Protein AF-0000000080408733 (afdb_homodimer)

Nearest PDB structures (foldseek):
  5k1v-assembly2_B  TM=2.513E-01  e=4.905E+00  Homo sapiens
  1f5q-assembly1_B  TM=2.430E-01  e=5.634E+00  Murid gammaherpesvirus 4
  5k1v-assembly2_B  TM=2.537E-01  e=6.085E+00  Homo sapiens
  1f5q-assembly1_B  TM=2.138E-01  e=5.053E+00  Murid gammaherpesvirus 4
  5k1v-assembly1_A  TM=2.717E-01  e=9.240E+00  Homo sapiens

Structure (mmCIF, N/CA/C/O backbone):
data_AF-0000000080408733-model_v1
#
loop_
_entity.id
_entity.type
_entity.pdbx_description
1 polymer 'DUF1836 domain-containing protein'
#
loop_
_atom_site.group_PDB
_atom_site.id
_atom_site.type_symbol
_atom_site.label_atom_id
_atom_site.label_alt_id
_atom_site.label_comp_id
_atom_site.label_asym_id
_atom_site.label_entity_id
_atom_site.label_seq_id
_atom_site.pdbx_PDB_ins_code
_atom_site.Cartn_x
_atom_site.Cartn_y
_atom_site.Cartn_z
_atom_site.occupancy
_atom_site.B_iso_or_equiv
_atom_site.auth_seq_id
_atom_site.auth_comp_id
_atom_site.auth_asym_id
_atom_site.auth_atom_id
_atom_site.pdbx_PDB_model_num
ATOM 1 N N . MET A 1 1 ? -7.25 7 7.031 1 63.75 1 MET A N 1
ATOM 2 C CA . MET A 1 1 ? -6.398 7.965 6.348 1 63.75 1 MET A CA 1
ATOM 3 C C . MET A 1 1 ? -7.23 8.922 5.496 1 63.75 1 MET A C 1
ATOM 5 O O . MET A 1 1 ? -8.336 8.578 5.074 1 63.75 1 MET A O 1
ATOM 9 N N . ARG A 1 2 ? -6.555 10.016 5.43 1 73.94 2 ARG A N 1
ATOM 10 C CA . ARG A 1 2 ? -7.211 11.125 4.742 1 73.94 2 ARG A CA 1
ATOM 11 C C . ARG A 1 2 ? -6.93 11.078 3.244 1 73.94 2 ARG A C 1
ATOM 13 O O . ARG A 1 2 ? -5.812 10.781 2.824 1 73.94 2 ARG A O 1
ATOM 20 N N . ASP A 1 3 ? -8.016 11.188 2.486 1 88.38 3 ASP A N 1
ATOM 21 C CA . ASP A 1 3 ? -7.836 11.312 1.043 1 88.38 3 ASP A CA 1
ATOM 22 C C . ASP A 1 3 ? -7.18 12.648 0.689 1 88.38 3 ASP A C 1
ATOM 24 O O . ASP A 1 3 ? -7.055 13.531 1.541 1 88.38 3 ASP A O 1
ATOM 28 N N . ALA A 1 4 ? -6.789 12.75 -0.52 1 91.06 4 ALA A N 1
ATOM 29 C CA . ALA A 1 4 ? -6.004 13.906 -0.958 1 91.06 4 ALA A CA 1
ATOM 30 C C . ALA A 1 4 ? -6.789 15.203 -0.785 1 91.06 4 ALA A C 1
ATOM 32 O O . ALA A 1 4 ? -6.223 16.234 -0.406 1 91.06 4 ALA A O 1
ATOM 33 N N . ILE A 1 5 ? -8.039 15.141 -0.997 1 91.06 5 ILE A N 1
ATOM 34 C CA . ILE A 1 5 ? -8.891 16.328 -0.886 1 91.06 5 ILE A CA 1
ATOM 35 C C . ILE A 1 5 ? -8.984 16.75 0.576 1 91.06 5 ILE A C 1
ATOM 37 O O . ILE A 1 5 ? -8.898 17.953 0.884 1 91.06 5 ILE A O 1
ATOM 41 N N . SER A 1 6 ? -9.133 15.82 1.402 1 92.88 6 SER A N 1
ATOM 42 C CA . SER A 1 6 ? -9.195 16.109 2.832 1 92.88 6 SER A CA 1
ATOM 43 C C . SER A 1 6 ? -7.879 16.672 3.344 1 92.88 6 SER A C 1
ATOM 45 O O . SER A 1 6 ? -7.875 17.609 4.156 1 92.88 6 SER A O 1
ATOM 47 N N . ILE A 1 7 ? -6.777 16.125 2.891 1 95.25 7 ILE A N 1
ATOM 48 C CA . ILE A 1 7 ? -5.465 16.625 3.285 1 95.25 7 ILE A CA 1
ATOM 49 C C . ILE A 1 7 ? -5.32 18.078 2.844 1 95.25 7 ILE A C 1
ATOM 51 O O . ILE A 1 7 ? -4.898 18.938 3.627 1 95.25 7 ILE A O 1
ATOM 55 N N . GLN A 1 8 ? -5.738 18.359 1.657 1 95.38 8 GLN A N 1
ATOM 56 C CA . GLN A 1 8 ? -5.648 19.719 1.123 1 95.38 8 GLN A CA 1
ATOM 57 C C . GLN A 1 8 ? -6.52 20.688 1.925 1 95.38 8 GLN A C 1
ATOM 59 O O . GLN A 1 8 ? -6.086 21.797 2.248 1 95.38 8 GLN A O 1
ATOM 64 N N . THR A 1 9 ? -7.691 20.234 2.217 1 95.56 9 THR A N 1
ATOM 65 C CA . THR A 1 9 ? -8.617 21.078 2.973 1 95.56 9 THR A CA 1
ATOM 66 C C . THR A 1 9 ? -8.047 21.391 4.355 1 95.56 9 THR A C 1
ATOM 68 O O . THR A 1 9 ? -8.078 22.547 4.793 1 95.56 9 THR A O 1
ATOM 71 N N . LEU A 1 10 ? -7.535 20.391 4.996 1 95.69 10 LEU A N 1
ATOM 72 C CA . LEU A 1 10 ? -6.965 20.594 6.324 1 95.69 10 LEU A CA 1
ATOM 73 C C . LEU A 1 10 ? -5.746 21.5 6.262 1 95.69 10 LEU A C 1
ATOM 75 O O . LEU A 1 10 ? -5.586 22.391 7.102 1 95.69 10 LEU A O 1
ATOM 79 N N . ALA A 1 11 ? -4.875 21.266 5.281 1 97.12 11 ALA A N 1
ATOM 80 C CA . ALA A 1 11 ? -3.674 22.078 5.113 1 97.12 11 ALA A CA 1
ATOM 81 C C . ALA A 1 11 ? -4.027 23.547 4.875 1 97.12 11 ALA A C 1
ATOM 83 O O . ALA A 1 11 ? -3.461 24.438 5.508 1 97.12 11 ALA A O 1
ATOM 84 N N . ASP A 1 12 ? -4.973 23.766 4.027 1 97.44 12 ASP A N 1
ATOM 85 C CA . ASP A 1 12 ? -5.398 25.125 3.715 1 97.44 12 ASP A CA 1
ATOM 86 C C . ASP A 1 12 ? -6.121 25.766 4.902 1 97.44 12 ASP A C 1
ATOM 88 O O . ASP A 1 12 ? -5.988 26.969 5.141 1 97.44 12 ASP A O 1
ATOM 92 N N . CYS A 1 13 ? -6.867 24.984 5.559 1 97.19 13 CYS A N 1
ATOM 93 C CA . CYS A 1 13 ? -7.547 25.484 6.746 1 97.19 13 CYS A CA 1
ATOM 94 C C . CYS A 1 13 ? -6.551 26.016 7.77 1 97.19 13 CYS A C 1
ATOM 96 O O . CYS A 1 13 ? -6.66 27.156 8.227 1 97.19 13 CYS A O 1
ATOM 98 N N . LEU A 1 14 ? -5.582 25.203 8.07 1 97.38 14 LEU A N 1
ATOM 99 C CA . LEU A 1 14 ? -4.562 25.609 9.023 1 97.38 14 LEU A CA 1
ATOM 100 C C . LEU A 1 14 ? -3.822 26.859 8.531 1 97.38 14 LEU A C 1
ATOM 102 O O . LEU A 1 14 ? -3.523 27.766 9.312 1 97.38 14 LEU A O 1
ATOM 106 N N . HIS A 1 15 ? -3.537 26.891 7.227 1 97.44 15 HIS A N 1
ATOM 107 C CA . HIS A 1 15 ? -2.834 28.031 6.637 1 97.44 15 HIS A CA 1
ATOM 108 C C . HIS A 1 15 ? -3.639 29.312 6.793 1 97.44 15 HIS A C 1
ATOM 110 O O . HIS A 1 15 ? -3.121 30.328 7.277 1 97.44 15 HIS A O 1
ATOM 116 N N . TYR A 1 16 ? -4.875 29.281 6.445 1 97.5 16 TYR A N 1
ATOM 117 C CA . TYR A 1 16 ? -5.703 30.484 6.488 1 97.5 16 TYR A CA 1
ATOM 118 C C . TYR A 1 16 ? -5.965 30.906 7.926 1 97.5 16 TYR A C 1
ATOM 120 O O . TYR A 1 16 ? -6 32.094 8.227 1 97.5 16 TYR A O 1
ATOM 128 N N . MET A 1 17 ? -6.164 29.953 8.828 1 96.38 17 MET A N 1
ATOM 129 C CA . MET A 1 17 ? -6.25 30.297 10.242 1 96.38 17 MET A CA 1
ATOM 130 C C . MET A 1 17 ? -4.969 30.984 10.719 1 96.38 17 MET A C 1
ATOM 132 O O . MET A 1 17 ? -5.02 31.938 11.484 1 96.38 17 MET A O 1
ATOM 136 N N . GLY A 1 18 ? -3.889 30.484 10.203 1 95.19 18 GLY A N 1
ATOM 137 C CA . GLY A 1 18 ? -2.582 30.984 10.602 1 95.19 18 GLY A CA 1
ATOM 138 C C . GLY A 1 18 ? -2.305 32.375 10.102 1 95.19 18 GLY A C 1
ATOM 139 O O . GLY A 1 18 ? -1.44 33.094 10.633 1 95.19 18 GLY A O 1
ATOM 140 N N . VAL A 1 19 ? -2.975 32.781 9.062 1 95.19 19 VAL A N 1
ATOM 141 C CA . VAL A 1 19 ? -2.775 34.125 8.555 1 95.19 19 VAL A CA 1
ATOM 142 C C . VAL A 1 19 ? -3.947 35.031 8.969 1 95.19 19 VAL A C 1
ATOM 144 O O . VAL A 1 19 ? -4.086 36.156 8.484 1 95.19 19 VAL A O 1
ATOM 147 N N . GLY A 1 20 ? -4.883 34.5 9.805 1 94.19 20 GLY A N 1
ATOM 148 C CA . GLY A 1 20 ? -5.945 35.281 10.414 1 94.19 20 GLY A CA 1
ATOM 149 C C . GLY A 1 20 ? -7.219 35.312 9.586 1 94.19 20 GLY A C 1
ATOM 150 O O . GLY A 1 20 ? -8.148 36.062 9.891 1 94.19 20 GLY A O 1
ATOM 151 N N . ASP A 1 21 ? -7.254 34.562 8.531 1 96.06 21 ASP A N 1
ATOM 152 C CA . ASP A 1 21 ? -8.445 34.5 7.688 1 96.06 21 ASP A CA 1
ATOM 153 C C . ASP A 1 21 ? -9.289 33.25 8.039 1 96.06 21 ASP A C 1
ATOM 155 O O . ASP A 1 21 ? -9.43 32.344 7.223 1 96.06 21 ASP A O 1
ATOM 159 N N . VAL A 1 22 ? -9.93 33.281 9.156 1 95.19 22 VAL A N 1
ATOM 160 C CA . VAL A 1 22 ? -10.68 32.156 9.695 1 95.19 22 VAL A CA 1
ATOM 161 C C . VAL A 1 22 ? -11.922 31.906 8.852 1 95.19 22 VAL A C 1
ATOM 163 O O . VAL A 1 22 ? -12.336 30.75 8.664 1 95.19 22 VAL A O 1
ATOM 166 N N . ASP A 1 23 ? -12.516 32.969 8.367 1 94.19 23 ASP A N 1
ATOM 167 C CA . ASP A 1 23 ? -13.695 32.844 7.512 1 94.19 23 ASP A CA 1
ATOM 168 C C . ASP A 1 23 ? -13.375 32 6.277 1 94.19 23 ASP A C 1
ATOM 170 O O . ASP A 1 23 ? -14.156 31.125 5.902 1 94.19 23 ASP A O 1
ATOM 174 N N . ARG A 1 24 ? -12.281 32.312 5.715 1 96.06 24 ARG A N 1
ATOM 175 C CA . ARG A 1 24 ? -11.852 31.531 4.555 1 96.06 24 ARG A CA 1
ATOM 176 C C . ARG A 1 24 ? -11.562 30.078 4.945 1 96.06 24 ARG A C 1
ATOM 178 O O . ARG A 1 24 ? -11.891 29.156 4.199 1 96.06 24 ARG A O 1
ATOM 185 N N . ALA A 1 25 ? -10.93 29.891 6.062 1 96.12 25 ALA A N 1
ATOM 186 C CA . ALA A 1 25 ? -10.641 28.547 6.551 1 96.12 25 ALA A CA 1
ATOM 187 C C . ALA A 1 25 ? -11.914 27.719 6.672 1 96.12 25 ALA A C 1
ATOM 189 O O . ALA A 1 25 ? -11.961 26.578 6.199 1 96.12 25 ALA A O 1
ATOM 190 N N . ILE A 1 26 ? -12.914 28.281 7.203 1 93.81 26 ILE A N 1
ATOM 191 C CA . ILE A 1 26 ? -14.172 27.594 7.457 1 93.81 26 ILE A CA 1
ATOM 192 C C . ILE A 1 26 ? -14.898 27.344 6.137 1 93.81 26 ILE A C 1
ATOM 194 O O . ILE A 1 26 ? -15.523 26.297 5.957 1 93.81 26 ILE A O 1
ATOM 198 N N . SER A 1 27 ? -14.781 28.234 5.191 1 95 27 SER A N 1
ATOM 199 C CA . SER A 1 27 ? -15.484 28.141 3.92 1 95 27 SER A CA 1
ATOM 200 C C . SER A 1 27 ? -14.961 26.984 3.072 1 95 27 SER A C 1
ATOM 202 O O . SER A 1 27 ? -15.594 26.594 2.092 1 95 27 SER A O 1
ATOM 204 N N . LEU A 1 28 ? -13.805 26.484 3.461 1 94.81 28 LEU A N 1
ATOM 205 C CA . LEU A 1 28 ? -13.211 25.359 2.73 1 94.81 28 LEU A CA 1
ATOM 206 C C . LEU A 1 28 ? -14 24.078 2.967 1 94.81 28 LEU A C 1
ATOM 208 O O . LEU A 1 28 ? -13.898 23.125 2.182 1 94.81 28 LEU A O 1
ATOM 212 N N . PHE A 1 29 ? -14.719 24 4.117 1 93.25 29 PHE A N 1
ATOM 213 C CA . PHE A 1 29 ? -15.516 22.828 4.438 1 93.25 29 PHE A CA 1
ATOM 214 C C . PHE A 1 29 ? -16.844 22.844 3.688 1 93.25 29 PHE A C 1
ATOM 216 O O . PHE A 1 29 ? -17.438 23.906 3.508 1 93.25 29 PHE A O 1
ATOM 223 N N . PRO A 1 30 ? -17.234 21.656 3.27 1 90.5 30 PRO A N 1
ATOM 224 C CA . PRO A 1 30 ? -18.547 21.594 2.623 1 90.5 30 PRO A CA 1
ATOM 225 C C . PRO A 1 30 ? -19.656 22.156 3.506 1 90.5 30 PRO A C 1
ATOM 227 O O . PRO A 1 30 ? -19.594 22.047 4.734 1 90.5 30 PRO A O 1
ATOM 230 N N . GLU A 1 31 ? -20.703 22.703 2.797 1 90.62 31 GLU A N 1
ATOM 231 C CA . GLU A 1 31 ? -21.797 23.359 3.502 1 90.62 31 GLU A CA 1
ATOM 232 C C . GLU A 1 31 ? -22.484 22.406 4.465 1 90.62 31 GLU A C 1
ATOM 234 O O . GLU A 1 31 ? -22.828 22.781 5.59 1 90.62 31 GLU A O 1
ATOM 239 N N . ASP A 1 32 ? -22.672 21.219 4.004 1 90.12 32 ASP A N 1
ATOM 240 C CA . ASP A 1 32 ? -23.359 20.234 4.836 1 90.12 32 ASP A CA 1
ATOM 241 C C . ASP A 1 32 ? -22.547 19.906 6.082 1 90.12 32 ASP A C 1
ATOM 243 O O . ASP A 1 32 ? -23.109 19.609 7.141 1 90.12 32 ASP A O 1
ATOM 247 N N . VAL A 1 33 ? -21.297 19.969 6.023 1 88.38 33 VAL A N 1
ATOM 248 C CA . VAL A 1 33 ? -20.406 19.703 7.148 1 88.38 33 VAL A CA 1
ATOM 249 C C . VAL A 1 33 ? -20.406 20.891 8.102 1 88.38 33 VAL A C 1
ATOM 251 O O . VAL A 1 33 ? -20.5 20.734 9.312 1 88.38 33 VAL A O 1
ATOM 254 N N . ARG A 1 34 ? -20.359 22.094 7.551 1 89.69 34 ARG A N 1
ATOM 255 C CA . ARG A 1 34 ? -20.312 23.312 8.352 1 89.69 34 ARG A CA 1
ATOM 256 C C . ARG A 1 34 ? -21.562 23.469 9.195 1 89.69 34 ARG A C 1
ATOM 258 O O . ARG A 1 34 ? -21.5 23.938 10.336 1 89.69 34 ARG A O 1
ATOM 265 N N . GLU A 1 35 ? -22.641 23.016 8.641 1 89.56 35 GLU A N 1
ATOM 266 C CA . GLU A 1 35 ? -23.938 23.141 9.32 1 89.56 35 GLU A CA 1
ATOM 267 C C . GLU A 1 35 ? -24.031 22.172 10.492 1 89.56 35 GLU A C 1
ATOM 269 O O . GLU A 1 35 ? -24.812 22.391 11.422 1 89.56 35 GLU A O 1
ATOM 274 N N . HIS A 1 36 ? -23.203 21.156 10.43 1 89.38 36 HIS A N 1
ATOM 275 C CA . HIS A 1 36 ? -23.281 20.141 11.469 1 89.38 36 HIS A CA 1
ATOM 276 C C . HIS A 1 36 ? -21.953 20 12.211 1 89.38 36 HIS A C 1
ATOM 278 O O . HIS A 1 36 ? -21.547 18.891 12.562 1 89.38 36 HIS A O 1
ATOM 284 N N . PHE A 1 37 ? -21.312 21.078 12.289 1 91.31 37 PHE A N 1
ATOM 285 C CA . PHE A 1 37 ? -20.078 21.062 13.047 1 91.31 37 PHE A CA 1
ATOM 286 C C . PHE A 1 37 ? -20.297 20.547 14.461 1 91.31 37 PHE A C 1
ATOM 288 O O . PHE A 1 37 ? -21.297 20.906 15.102 1 91.31 37 PHE A O 1
ATOM 295 N N . PRO A 1 38 ? -19.469 19.75 14.922 1 92 38 PRO A N 1
ATOM 296 C CA . PRO A 1 38 ? -19.594 19.297 16.312 1 92 38 PRO A CA 1
ATOM 297 C C . PRO A 1 38 ? -19.391 20.422 17.312 1 92 38 PRO A C 1
ATOM 299 O O . PRO A 1 38 ? -18.953 21.516 16.953 1 92 38 PRO A O 1
ATOM 302 N N . LYS A 1 39 ? -19.672 20.141 18.562 1 92.44 39 LYS A N 1
ATOM 303 C CA . LYS A 1 39 ? -19.656 21.125 19.641 1 92.44 39 LYS A CA 1
ATOM 304 C C . LYS A 1 39 ? -18.266 21.781 19.75 1 92.44 39 LYS A C 1
ATOM 306 O O . LYS A 1 39 ? -18.156 22.984 20 1 92.44 39 LYS A O 1
ATOM 311 N N . GLU A 1 40 ? -17.219 21.031 19.5 1 91.06 40 GLU A N 1
ATOM 312 C CA . GLU A 1 40 ? -15.844 21.484 19.656 1 91.06 40 GLU A CA 1
ATOM 313 C C . GLU A 1 40 ? -15.508 22.562 18.609 1 91.06 40 GLU A C 1
ATOM 315 O O . GLU A 1 40 ? -14.57 23.344 18.812 1 91.06 40 GLU A O 1
ATOM 320 N N . LEU A 1 41 ? -16.312 22.641 17.516 1 93.81 41 LEU A N 1
ATOM 321 C CA . LEU A 1 41 ? -15.961 23.547 16.422 1 93.81 41 LEU A CA 1
ATOM 322 C C . LEU A 1 41 ? -16.984 24.672 16.281 1 93.81 41 LEU A C 1
ATOM 324 O O . LEU A 1 41 ? -16.859 25.531 15.414 1 93.81 41 LEU A O 1
ATOM 328 N N . ARG A 1 42 ? -17.922 24.719 17.109 1 89.81 42 ARG A N 1
ATOM 329 C CA . ARG A 1 42 ? -19.016 25.688 16.984 1 89.81 42 ARG A CA 1
ATOM 330 C C . ARG A 1 42 ? -18.484 27.109 17.125 1 89.81 42 ARG A C 1
ATOM 332 O O . ARG A 1 42 ? -18.984 28.031 16.453 1 89.81 42 ARG A O 1
ATOM 339 N N . LYS A 1 43 ? -17.406 27.281 17.969 1 90.06 43 LYS A N 1
ATOM 340 C CA . LYS A 1 43 ? -16.875 28.625 18.188 1 90.06 43 LYS A CA 1
ATOM 341 C C . LYS A 1 43 ? -15.586 28.844 17.422 1 90.06 43 LYS A C 1
ATOM 343 O O . LYS A 1 43 ? -14.789 29.719 17.781 1 90.06 43 LYS A O 1
ATOM 348 N N . ILE A 1 44 ? -15.391 28.094 16.406 1 91.12 44 ILE A N 1
ATOM 349 C CA . ILE A 1 44 ? -14.125 28.141 15.672 1 91.12 44 ILE A CA 1
ATOM 350 C C . ILE A 1 44 ? -14 29.484 14.953 1 91.12 44 ILE A C 1
ATOM 352 O O . ILE A 1 44 ? -12.898 29.969 14.719 1 91.12 44 ILE A O 1
ATOM 356 N N . HIS A 1 45 ? -15.164 30.125 14.602 1 88.62 45 HIS A N 1
ATOM 357 C CA . HIS A 1 45 ? -15.164 31.406 13.922 1 88.62 45 HIS A CA 1
ATOM 358 C C . HIS A 1 45 ? -14.602 32.5 14.82 1 88.62 45 HIS A C 1
ATOM 360 O O . HIS A 1 45 ? -14.195 33.562 14.336 1 88.62 45 HIS A O 1
ATOM 366 N N . LEU A 1 46 ? -14.492 32.25 16.094 1 89.69 46 LEU A N 1
ATOM 367 C CA . LEU A 1 46 ? -13.977 33.25 17.062 1 89.69 46 LEU A CA 1
ATOM 368 C C . LEU A 1 46 ? -12.469 33.062 17.234 1 89.69 46 LEU A C 1
ATOM 370 O O . LEU A 1 46 ? -11.852 33.812 18 1 89.69 46 LEU A O 1
ATOM 374 N N . PHE A 1 47 ? -11.914 32.125 16.531 1 90.06 47 PHE A N 1
ATOM 375 C CA . PHE A 1 47 ? -10.484 31.875 16.641 1 90.06 47 PHE A CA 1
ATOM 376 C C . PHE A 1 47 ? -9.672 33.094 16.25 1 90.06 47 PHE A C 1
ATOM 378 O O . PHE A 1 47 ? -9.969 33.75 15.242 1 90.06 47 PHE A O 1
ATOM 385 N N . HIS A 1 48 ? -8.719 33.406 17.062 1 87.94 48 HIS A N 1
ATOM 386 C CA . HIS A 1 48 ? -7.777 34.469 16.797 1 87.94 48 HIS A CA 1
ATOM 387 C C . HIS A 1 48 ? -6.34 33.969 16.797 1 87.94 48 HIS A C 1
ATOM 389 O O . HIS A 1 48 ? -5.883 33.375 17.781 1 87.94 48 HIS A O 1
ATOM 395 N N . ILE A 1 49 ? -5.609 34.312 15.828 1 84.19 49 ILE A N 1
ATOM 396 C CA . ILE A 1 49 ? -4.297 33.75 15.539 1 84.19 49 ILE A CA 1
ATOM 397 C C . ILE A 1 49 ? -3.328 34.094 16.672 1 84.19 49 ILE A C 1
ATOM 399 O O . ILE A 1 49 ? -2.406 33.344 16.953 1 84.19 49 ILE A O 1
ATOM 403 N N . GLU A 1 50 ? -3.432 35.25 17.312 1 84.5 50 GLU A N 1
ATOM 404 C CA . GLU A 1 50 ? -2.504 35.688 18.344 1 84.5 50 GLU A CA 1
ATOM 405 C C . GLU A 1 50 ? -2.855 35.094 19.703 1 84.5 50 GLU A C 1
ATOM 407 O O . GLU A 1 50 ? -2.023 35.062 20.609 1 84.5 50 GLU A O 1
ATOM 412 N N . LYS A 1 51 ? -4.043 34.594 19.812 1 85.88 51 LYS A N 1
ATOM 413 C CA . LYS A 1 51 ? -4.516 34.25 21.156 1 85.88 51 LYS A CA 1
ATOM 414 C C . LYS A 1 51 ? -4.879 32.781 21.266 1 85.88 51 LYS A C 1
ATOM 416 O O . LYS A 1 51 ? -4.891 32.219 22.359 1 85.88 51 LYS A O 1
ATOM 421 N N . ASN A 1 52 ? -5.098 32.25 20.047 1 87.94 52 ASN A N 1
ATOM 422 C CA . ASN A 1 52 ? -5.734 30.953 20.156 1 87.94 52 ASN A CA 1
ATOM 423 C C . ASN A 1 52 ? -4.84 29.844 19.609 1 87.94 52 ASN A C 1
ATOM 425 O O . ASN A 1 52 ? -4.043 30.078 18.703 1 87.94 52 ASN A O 1
ATOM 429 N N . GLY A 1 53 ? -4.898 28.688 20.344 1 94.56 53 GLY A N 1
ATOM 430 C CA . GLY A 1 53 ? -4.492 27.375 19.844 1 94.56 53 GLY A CA 1
ATOM 431 C C . GLY A 1 53 ? -5.652 26.422 19.672 1 94.56 53 GLY A C 1
ATOM 432 O O . GLY A 1 53 ? -6.812 26.828 19.703 1 94.56 53 GLY A O 1
ATOM 433 N N . LEU A 1 54 ? -5.309 25.219 19.359 1 96.69 54 LEU A N 1
ATOM 434 C CA . LEU A 1 54 ? -6.336 24.203 19.219 1 96.69 54 LEU A CA 1
ATOM 435 C C . LEU A 1 54 ? -6.203 23.141 20.312 1 96.69 54 LEU A C 1
ATOM 437 O O . LEU A 1 54 ? -5.098 22.656 20.578 1 96.69 54 LEU A O 1
ATOM 441 N N . SER A 1 55 ? -7.32 22.875 20.875 1 95.31 55 SER A N 1
ATOM 442 C CA . SER A 1 55 ? -7.336 21.719 21.781 1 95.31 55 SER A CA 1
ATOM 443 C C . SER A 1 55 ? -7.246 20.406 21 1 95.31 55 SER A C 1
ATOM 445 O O . SER A 1 55 ? -7.516 20.375 19.797 1 95.31 55 SER A O 1
ATOM 447 N N . ILE A 1 56 ? -6.895 19.328 21.719 1 96.12 56 ILE A N 1
ATOM 448 C CA . ILE A 1 56 ? -6.836 18.016 21.109 1 96.12 56 ILE A CA 1
ATOM 449 C C . ILE A 1 56 ? -8.188 17.672 20.484 1 96.12 56 ILE A C 1
ATOM 451 O O . ILE A 1 56 ? -8.25 17.172 19.359 1 96.12 56 ILE A O 1
ATOM 455 N N . ASN A 1 57 ? -9.258 17.969 21.188 1 95.75 57 ASN A N 1
ATOM 456 C CA . ASN A 1 57 ? -10.594 17.672 20.672 1 95.75 57 ASN A CA 1
ATOM 457 C C . ASN A 1 57 ? -10.906 18.484 19.422 1 95.75 57 ASN A C 1
ATOM 459 O O . ASN A 1 57 ? -11.586 17.984 18.516 1 95.75 57 ASN A O 1
ATOM 463 N N . GLN A 1 58 ? -10.453 19.703 19.406 1 96.19 58 GLN A N 1
ATOM 464 C CA . GLN A 1 58 ? -10.656 20.516 18.203 1 96.19 58 GLN A CA 1
ATOM 465 C C . GLN A 1 58 ? -9.836 19.984 17.031 1 96.19 58 GLN A C 1
ATOM 467 O O . GLN A 1 58 ? -10.305 19.984 15.898 1 96.19 58 GLN A O 1
ATOM 472 N N . ILE A 1 59 ? -8.609 19.531 17.281 1 96.69 59 ILE A N 1
ATOM 473 C CA . ILE A 1 59 ? -7.754 18.938 16.25 1 96.69 59 ILE A CA 1
ATOM 474 C C . ILE A 1 59 ? -8.422 17.688 15.688 1 96.69 59 ILE A C 1
ATOM 476 O O . ILE A 1 59 ? -8.508 17.516 14.469 1 96.69 59 ILE A O 1
ATOM 480 N N . VAL A 1 60 ? -8.945 16.906 16.531 1 96.56 60 VAL A N 1
ATOM 481 C CA . VAL A 1 60 ? -9.617 15.664 16.141 1 96.56 60 VAL A CA 1
ATOM 482 C C . VAL A 1 60 ? -10.883 15.984 15.344 1 96.56 60 VAL A C 1
ATOM 484 O O . VAL A 1 60 ? -11.141 15.375 14.305 1 96.56 60 VAL A O 1
ATOM 487 N N . ALA A 1 61 ? -11.633 16.953 15.844 1 95 61 ALA A N 1
ATOM 488 C CA . ALA A 1 61 ? -12.898 17.297 15.211 1 95 61 ALA A CA 1
ATOM 489 C C . ALA A 1 61 ? -12.672 17.828 13.797 1 95 61 ALA A C 1
ATOM 491 O O . ALA A 1 61 ? -13.406 17.469 12.867 1 95 61 ALA A O 1
ATOM 492 N N . LEU A 1 62 ? -11.688 18.688 13.609 1 94.81 62 LEU A N 1
ATOM 493 C CA . LEU A 1 62 ? -11.391 19.234 12.289 1 94.81 62 LEU A CA 1
ATOM 494 C C . LEU A 1 62 ? -11.109 18.109 11.289 1 94.81 62 LEU A C 1
ATOM 496 O O . LEU A 1 62 ? -11.641 18.109 10.18 1 94.81 62 LEU A O 1
ATOM 500 N N . ALA A 1 63 ? -10.297 17.188 11.703 1 94.5 63 ALA A N 1
ATOM 501 C CA . ALA A 1 63 ? -9.922 16.078 10.828 1 94.5 63 ALA A CA 1
ATOM 502 C C . ALA A 1 63 ? -11.102 15.156 10.57 1 94.5 63 ALA A C 1
ATOM 504 O O . ALA A 1 63 ? -11.367 14.766 9.43 1 94.5 63 ALA A O 1
ATOM 505 N N . ASN A 1 64 ? -11.875 14.852 11.602 1 93.81 64 ASN A N 1
ATOM 506 C CA . ASN A 1 64 ? -12.922 13.836 11.539 1 93.81 64 ASN A CA 1
ATOM 507 C C . ASN A 1 64 ? -14.141 14.344 10.773 1 93.81 64 ASN A C 1
ATOM 509 O O . ASN A 1 64 ? -14.93 13.547 10.266 1 93.81 64 ASN A O 1
ATOM 513 N N . THR A 1 65 ? -14.312 15.594 10.688 1 92.12 65 THR A N 1
ATOM 514 C CA . THR A 1 65 ? -15.398 16.141 9.891 1 92.12 65 THR A CA 1
ATOM 515 C C . THR A 1 65 ? -15.18 15.875 8.406 1 92.12 65 THR A C 1
ATOM 517 O O . THR A 1 65 ? -16.141 15.789 7.637 1 92.12 65 THR A O 1
ATOM 520 N N . LEU A 1 66 ? -13.945 15.727 8.055 1 88.5 66 LEU A N 1
ATOM 521 C CA . LEU A 1 66 ? -13.602 15.539 6.648 1 88.5 66 LEU A CA 1
ATOM 522 C C . LEU A 1 66 ? -13.508 14.055 6.309 1 88.5 66 LEU A C 1
ATOM 524 O O . LEU A 1 66 ? -13.891 13.633 5.215 1 88.5 66 LEU A O 1
ATOM 528 N N . THR A 1 67 ? -12.945 13.234 7.121 1 82.75 67 THR A N 1
ATOM 529 C CA . THR A 1 67 ? -12.555 11.875 6.75 1 82.75 67 THR A CA 1
ATOM 530 C C . THR A 1 67 ? -13.352 10.852 7.547 1 82.75 67 THR A C 1
ATOM 532 O O . THR A 1 67 ? -13.227 9.641 7.32 1 82.75 67 THR A O 1
ATOM 535 N N . GLY A 1 68 ? -14.109 11.305 8.43 1 79.62 68 GLY A N 1
ATOM 536 C CA . GLY A 1 68 ? -14.781 10.375 9.328 1 79.62 68 GLY A CA 1
ATOM 537 C C . GLY A 1 68 ? -14 10.094 10.594 1 79.62 68 GLY A C 1
ATOM 538 O O . GLY A 1 68 ? -12.961 10.719 10.844 1 79.62 68 GLY A O 1
ATOM 539 N N . GLU A 1 69 ? -14.547 9.266 11.469 1 75.44 69 GLU A N 1
ATOM 540 C CA . GLU A 1 69 ? -13.984 9 12.789 1 75.44 69 GLU A CA 1
ATOM 541 C C . GLU A 1 69 ? -12.75 8.102 12.688 1 75.44 69 GLU A C 1
ATOM 543 O O . GLU A 1 69 ? -12.844 6.891 12.906 1 75.44 69 GLU A O 1
ATOM 548 N N . HIS A 1 70 ? -11.656 8.719 12.391 1 83.12 70 HIS A N 1
ATOM 549 C CA . HIS A 1 70 ? -10.422 7.957 12.234 1 83.12 70 HIS A CA 1
ATOM 550 C C . HIS A 1 70 ? -9.383 8.359 13.273 1 83.12 70 HIS A C 1
ATOM 552 O O . HIS A 1 70 ? -8.68 7.512 13.82 1 83.12 70 HIS A O 1
ATOM 558 N N . LEU A 1 71 ? -9.375 9.625 13.602 1 91.25 71 LEU A N 1
ATOM 559 C CA . LEU A 1 71 ? -8.422 10.133 14.578 1 91.25 71 LEU A CA 1
ATOM 560 C C . LEU A 1 71 ? -9.047 10.234 15.961 1 91.25 71 LEU A C 1
ATOM 562 O O . LEU A 1 71 ? -10.148 10.766 16.109 1 91.25 71 LEU A O 1
ATOM 566 N N . SER A 1 72 ? -8.406 9.703 16.906 1 93.25 72 SER A N 1
ATOM 567 C CA . SER A 1 72 ? -8.945 9.719 18.266 1 93.25 72 SER A CA 1
ATOM 568 C C . SER A 1 72 ? -8.102 10.594 19.188 1 93.25 72 SER A C 1
ATOM 570 O O . SER A 1 72 ? -6.883 10.68 19.031 1 93.25 72 SER A O 1
ATOM 572 N N . ALA A 1 73 ? -8.844 11.203 20.172 1 94.75 73 ALA A N 1
ATOM 573 C CA . ALA A 1 73 ? -8.172 12.023 21.172 1 94.75 73 ALA A CA 1
ATOM 574 C C . ALA A 1 73 ? -7.203 11.188 22 1 94.75 73 ALA A C 1
ATOM 576 O O . ALA A 1 73 ? -6.117 11.656 22.359 1 94.75 73 ALA A O 1
ATOM 577 N N . THR A 1 74 ? -7.625 9.938 22.281 1 94.62 74 THR A N 1
ATOM 578 C CA . THR A 1 74 ? -6.797 9.039 23.078 1 94.62 74 THR A CA 1
ATOM 579 C C . THR A 1 74 ? -5.469 8.766 22.375 1 94.62 74 THR A C 1
ATOM 581 O O . THR A 1 74 ? -4.418 8.742 23.016 1 94.62 74 THR A O 1
ATOM 584 N N . THR A 1 75 ? -5.508 8.609 21.094 1 93.56 75 THR A N 1
ATOM 585 C CA . THR A 1 75 ? -4.293 8.375 20.312 1 93.56 75 THR A CA 1
ATOM 586 C C . THR A 1 75 ? -3.34 9.562 20.438 1 93.56 75 THR A C 1
ATOM 588 O O . THR A 1 75 ? -2.15 9.383 20.703 1 93.56 75 THR A O 1
ATOM 591 N N . ILE A 1 76 ? -3.852 10.758 20.266 1 94.38 76 ILE A N 1
ATOM 592 C CA . ILE A 1 76 ? -3.033 11.961 20.344 1 94.38 76 ILE A CA 1
ATOM 593 C C . ILE A 1 76 ? -2.465 12.094 21.766 1 94.38 76 ILE A C 1
ATOM 595 O O . ILE A 1 76 ? -1.292 12.43 21.938 1 94.38 76 ILE A O 1
ATOM 599 N N . GLN A 1 77 ? -3.26 11.82 22.734 1 93.69 77 GLN A N 1
ATOM 600 C CA . GLN A 1 77 ? -2.814 11.883 24.125 1 93.69 77 GLN A CA 1
ATOM 601 C C . GLN A 1 77 ? -1.67 10.914 24.375 1 93.69 77 GLN A C 1
ATOM 603 O O . GLN A 1 77 ? -0.716 11.242 25.094 1 93.69 77 GLN A O 1
ATOM 608 N N . ASN A 1 78 ? -1.786 9.789 23.797 1 92.25 78 ASN A N 1
ATOM 609 C CA . ASN A 1 78 ? -0.716 8.805 23.922 1 92.25 78 ASN A CA 1
ATOM 610 C C . ASN A 1 78 ? 0.568 9.281 23.25 1 92.25 78 ASN A C 1
ATOM 612 O O . ASN A 1 78 ? 1.666 9.031 23.75 1 92.25 78 ASN A O 1
ATOM 616 N N . TRP A 1 79 ? 0.403 9.938 22.141 1 92.69 79 TRP A N 1
ATOM 617 C CA . TRP A 1 79 ? 1.563 10.469 21.438 1 92.69 79 TRP A CA 1
ATOM 618 C C . TRP A 1 79 ? 2.285 11.516 22.266 1 92.69 79 TRP A C 1
ATOM 620 O O . TRP A 1 79 ? 3.516 11.562 22.297 1 92.69 79 TRP A O 1
ATOM 630 N N . THR A 1 80 ? 1.566 12.359 22.938 1 88.81 80 THR A N 1
ATOM 631 C CA . THR A 1 80 ? 2.148 13.453 23.688 1 88.81 80 THR A CA 1
ATOM 632 C C . THR A 1 80 ? 2.832 12.938 24.953 1 88.81 80 THR A C 1
ATOM 634 O O . THR A 1 80 ? 3.611 13.656 25.578 1 88.81 80 THR A O 1
ATOM 637 N N . LYS A 1 81 ? 2.611 11.672 25.281 1 85.75 81 LYS A N 1
ATOM 638 C CA . LYS A 1 81 ? 3.219 11.062 26.469 1 85.75 81 LYS A CA 1
ATOM 639 C C . LYS A 1 81 ? 4.426 10.211 26.094 1 85.75 81 LYS A C 1
ATOM 641 O O . LYS A 1 81 ? 5.129 9.695 26.953 1 85.75 81 LYS A O 1
ATOM 646 N N . ARG A 1 82 ? 4.652 10 24.906 1 80.81 82 ARG A N 1
ATOM 647 C CA . ARG A 1 82 ? 5.699 9.109 24.422 1 80.81 82 ARG A CA 1
ATOM 648 C C . ARG A 1 82 ? 6.766 9.875 23.641 1 80.81 82 ARG A C 1
ATOM 650 O O . ARG A 1 82 ? 6.855 11.102 23.766 1 80.81 82 ARG A O 1
ATOM 657 N N . GLU A 1 83 ? 7.559 9.109 22.953 1 72.44 83 GLU A N 1
ATOM 658 C CA . GLU A 1 83 ? 8.695 9.648 22.203 1 72.44 83 GLU A CA 1
ATOM 659 C C . GLU A 1 83 ? 8.242 10.688 21.188 1 72.44 83 GLU A C 1
ATOM 661 O O . GLU A 1 83 ? 8.992 11.594 20.828 1 72.44 83 GLU A O 1
ATOM 666 N N . VAL A 1 84 ? 7.047 10.609 20.891 1 80.31 84 VAL A N 1
ATOM 667 C CA . VAL A 1 84 ? 6.523 11.5 19.859 1 80.31 84 VAL A CA 1
ATOM 668 C C . VAL A 1 84 ? 6.34 12.906 20.438 1 80.31 84 VAL A C 1
ATOM 670 O O . VAL A 1 84 ? 6.23 13.875 19.688 1 80.31 84 VAL A O 1
ATOM 673 N N . ARG A 1 85 ? 6.453 12.969 21.703 1 83 85 ARG A N 1
ATOM 674 C CA . ARG A 1 85 ? 6.43 14.273 22.344 1 83 85 ARG A CA 1
ATOM 675 C C . ARG A 1 85 ? 7.574 15.148 21.859 1 83 85 ARG A C 1
ATOM 677 O O . ARG A 1 85 ? 7.434 16.375 21.766 1 83 85 ARG A O 1
ATOM 684 N N . LYS A 1 86 ? 8.586 14.461 21.5 1 84.44 86 LYS A N 1
ATOM 685 C CA . LYS A 1 86 ? 9.781 15.172 21.062 1 84.44 86 LYS A CA 1
ATOM 686 C C . LYS A 1 86 ? 9.523 15.93 19.766 1 84.44 86 LYS A C 1
ATOM 688 O O . LYS A 1 86 ? 10.203 16.906 19.469 1 84.44 86 LYS A O 1
ATOM 693 N N . ILE A 1 87 ? 8.523 15.477 19.031 1 88.94 87 ILE A N 1
ATOM 694 C CA . ILE A 1 87 ? 8.281 16.094 17.734 1 88.94 87 ILE A CA 1
ATOM 695 C C . ILE A 1 87 ? 7.066 17.016 17.828 1 88.94 87 ILE A C 1
ATOM 697 O O . ILE A 1 87 ? 7.059 18.109 17.234 1 88.94 87 ILE A O 1
ATOM 701 N N . ILE A 1 88 ? 6.098 16.672 18.594 1 92.19 88 ILE A N 1
ATOM 702 C CA . ILE A 1 88 ? 4.91 17.5 18.766 1 92.19 88 ILE A CA 1
ATOM 703 C C . ILE A 1 88 ? 5.211 18.641 19.719 1 92.19 88 ILE A C 1
ATOM 705 O O . ILE A 1 88 ? 4.77 19.781 19.5 1 92.19 88 ILE A O 1
ATOM 709 N N . GLY A 1 89 ? 5.996 18.375 20.766 1 89.31 89 GLY A N 1
ATOM 710 C CA . GLY A 1 89 ? 6.266 19.344 21.812 1 89.31 89 GLY A CA 1
ATOM 711 C C . GLY A 1 89 ? 5.098 19.516 22.766 1 89.31 89 GLY A C 1
ATOM 712 O O . GLY A 1 89 ? 4.078 18.828 22.641 1 89.31 89 GLY A O 1
ATOM 713 N N . VAL A 1 90 ? 5.32 20.406 23.734 1 88.75 90 VAL A N 1
ATOM 714 C CA . VAL A 1 90 ? 4.27 20.75 24.688 1 88.75 90 VAL A CA 1
ATOM 715 C C . VAL A 1 90 ? 3.352 21.812 24.078 1 88.75 90 VAL A C 1
ATOM 717 O O . VAL A 1 90 ? 3.748 22.531 23.172 1 88.75 90 VAL A O 1
ATOM 720 N N . PRO A 1 91 ? 2.086 21.812 24.625 1 90.5 91 PRO A N 1
ATOM 721 C CA . PRO A 1 91 ? 1.215 22.891 24.156 1 90.5 91 PRO A CA 1
ATOM 722 C C . PRO A 1 91 ? 1.881 24.266 24.234 1 90.5 91 PRO A C 1
ATOM 724 O O . PRO A 1 91 ? 2.492 24.594 25.25 1 90.5 91 PRO A O 1
ATOM 727 N N . ARG A 1 92 ? 1.704 25.062 23.172 1 87.19 92 ARG A N 1
ATOM 728 C CA . ARG A 1 92 ? 2.428 26.328 23.094 1 87.19 92 ARG A CA 1
ATOM 729 C C . ARG A 1 92 ? 1.504 27.5 23.391 1 87.19 92 ARG A C 1
ATOM 731 O O . ARG A 1 92 ? 1.963 28.641 23.516 1 87.19 92 ARG A O 1
ATOM 738 N N . VAL A 1 93 ? 0.257 27.266 23.375 1 90.38 93 VAL A N 1
ATOM 739 C CA . VAL A 1 93 ? -0.718 28.312 23.656 1 90.38 93 VAL A CA 1
ATOM 740 C C . VAL A 1 93 ? -1.563 27.906 24.859 1 90.38 93 VAL A C 1
ATOM 742 O O . VAL A 1 93 ? -2.662 27.375 24.703 1 90.38 93 VAL A O 1
ATOM 745 N N . GLY A 1 94 ? -0.982 28.266 26.016 1 90 94 GLY A N 1
ATOM 746 C CA . GLY A 1 94 ? -1.633 27.766 27.219 1 90 94 GLY A CA 1
ATOM 747 C C . GLY A 1 94 ? -1.686 26.25 27.281 1 90 94 GLY A C 1
ATOM 748 O O . GLY A 1 94 ? -0.649 25.578 27.234 1 90 94 GLY A O 1
ATOM 749 N N . LYS A 1 95 ? -2.891 25.703 27.234 1 92.06 95 LYS A N 1
ATOM 750 C CA . LYS A 1 95 ? -3.082 24.266 27.234 1 92.06 95 LYS A CA 1
ATOM 751 C C . LYS A 1 95 ? -3.424 23.75 25.844 1 92.06 95 LYS A C 1
ATOM 753 O O . LYS A 1 95 ? -3.768 22.578 25.672 1 92.06 95 LYS A O 1
ATOM 758 N N . LYS A 1 96 ? -3.285 24.578 24.938 1 95.31 96 LYS A N 1
ATOM 759 C CA . LYS A 1 96 ? -3.668 24.25 23.562 1 95.31 96 LYS A CA 1
ATOM 760 C C . LYS A 1 96 ? -2.447 24.188 22.656 1 95.31 96 LYS A C 1
ATOM 762 O O . LYS A 1 96 ? -1.398 24.75 22.969 1 95.31 96 LYS A O 1
ATOM 767 N N . TYR A 1 97 ? -2.611 23.547 21.562 1 95 97 TYR A N 1
ATOM 768 C CA . TYR A 1 97 ? -1.526 23.344 20.609 1 95 97 TYR A CA 1
ATOM 769 C C . TYR A 1 97 ? -1.587 24.391 19.5 1 95 97 TYR A C 1
ATOM 771 O O . TYR A 1 97 ? -2.672 24.797 19.078 1 95 97 TYR A O 1
ATOM 779 N N . SER A 1 98 ? -0.401 24.828 19.125 1 93.94 98 SER A N 1
ATOM 780 C CA . SER A 1 98 ? -0.347 25.766 18 1 93.94 98 SER A CA 1
ATOM 781 C C . SER A 1 98 ? -0.833 25.125 16.719 1 93.94 98 SER A C 1
ATOM 783 O O . SER A 1 98 ? -0.937 23.906 16.625 1 93.94 98 SER A O 1
ATOM 785 N N . LEU A 1 99 ? -1.123 25.953 15.734 1 95.94 99 LEU A N 1
ATOM 786 C CA . LEU A 1 99 ? -1.528 25.453 14.43 1 95.94 99 LEU A CA 1
ATOM 787 C C . LEU A 1 99 ? -0.406 24.641 13.781 1 95.94 99 LEU A C 1
ATOM 789 O O . LEU A 1 99 ? -0.664 23.672 13.07 1 95.94 99 LEU A O 1
ATOM 793 N N . GLN A 1 100 ? 0.827 25.047 14.016 1 95 100 GLN A N 1
ATOM 794 C CA . GLN A 1 100 ? 1.975 24.297 13.523 1 95 100 GLN A CA 1
ATOM 795 C C . GLN A 1 100 ? 2.018 22.891 14.125 1 95 100 GLN A C 1
ATOM 797 O O . GLN A 1 100 ? 2.246 21.922 13.414 1 95 100 GLN A O 1
ATOM 802 N N . GLN A 1 101 ? 1.708 22.812 15.367 1 94.62 101 GLN A N 1
ATOM 803 C CA . GLN A 1 101 ? 1.688 21.516 16.047 1 94.62 101 GLN A CA 1
ATOM 804 C C . GLN A 1 101 ? 0.558 20.641 15.531 1 94.62 101 GLN A C 1
ATOM 806 O O . GLN A 1 101 ? 0.719 19.422 15.406 1 94.62 101 GLN A O 1
ATOM 811 N N . ALA A 1 102 ? -0.549 21.25 15.242 1 96.25 102 ALA A N 1
ATOM 812 C CA . ALA A 1 102 ? -1.667 20.5 14.672 1 96.25 102 ALA A CA 1
ATOM 813 C C . ALA A 1 102 ? -1.271 19.844 13.352 1 96.25 102 ALA A C 1
ATOM 815 O O . ALA A 1 102 ? -1.61 18.688 13.102 1 96.25 102 ALA A O 1
ATOM 816 N N . ALA A 1 103 ? -0.55 20.594 12.547 1 96.62 103 ALA A N 1
ATOM 817 C CA . ALA A 1 103 ? -0.072 20.062 11.281 1 96.62 103 ALA A CA 1
ATOM 818 C C . ALA A 1 103 ? 0.821 18.844 11.508 1 96.62 103 ALA A C 1
ATOM 820 O O . ALA A 1 103 ? 0.717 17.844 10.781 1 96.62 103 ALA A O 1
ATOM 821 N N . ILE A 1 104 ? 1.642 18.938 12.477 1 95.94 104 ILE A N 1
ATOM 822 C CA . ILE A 1 104 ? 2.535 17.844 12.805 1 95.94 104 ILE A CA 1
ATOM 823 C C . ILE A 1 104 ? 1.714 16.609 13.219 1 95.94 104 ILE A C 1
ATOM 825 O O . ILE A 1 104 ? 2.008 15.492 12.797 1 95.94 104 ILE A O 1
ATOM 829 N N . ILE A 1 105 ? 0.715 16.812 13.992 1 95.56 105 ILE A N 1
ATOM 830 C CA . ILE A 1 105 ? -0.145 15.727 14.453 1 95.56 105 ILE A CA 1
ATOM 831 C C . ILE A 1 105 ? -0.818 15.047 13.266 1 95.56 105 ILE A C 1
ATOM 833 O O . ILE A 1 105 ? -0.885 13.82 13.195 1 95.56 105 ILE A O 1
ATOM 837 N N . TYR A 1 106 ? -1.296 15.82 12.367 1 96.12 106 TYR A N 1
ATOM 838 C CA . TYR A 1 106 ? -1.938 15.258 11.188 1 96.12 106 TYR A CA 1
ATOM 839 C C . TYR A 1 106 ? -0.941 14.461 10.352 1 96.12 106 TYR A C 1
ATOM 841 O O . TYR A 1 106 ? -1.277 13.398 9.82 1 96.12 106 TYR A O 1
ATOM 849 N N . LEU A 1 107 ? 0.29 14.969 10.266 1 96.31 107 LEU A N 1
ATOM 850 C CA . LEU A 1 107 ? 1.336 14.242 9.555 1 96.31 107 LEU A CA 1
ATOM 851 C C . LEU A 1 107 ? 1.62 12.898 10.219 1 96.31 107 LEU A C 1
ATOM 853 O O . LEU A 1 107 ? 1.756 11.883 9.539 1 96.31 107 LEU A O 1
ATOM 857 N N . LEU A 1 108 ? 1.686 12.953 11.516 1 94.69 108 LEU A N 1
ATOM 858 C CA . LEU A 1 108 ? 1.899 11.727 12.273 1 94.69 108 LEU A CA 1
ATOM 859 C C . LEU A 1 108 ? 0.796 10.711 11.984 1 94.69 108 LEU A C 1
ATOM 861 O O . LEU A 1 108 ? 1.074 9.531 11.75 1 94.69 108 LEU A O 1
ATOM 865 N N . ASP A 1 109 ? -0.375 11.211 11.953 1 94.44 109 ASP A N 1
ATOM 866 C CA . ASP A 1 109 ? -1.536 10.367 11.719 1 94.44 109 ASP A CA 1
ATOM 867 C C . ASP A 1 109 ? -1.491 9.758 10.32 1 94.44 109 ASP A C 1
ATOM 869 O O . ASP A 1 109 ? -1.896 8.609 10.117 1 94.44 109 ASP A O 1
ATOM 873 N N . ASP A 1 110 ? -1.047 10.5 9.383 1 94.19 110 ASP A N 1
ATOM 874 C CA . ASP A 1 110 ? -0.995 10.031 8 1 94.19 110 ASP A CA 1
ATOM 875 C C . ASP A 1 110 ? 0.114 9 7.812 1 94.19 110 ASP A C 1
ATOM 877 O O . ASP A 1 110 ? 0.018 8.133 6.941 1 94.19 110 ASP A O 1
ATOM 881 N N . LEU A 1 111 ? 1.139 9.062 8.648 1 95.44 111 LEU A N 1
ATOM 882 C CA . LEU A 1 111 ? 2.326 8.242 8.445 1 95.44 111 LEU A CA 1
ATOM 883 C C . LEU A 1 111 ? 2.24 6.953 9.25 1 95.44 111 LEU A C 1
ATOM 885 O O . LEU A 1 111 ? 2.904 5.965 8.93 1 95.44 111 LEU A O 1
ATOM 889 N N . LYS A 1 112 ? 1.396 6.922 10.172 1 91.38 112 LYS A N 1
ATOM 890 C CA . LYS A 1 112 ? 1.449 5.871 11.188 1 91.38 112 LYS A CA 1
ATOM 891 C C . LYS A 1 112 ? 1.005 4.531 10.617 1 91.38 112 LYS A C 1
ATOM 893 O O . LYS A 1 112 ? 1.254 3.48 11.219 1 91.38 112 LYS A O 1
ATOM 898 N N . HIS A 1 113 ? 0.377 4.512 9.516 1 89.19 113 HIS A N 1
ATOM 899 C CA . HIS A 1 113 ? -0.081 3.252 8.938 1 89.19 113 HIS A CA 1
ATOM 900 C C . HIS A 1 113 ? 1.063 2.508 8.258 1 89.19 113 HIS A C 1
ATOM 902 O O . HIS A 1 113 ? 1.008 1.287 8.102 1 89.19 113 HIS A O 1
ATOM 908 N N . LEU A 1 114 ? 2.053 3.227 7.84 1 94.62 114 LEU A N 1
ATOM 909 C CA . LEU A 1 114 ? 3.158 2.602 7.121 1 94.62 114 LEU A CA 1
ATOM 910 C C . LEU A 1 114 ? 4.406 2.529 7.996 1 94.62 114 LEU A C 1
ATOM 912 O O . LEU A 1 114 ? 5.219 1.615 7.848 1 94.62 114 LEU A O 1
ATOM 916 N N . PHE A 1 115 ? 4.527 3.477 8.859 1 94.69 115 PHE A N 1
ATOM 917 C CA . PHE A 1 115 ? 5.734 3.578 9.672 1 94.69 115 PHE A CA 1
ATOM 918 C C . PHE A 1 115 ? 5.402 3.488 11.156 1 94.69 115 PHE A C 1
ATOM 920 O O . PHE A 1 115 ? 4.352 3.967 11.594 1 94.69 115 PHE A O 1
ATOM 927 N N . SER A 1 116 ? 6.34 2.893 11.883 1 93.19 116 SER A N 1
ATOM 928 C CA . SER A 1 116 ? 6.188 2.883 13.336 1 93.19 116 SER A CA 1
ATOM 929 C C . SER A 1 116 ? 6.27 4.293 13.906 1 93.19 116 SER A C 1
ATOM 931 O O . SER A 1 116 ? 6.715 5.219 13.227 1 93.19 116 SER A O 1
ATOM 933 N N . LEU A 1 117 ? 5.793 4.441 15.102 1 91.06 117 LEU A N 1
ATOM 934 C CA . LEU A 1 117 ? 5.836 5.738 15.766 1 91.06 117 LEU A CA 1
ATOM 935 C C . LEU A 1 117 ? 7.266 6.258 15.859 1 91.06 117 LEU A C 1
ATOM 937 O O . LEU A 1 117 ? 7.516 7.445 15.641 1 91.06 117 LEU A O 1
ATOM 941 N N . GLU A 1 118 ? 8.203 5.367 16.156 1 91.19 118 GLU A N 1
ATOM 942 C CA . GLU A 1 118 ? 9.609 5.738 16.25 1 91.19 118 GLU A CA 1
ATOM 943 C C . GLU A 1 118 ? 10.148 6.184 14.891 1 91.19 118 GLU A C 1
ATOM 945 O O . GLU A 1 118 ? 10.836 7.199 14.789 1 91.19 118 GLU A O 1
ATOM 950 N N . GLU A 1 119 ? 9.852 5.418 13.875 1 93.38 119 GLU A N 1
ATOM 951 C CA . GLU A 1 119 ? 10.266 5.766 12.523 1 93.38 119 GLU A CA 1
ATOM 952 C C . GLU A 1 119 ? 9.672 7.105 12.094 1 93.38 119 GLU A C 1
ATOM 954 O O . GLU A 1 119 ? 10.375 7.941 11.516 1 93.38 119 GLU A O 1
ATOM 959 N N . THR A 1 120 ? 8.383 7.293 12.383 1 93.62 120 THR A N 1
ATOM 960 C CA . THR A 1 120 ? 7.695 8.523 12.008 1 93.62 120 THR A CA 1
ATOM 961 C C . THR A 1 120 ? 8.32 9.727 12.719 1 93.62 120 THR A C 1
ATOM 963 O O . THR A 1 120 ? 8.539 10.773 12.102 1 93.62 120 THR A O 1
ATOM 966 N N . SER A 1 121 ? 8.594 9.555 13.977 1 90.94 121 SER A N 1
ATOM 967 C CA . SER A 1 121 ? 9.219 10.617 14.758 1 90.94 121 SER A CA 1
ATOM 968 C C . SER A 1 121 ? 10.586 10.984 14.195 1 90.94 121 SER A C 1
ATOM 970 O O . SER A 1 121 ? 10.898 12.164 14.023 1 90.94 121 SER A O 1
ATOM 972 N N . SER A 1 122 ? 11.359 9.977 13.898 1 91.69 122 SER A N 1
ATOM 973 C CA . SER A 1 122 ? 12.695 10.195 13.344 1 91.69 122 SER A CA 1
ATOM 974 C C . SER A 1 122 ? 12.617 10.875 11.977 1 91.69 122 SER A C 1
ATOM 976 O O . SER A 1 122 ? 13.43 11.742 11.664 1 91.69 122 SER A O 1
ATOM 978 N N . LEU A 1 123 ? 11.656 10.477 11.25 1 93.75 123 LEU A N 1
ATOM 979 C CA . LEU A 1 123 ? 11.453 11.023 9.914 1 93.75 123 LEU A CA 1
ATOM 980 C C . LEU A 1 123 ? 11.109 12.508 9.977 1 93.75 123 LEU A C 1
ATOM 982 O O . LEU A 1 123 ? 11.703 13.32 9.266 1 93.75 123 LEU A O 1
ATOM 986 N N . LEU A 1 124 ? 10.219 12.891 10.797 1 94.19 124 LEU A N 1
ATOM 987 C CA . LEU A 1 124 ? 9.773 14.273 10.906 1 94.19 124 LEU A CA 1
ATOM 988 C C . LEU A 1 124 ? 10.852 15.141 11.555 1 94.19 124 LEU A C 1
ATOM 990 O O . LEU A 1 124 ? 10.938 16.344 11.273 1 94.19 124 LEU A O 1
ATOM 994 N N . ALA A 1 125 ? 11.664 14.539 12.375 1 92 125 ALA A N 1
ATOM 995 C CA . ALA A 1 125 ? 12.758 15.266 13.016 1 92 125 ALA A CA 1
ATOM 996 C C . ALA A 1 125 ? 13.781 15.734 11.984 1 92 125 ALA A C 1
ATOM 998 O O . ALA A 1 125 ? 14.539 16.672 12.234 1 92 125 ALA A O 1
ATOM 999 N N . LEU A 1 126 ? 13.805 15.102 10.852 1 92.94 126 LEU A N 1
ATOM 1000 C CA . LEU A 1 126 ? 14.734 15.492 9.797 1 92.94 126 LEU A CA 1
ATOM 1001 C C . LEU A 1 126 ? 14.406 16.875 9.266 1 92.94 126 LEU A C 1
ATOM 1003 O O . LEU A 1 126 ? 15.281 17.562 8.711 1 92.94 126 LEU A O 1
ATOM 1007 N N . ILE A 1 127 ? 13.102 17.328 9.469 1 94.38 127 ILE A N 1
ATOM 1008 C CA . ILE A 1 127 ? 12.766 18.594 8.852 1 94.38 127 ILE A CA 1
ATOM 1009 C C . ILE A 1 127 ? 12.258 19.562 9.922 1 94.38 127 ILE A C 1
ATOM 1011 O O . ILE A 1 127 ? 12.289 20.781 9.734 1 94.38 127 ILE A O 1
ATOM 1015 N N . PHE A 1 128 ? 11.766 19.156 11.031 1 92.31 128 PHE A N 1
ATOM 1016 C CA . PHE A 1 128 ? 11.25 20.031 12.07 1 92.31 128 PHE A CA 1
ATOM 1017 C C . PHE A 1 128 ? 12.211 20.109 13.242 1 92.31 128 PHE A C 1
ATOM 1019 O O . PHE A 1 128 ? 12.141 21.047 14.055 1 92.31 128 PHE A O 1
ATOM 1026 N N . ASN A 1 129 ? 13.172 19.359 13.305 1 82.44 129 ASN A N 1
ATOM 1027 C CA . ASN A 1 129 ? 14.25 19.344 14.289 1 82.44 129 ASN A CA 1
ATOM 1028 C C . ASN A 1 129 ? 13.703 19.391 15.711 1 82.44 129 ASN A C 1
ATOM 1030 O O . ASN A 1 129 ? 13.008 18.469 16.141 1 82.44 129 ASN A O 1
ATOM 1034 N N . ASN A 1 130 ? 13.93 20.672 16.453 1 75.5 130 ASN A N 1
ATOM 1035 C CA . ASN A 1 130 ? 13.5 20.828 17.844 1 75.5 130 ASN A CA 1
ATOM 1036 C C . ASN A 1 130 ? 12.094 21.422 17.938 1 75.5 130 ASN A C 1
ATOM 1038 O O . ASN A 1 130 ? 11.859 22.531 17.469 1 75.5 130 ASN A O 1
ATOM 1042 N N . PRO A 1 131 ? 11.203 20.688 18.5 1 72.75 131 PRO A N 1
ATOM 1043 C CA . PRO A 1 131 ? 9.812 21.156 18.547 1 72.75 131 PRO A CA 1
ATOM 1044 C C . PRO A 1 131 ? 9.656 22.469 19.297 1 72.75 131 PRO A C 1
ATOM 1046 O O . PRO A 1 131 ? 8.688 23.203 19.062 1 72.75 131 PRO A O 1
ATOM 1049 N N . ASP A 1 132 ? 10.523 22.719 20.156 1 72.12 132 ASP A N 1
ATOM 1050 C CA . ASP A 1 132 ? 10.414 23.922 20.984 1 72.12 132 ASP A CA 1
ATOM 1051 C C . ASP A 1 132 ? 10.969 25.141 20.25 1 72.12 132 ASP A C 1
ATOM 1053 O O . ASP A 1 132 ? 10.836 26.281 20.719 1 72.12 132 ASP A O 1
ATOM 1057 N N . ARG A 1 133 ? 11.586 24.859 19.141 1 77.88 133 ARG A N 1
ATOM 1058 C CA . ARG A 1 133 ? 12.188 25.953 18.375 1 77.88 133 ARG A CA 1
ATOM 1059 C C . ARG A 1 133 ? 11.734 25.922 16.922 1 77.88 133 ARG A C 1
ATOM 1061 O O . ARG A 1 133 ? 12.195 25.078 16.141 1 77.88 133 ARG A O 1
ATOM 1068 N N . ASP A 1 134 ? 10.898 26.797 16.562 1 76.81 134 ASP A N 1
ATOM 1069 C CA . ASP A 1 134 ? 10.391 26.844 15.195 1 76.81 134 ASP A CA 1
ATOM 1070 C C . ASP A 1 134 ? 11.461 27.359 14.234 1 76.81 134 ASP A C 1
ATOM 1072 O O . ASP A 1 134 ? 11.445 27.016 13.047 1 76.81 134 ASP A O 1
ATOM 1076 N N . GLU A 1 135 ? 12.422 28.047 14.766 1 79.44 135 GLU A N 1
ATOM 1077 C CA . GLU A 1 135 ? 13.414 28.703 13.93 1 79.44 135 GLU A CA 1
ATOM 1078 C C . GLU A 1 135 ? 14.359 27.688 13.297 1 79.44 135 GLU A C 1
ATOM 1080 O O . GLU A 1 135 ? 14.992 27.953 12.273 1 79.44 135 GLU A O 1
ATOM 1085 N N . ASP A 1 136 ? 14.414 26.516 13.852 1 83 136 ASP A N 1
ATOM 1086 C CA . ASP A 1 136 ? 15.359 25.531 13.344 1 83 136 ASP A CA 1
ATOM 1087 C C . ASP A 1 136 ? 14.688 24.578 12.359 1 83 136 ASP A C 1
ATOM 1089 O O . ASP A 1 136 ? 15.328 23.672 11.836 1 83 136 ASP A O 1
ATOM 1093 N N . ASP A 1 137 ? 13.484 24.844 12.109 1 91 137 ASP A N 1
ATOM 1094 C CA . ASP A 1 137 ? 12.805 24.031 11.109 1 91 137 ASP A CA 1
ATOM 1095 C C . ASP A 1 137 ? 13.328 24.344 9.703 1 91 137 ASP A C 1
ATOM 1097 O O . ASP A 1 137 ? 13.586 25.5 9.367 1 91 137 ASP A O 1
ATOM 1101 N N . LEU A 1 138 ? 13.477 23.328 8.961 1 93.88 138 LEU A N 1
ATOM 1102 C CA . LEU A 1 138 ? 13.852 23.531 7.562 1 93.88 138 LEU A CA 1
ATOM 1103 C C . LEU A 1 138 ? 12.688 24.109 6.766 1 93.88 138 LEU A C 1
ATOM 1105 O O . LEU A 1 138 ? 12.891 24.797 5.773 1 93.88 138 LEU A O 1
ATOM 1109 N N . ILE A 1 139 ? 11.484 23.781 7.16 1 95.38 139 ILE A N 1
ATOM 1110 C CA . ILE A 1 139 ? 10.211 24.234 6.609 1 95.38 139 ILE A CA 1
ATOM 1111 C C . ILE A 1 139 ? 9.133 24.203 7.695 1 95.38 139 ILE A C 1
ATOM 1113 O O . ILE A 1 139 ? 9.148 23.328 8.562 1 95.38 139 ILE A O 1
ATOM 1117 N N . SER A 1 140 ? 8.32 25.203 7.66 1 94.5 140 SER A N 1
ATOM 1118 C CA . SER A 1 140 ? 7.277 25.172 8.68 1 94.5 140 SER A CA 1
ATOM 1119 C C . SER A 1 140 ? 6.355 23.969 8.492 1 94.5 140 SER A C 1
ATOM 1121 O O . SER A 1 140 ? 6.074 23.562 7.363 1 94.5 140 SER A O 1
ATOM 1123 N N . PRO A 1 141 ? 5.797 23.438 9.555 1 96.06 141 PRO A N 1
ATOM 1124 C CA . PRO A 1 141 ? 4.91 22.281 9.453 1 96.06 141 PRO A CA 1
ATOM 1125 C C . PRO A 1 141 ? 3.705 22.531 8.555 1 96.06 141 PRO A C 1
ATOM 1127 O O . PRO A 1 141 ? 3.346 21.688 7.742 1 96.06 141 PRO A O 1
ATOM 1130 N N . ILE A 1 142 ? 3.131 23.656 8.672 1 96.75 142 ILE A N 1
ATOM 1131 C CA . ILE A 1 142 ? 1.964 23.984 7.855 1 96.75 142 ILE A CA 1
ATOM 1132 C C . ILE A 1 142 ? 2.369 24.062 6.383 1 96.75 142 ILE A C 1
ATOM 1134 O O . ILE A 1 142 ? 1.681 23.516 5.516 1 96.75 142 ILE A O 1
ATOM 1138 N N . ASP A 1 143 ? 3.482 24.703 6.074 1 96.56 143 ASP A N 1
ATOM 1139 C CA . ASP A 1 143 ? 3.959 24.797 4.699 1 96.56 143 ASP A CA 1
ATOM 1140 C C . ASP A 1 143 ? 4.281 23.406 4.141 1 96.56 143 ASP A C 1
ATOM 1142 O O . ASP A 1 143 ? 3.965 23.109 2.984 1 96.56 143 ASP A O 1
ATOM 1146 N N . PHE A 1 144 ? 4.867 22.609 4.957 1 97.75 144 PHE A N 1
ATOM 1147 C CA . PHE A 1 144 ? 5.176 21.266 4.516 1 97.75 144 PHE A CA 1
ATOM 1148 C C . PHE A 1 144 ? 3.898 20.469 4.266 1 97.75 144 PHE A C 1
ATOM 1150 O O . PHE A 1 144 ? 3.793 19.75 3.271 1 97.75 144 PHE A O 1
ATOM 1157 N N . TYR A 1 145 ? 3.006 20.594 5.176 1 97.88 145 TYR A N 1
ATOM 1158 C CA . TYR A 1 145 ? 1.736 19.891 5.031 1 97.88 145 TYR A CA 1
ATOM 1159 C C . TYR A 1 145 ? 1.019 20.312 3.756 1 97.88 145 TYR A C 1
ATOM 1161 O O . TYR A 1 145 ? 0.404 19.484 3.078 1 97.88 145 TYR A O 1
ATOM 1169 N N . ARG A 1 146 ? 1.108 21.578 3.439 1 96.81 146 ARG A N 1
ATOM 1170 C CA . ARG A 1 146 ? 0.525 22.078 2.199 1 96.81 146 ARG A CA 1
ATOM 1171 C C . ARG A 1 146 ? 1.242 21.5 0.983 1 96.81 146 ARG A C 1
ATOM 1173 O O . ARG A 1 146 ? 0.604 21.141 -0.008 1 96.81 146 ARG A O 1
ATOM 1180 N N . LEU A 1 147 ? 2.502 21.469 1.039 1 96.88 147 LEU A N 1
ATOM 1181 C CA . LEU A 1 147 ? 3.285 20.859 -0.027 1 96.88 147 LEU A CA 1
ATOM 1182 C C . LEU A 1 147 ? 2.885 19.391 -0.225 1 96.88 147 LEU A C 1
ATOM 1184 O O . LEU A 1 147 ? 2.641 18.969 -1.354 1 96.88 147 LEU A O 1
ATOM 1188 N N . TYR A 1 148 ? 2.836 18.703 0.893 1 97.62 148 TYR A N 1
ATOM 1189 C CA . TYR A 1 148 ? 2.4 17.312 0.898 1 97.62 148 TYR A CA 1
ATOM 1190 C C . TYR A 1 148 ? 1.023 17.156 0.26 1 97.62 148 TYR A C 1
ATOM 1192 O O . TYR A 1 148 ? 0.811 16.281 -0.582 1 97.62 148 TYR A O 1
ATOM 1200 N N . ALA A 1 149 ? 0.158 18 0.625 1 96.62 149 ALA A N 1
ATOM 1201 C CA . ALA A 1 149 ? -1.206 17.984 0.102 1 96.62 149 ALA A CA 1
ATOM 1202 C C . ALA A 1 149 ? -1.218 18.156 -1.413 1 96.62 149 ALA A C 1
ATOM 1204 O O . ALA A 1 149 ? -1.968 17.484 -2.119 1 96.62 149 ALA A O 1
ATOM 1205 N N . GLU A 1 150 ? -0.439 19.047 -1.895 1 94.94 150 GLU A N 1
ATOM 1206 C CA . GLU A 1 150 ? -0.359 19.328 -3.322 1 94.94 150 GLU A CA 1
ATOM 1207 C C . GLU A 1 150 ? 0.027 18.094 -4.117 1 94.94 150 GLU A C 1
ATOM 1209 O O . GLU A 1 150 ? -0.545 17.812 -5.176 1 94.94 150 GLU A O 1
ATOM 1214 N N . TYR A 1 151 ? 0.89 17.312 -3.617 1 95.94 151 TYR A N 1
ATOM 1215 C CA . TYR A 1 151 ? 1.429 16.188 -4.371 1 95.94 151 TYR A CA 1
ATOM 1216 C C . TYR A 1 151 ? 0.657 14.906 -4.062 1 95.94 151 TYR A C 1
ATOM 1218 O O . TYR A 1 151 ? 0.74 13.93 -4.812 1 95.94 151 TYR A O 1
ATOM 1226 N N . ALA A 1 152 ? -0.112 14.93 -3.01 1 94.56 152 ALA A N 1
ATOM 1227 C CA . ALA A 1 152 ? -0.908 13.766 -2.643 1 94.56 152 ALA A CA 1
ATOM 1228 C C . ALA A 1 152 ? -2.002 13.5 -3.672 1 94.56 152 ALA A C 1
ATOM 1230 O O . ALA A 1 152 ? -2.496 12.375 -3.787 1 94.56 152 ALA A O 1
ATOM 1231 N N . LYS A 1 153 ? -2.301 14.461 -4.453 1 90.88 153 LYS A N 1
ATOM 1232 C CA . LYS A 1 153 ? -3.363 14.344 -5.449 1 90.88 153 LYS A CA 1
ATOM 1233 C C . LYS A 1 153 ? -2.869 13.609 -6.695 1 90.88 153 LYS A C 1
ATOM 1235 O O . LYS A 1 153 ? -3.672 13.109 -7.488 1 90.88 153 LYS A O 1
ATOM 1240 N N . SER A 1 154 ? -1.607 13.547 -6.844 1 88.44 154 SER A N 1
ATOM 1241 C CA . SER A 1 154 ? -1.031 12.961 -8.047 1 88.44 154 SER A CA 1
ATOM 1242 C C . SER A 1 154 ? -1.046 11.438 -7.977 1 88.44 154 SER A C 1
ATOM 1244 O O . SER A 1 154 ? -0.824 10.859 -6.91 1 88.44 154 SER A O 1
ATOM 1246 N N . THR A 1 155 ? -1.334 10.812 -9.156 1 83.38 155 THR A N 1
ATOM 1247 C CA . THR A 1 155 ? -1.294 9.359 -9.242 1 83.38 155 THR A CA 1
ATOM 1248 C C . THR A 1 155 ? -0.01 8.891 -9.93 1 83.38 155 THR A C 1
ATOM 1250 O O . THR A 1 155 ? 0.219 7.688 -10.078 1 83.38 155 THR A O 1
ATOM 1253 N N . SER A 1 156 ? 0.807 9.789 -10.273 1 87.12 156 SER A N 1
ATOM 1254 C CA . SER A 1 156 ? 2.064 9.453 -10.93 1 87.12 156 SER A CA 1
ATOM 1255 C C . SER A 1 156 ? 3.018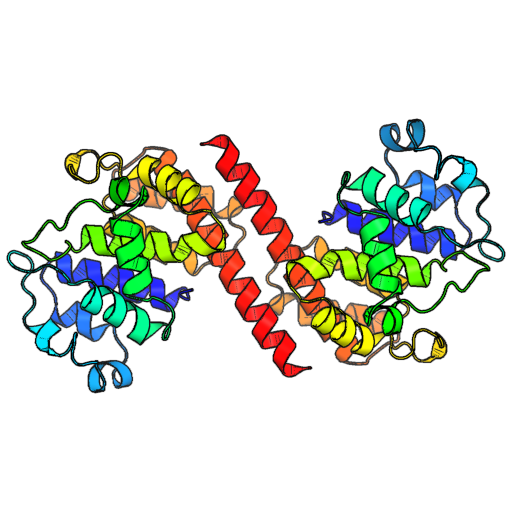 8.734 -9.984 1 87.12 156 SER A C 1
ATOM 1257 O O . SER A 1 156 ? 2.957 8.93 -8.766 1 87.12 156 SER A O 1
ATOM 1259 N N . PRO A 1 157 ? 3.883 7.883 -10.609 1 88.12 157 PRO A N 1
ATOM 1260 C CA . PRO A 1 157 ? 4.902 7.262 -9.758 1 88.12 157 PRO A CA 1
ATOM 1261 C C . PRO A 1 157 ? 5.719 8.281 -8.969 1 88.12 157 PRO A C 1
ATOM 1263 O O . PRO A 1 157 ? 6.066 9.344 -9.5 1 88.12 157 PRO A O 1
ATOM 1266 N N . ILE A 1 158 ? 5.98 7.977 -7.77 1 91.56 158 ILE A N 1
ATOM 1267 C CA . ILE A 1 158 ? 6.621 8.891 -6.828 1 91.56 158 ILE A CA 1
ATOM 1268 C C . ILE A 1 158 ? 8 9.289 -7.352 1 91.56 158 ILE A C 1
ATOM 1270 O O . ILE A 1 158 ? 8.414 10.438 -7.203 1 91.56 158 ILE A O 1
ATOM 1274 N N . GLU A 1 159 ? 8.672 8.352 -7.996 1 87.19 159 GLU A N 1
ATOM 1275 C CA . GLU A 1 159 ? 10.016 8.594 -8.508 1 87.19 159 GLU A CA 1
ATOM 1276 C C . GLU A 1 159 ? 10 9.664 -9.602 1 87.19 159 GLU A C 1
ATOM 1278 O O . GLU A 1 159 ? 11.023 10.289 -9.875 1 87.19 159 GLU A O 1
ATOM 1283 N N . LEU A 1 160 ? 8.906 9.836 -10.219 1 89.94 160 LEU A N 1
ATOM 1284 C CA . LEU A 1 160 ? 8.812 10.781 -11.328 1 89.94 160 LEU A CA 1
ATOM 1285 C C . LEU A 1 160 ? 8.461 12.18 -10.828 1 89.94 160 LEU A C 1
ATOM 1287 O O . LEU A 1 160 ? 8.438 13.133 -11.609 1 89.94 160 LEU A O 1
ATOM 1291 N N . LEU A 1 161 ? 8.211 12.32 -9.562 1 91 161 LEU A N 1
ATOM 1292 C CA . LEU A 1 161 ? 7.789 13.609 -9.016 1 91 161 LEU A CA 1
ATOM 1293 C C . LEU A 1 161 ? 8.992 14.414 -8.539 1 91 161 LEU A C 1
ATOM 1295 O O . LEU A 1 161 ? 8.859 15.578 -8.164 1 91 161 LEU A O 1
ATOM 1299 N N . ASP A 1 162 ? 10.203 13.898 -8.617 1 91.12 162 ASP A N 1
ATOM 1300 C CA . ASP A 1 162 ? 11.383 14.492 -8 1 91.12 162 ASP A CA 1
ATOM 1301 C C . ASP A 1 162 ? 11.648 15.891 -8.562 1 91.12 162 ASP A C 1
ATOM 1303 O O . ASP A 1 162 ? 11.828 16.844 -7.801 1 91.12 162 ASP A O 1
ATOM 1307 N N . THR A 1 163 ? 11.656 15.922 -9.867 1 92.44 163 THR A N 1
ATOM 1308 C CA . THR A 1 163 ? 12.016 17.188 -10.508 1 92.44 163 THR A CA 1
ATOM 1309 C C . THR A 1 163 ? 10.992 18.266 -10.164 1 92.44 163 THR A C 1
ATOM 1311 O O . THR A 1 163 ? 11.367 19.375 -9.75 1 92.44 163 THR A O 1
ATOM 1314 N N . ARG A 1 164 ? 9.789 18.047 -10.328 1 93.81 164 ARG A N 1
ATOM 1315 C CA . ARG A 1 164 ? 8.727 19.016 -10.023 1 93.81 164 ARG A CA 1
ATOM 1316 C C . ARG A 1 164 ? 8.727 19.375 -8.547 1 93.81 164 ARG A C 1
ATOM 1318 O O . ARG A 1 164 ? 8.586 20.547 -8.195 1 93.81 164 ARG A O 1
ATOM 1325 N N . ALA A 1 165 ? 8.859 18.406 -7.645 1 94.88 165 ALA A N 1
ATOM 1326 C CA . ALA A 1 165 ? 8.859 18.625 -6.203 1 94.88 165 ALA A CA 1
ATOM 1327 C C . ALA A 1 165 ? 10.055 19.484 -5.785 1 94.88 165 ALA A C 1
ATOM 1329 O O . ALA A 1 165 ? 9.914 20.406 -4.969 1 94.88 165 ALA A O 1
ATOM 1330 N N . LYS A 1 166 ? 11.188 19.234 -6.355 1 94.81 166 LYS A N 1
ATOM 1331 C CA . LYS A 1 166 ? 12.375 20.031 -6.062 1 94.81 166 LYS A CA 1
ATOM 1332 C C . LYS A 1 166 ? 12.164 21.484 -6.441 1 94.81 166 LYS A C 1
ATOM 1334 O O . LYS A 1 166 ? 12.547 22.391 -5.691 1 94.81 166 LYS A O 1
ATOM 1339 N N . ARG A 1 167 ? 11.602 21.703 -7.566 1 94.31 167 ARG A N 1
ATOM 1340 C CA . ARG A 1 167 ? 11.328 23.062 -8.031 1 94.31 167 ARG A CA 1
ATOM 1341 C C . ARG A 1 167 ? 10.367 23.781 -7.086 1 94.31 167 ARG A C 1
ATOM 1343 O O . ARG A 1 167 ? 10.555 24.953 -6.773 1 94.31 167 ARG A O 1
ATOM 1350 N N . SER A 1 168 ? 9.312 23.062 -6.668 1 94.69 168 SER A N 1
ATOM 1351 C CA . SER A 1 168 ? 8.352 23.641 -5.73 1 94.69 168 SER A CA 1
ATOM 1352 C C . SER A 1 168 ? 9.016 24 -4.41 1 94.69 168 SER A C 1
ATOM 1354 O O . SER A 1 168 ? 8.742 25.062 -3.846 1 94.69 168 SER A O 1
ATOM 1356 N N . ILE A 1 169 ? 9.914 23.172 -3.932 1 95.62 169 ILE A N 1
ATOM 1357 C CA . ILE A 1 169 ? 10.609 23.391 -2.67 1 95.62 169 ILE A CA 1
ATOM 1358 C C . ILE A 1 169 ? 11.547 24.594 -2.797 1 95.62 169 ILE A C 1
ATOM 1360 O O . ILE A 1 169 ? 11.586 25.453 -1.911 1 95.62 169 ILE A O 1
ATOM 1364 N N . GLU A 1 170 ? 12.188 24.688 -3.885 1 94.88 170 GLU A N 1
ATOM 1365 C CA . GLU A 1 170 ? 13.086 25.812 -4.129 1 94.88 170 GLU A CA 1
ATOM 1366 C C . GLU A 1 170 ? 12.328 27.141 -4.168 1 94.88 170 GLU A C 1
ATOM 1368 O O . GLU A 1 170 ? 12.82 28.156 -3.666 1 94.88 170 GLU A O 1
ATOM 1373 N N . LYS A 1 171 ? 11.203 27.109 -4.75 1 94.81 171 LYS A N 1
ATOM 1374 C CA . LYS A 1 171 ? 10.383 28.312 -4.848 1 94.81 171 LYS A CA 1
ATOM 1375 C C . LYS A 1 171 ? 9.953 28.797 -3.465 1 94.81 171 LYS A C 1
ATOM 1377 O O . LYS A 1 171 ? 9.656 29.984 -3.281 1 94.81 171 LYS A O 1
ATOM 1382 N N . MET A 1 172 ? 9.93 27.891 -2.518 1 94.25 172 MET A N 1
ATOM 1383 C CA . MET A 1 172 ? 9.562 28.25 -1.151 1 94.25 172 MET A CA 1
ATOM 1384 C C . MET A 1 172 ? 10.758 28.828 -0.398 1 94.25 172 MET A C 1
ATOM 1386 O O . MET A 1 172 ? 10.633 29.219 0.761 1 94.25 172 MET A O 1
ATOM 1390 N N . GLY A 1 173 ? 11.938 28.797 -1.02 1 92.38 173 GLY A N 1
ATOM 1391 C CA . GLY A 1 173 ? 13.125 29.391 -0.422 1 92.38 173 GLY A CA 1
ATOM 1392 C C . GLY A 1 173 ? 13.891 28.422 0.453 1 92.38 173 GLY A C 1
ATOM 1393 O O . GLY A 1 173 ? 14.695 28.828 1.295 1 92.38 173 GLY A O 1
ATOM 1394 N N . VAL A 1 174 ? 13.5 27.203 0.4 1 89.75 174 VAL A N 1
ATOM 1395 C CA . VAL A 1 174 ? 14.195 26.172 1.17 1 89.75 174 VAL A CA 1
ATOM 1396 C C . VAL A 1 174 ? 14.875 25.188 0.221 1 89.75 174 VAL A C 1
ATOM 1398 O O . VAL A 1 174 ? 14.383 24.953 -0.883 1 89.75 174 VAL A O 1
ATOM 1401 N N . THR A 1 175 ? 16.094 24.656 0.642 1 86.69 175 THR A N 1
ATOM 1402 C CA . THR A 1 175 ? 16.828 23.859 -0.324 1 86.69 175 THR A CA 1
ATOM 1403 C C . THR A 1 175 ? 17.359 22.578 0.325 1 86.69 175 THR A C 1
ATOM 1405 O O . THR A 1 175 ? 17.953 21.734 -0.347 1 86.69 175 THR A O 1
ATOM 1408 N N . HIS A 1 176 ? 17.047 22.359 1.491 1 91.69 176 HIS A N 1
ATOM 1409 C CA . HIS A 1 176 ? 17.625 21.188 2.139 1 91.69 176 HIS A CA 1
ATOM 1410 C C . HIS A 1 176 ? 17.031 19.906 1.562 1 91.69 176 HIS A C 1
ATOM 1412 O O . HIS A 1 176 ? 15.812 19.766 1.443 1 91.69 176 HIS A O 1
ATOM 1418 N N . PRO A 1 177 ? 17.812 18.906 1.264 1 92 177 PRO A N 1
ATOM 1419 C CA . PRO A 1 177 ? 17.359 17.688 0.59 1 92 177 PRO A CA 1
ATOM 1420 C C . PRO A 1 177 ? 16.406 16.859 1.446 1 92 177 PRO A C 1
ATOM 1422 O O . PRO A 1 177 ? 15.586 16.094 0.912 1 92 177 PRO A O 1
ATOM 1425 N N . ASN A 1 178 ? 16.484 17 2.758 1 94.5 178 ASN A N 1
ATOM 1426 C CA . ASN A 1 178 ? 15.633 16.219 3.652 1 94.5 178 ASN A CA 1
ATOM 1427 C C . ASN A 1 178 ? 14.156 16.5 3.408 1 94.5 178 ASN A C 1
ATOM 1429 O O . ASN A 1 178 ? 13.312 15.625 3.623 1 94.5 178 ASN A O 1
ATOM 1433 N N . ILE A 1 179 ? 13.883 17.688 2.969 1 96.69 179 ILE A N 1
ATOM 1434 C CA . ILE A 1 179 ? 12.484 18.047 2.744 1 96.69 179 ILE A CA 1
ATOM 1435 C C . ILE A 1 179 ? 11.891 17.156 1.653 1 96.69 179 ILE A C 1
ATOM 1437 O O . ILE A 1 179 ? 10.797 16.625 1.813 1 96.69 179 ILE A O 1
ATOM 1441 N N . LEU A 1 180 ? 12.695 17.016 0.598 1 95.75 180 LEU A N 1
ATOM 1442 C CA . LEU A 1 180 ? 12.25 16.156 -0.499 1 95.75 180 LEU A CA 1
ATOM 1443 C C . LEU A 1 180 ? 12.125 14.711 -0.046 1 95.75 180 LEU A C 1
ATOM 1445 O O . LEU A 1 180 ? 11.164 14.023 -0.406 1 95.75 180 LEU A O 1
ATOM 1449 N N . HIS A 1 181 ? 13.047 14.266 0.754 1 95.44 181 HIS A N 1
ATOM 1450 C CA . HIS A 1 181 ? 13.039 12.891 1.227 1 95.44 181 HIS A CA 1
ATOM 1451 C C . HIS A 1 181 ? 11.82 12.609 2.098 1 95.44 181 HIS A C 1
ATOM 1453 O O . HIS A 1 181 ? 11.148 11.594 1.918 1 95.44 181 HIS A O 1
ATOM 1459 N N . VAL A 1 182 ? 11.531 13.5 2.982 1 96.69 182 VAL A N 1
ATOM 1460 C CA . VAL A 1 182 ? 10.398 13.32 3.877 1 96.69 182 VAL A CA 1
ATOM 1461 C C . VAL A 1 182 ? 9.094 13.414 3.086 1 96.69 182 VAL A C 1
ATOM 1463 O O . VAL A 1 182 ? 8.156 12.664 3.332 1 96.69 182 VAL A O 1
ATOM 1466 N N . LEU A 1 183 ? 9.094 14.344 2.137 1 97.25 183 LEU A N 1
ATOM 1467 C CA . LEU A 1 183 ? 7.922 14.461 1.282 1 97.25 183 LEU A CA 1
ATOM 1468 C C . LEU A 1 183 ? 7.629 13.148 0.565 1 97.25 183 LEU A C 1
ATOM 1470 O O . LEU A 1 183 ? 6.492 12.68 0.565 1 97.25 183 LEU A O 1
ATOM 1474 N N . LYS A 1 184 ? 8.648 12.555 -0.002 1 96.31 184 LYS A N 1
ATOM 1475 C CA . LYS A 1 184 ? 8.477 11.305 -0.728 1 96.31 184 LYS A CA 1
ATOM 1476 C C . LYS A 1 184 ? 7.934 10.203 0.185 1 96.31 184 LYS A C 1
ATOM 1478 O O . LYS A 1 184 ? 7.031 9.461 -0.202 1 96.31 184 LYS A O 1
ATOM 1483 N N . LEU A 1 185 ? 8.445 10.117 1.352 1 97.19 185 LEU A N 1
ATOM 1484 C CA . LEU A 1 185 ? 7.996 9.086 2.283 1 97.19 185 LEU A CA 1
ATOM 1485 C C . LEU A 1 185 ? 6.551 9.328 2.705 1 97.19 185 LEU A C 1
ATOM 1487 O O . LEU A 1 185 ? 5.785 8.375 2.893 1 97.19 185 LEU A O 1
ATOM 1491 N N . CYS A 1 186 ? 6.16 10.594 2.848 1 97.12 186 CYS A N 1
ATOM 1492 C CA . CYS A 1 186 ? 4.758 10.906 3.111 1 97.12 186 CYS A CA 1
ATOM 1493 C C . CYS A 1 186 ? 3.873 10.461 1.952 1 97.12 186 CYS A C 1
ATOM 1495 O O . CYS A 1 186 ? 2.791 9.914 2.166 1 97.12 186 CYS A O 1
ATOM 1497 N N . LEU A 1 187 ? 4.383 10.68 0.787 1 96.75 187 LEU A N 1
ATOM 1498 C CA . LEU A 1 187 ? 3.611 10.305 -0.394 1 96.75 187 LEU A CA 1
ATOM 1499 C C . LEU A 1 187 ? 3.494 8.789 -0.508 1 96.75 187 LEU A C 1
ATOM 1501 O O . LEU A 1 187 ? 2.449 8.273 -0.91 1 96.75 187 LEU A O 1
ATOM 1505 N N . TYR A 1 188 ? 4.555 8.047 -0.171 1 96.19 188 TYR A N 1
ATOM 1506 C CA . TYR A 1 188 ? 4.473 6.59 -0.123 1 96.19 188 TYR A CA 1
ATOM 1507 C C . TYR A 1 188 ? 3.377 6.141 0.833 1 96.19 188 TYR A C 1
ATOM 1509 O O . TYR A 1 188 ? 2.555 5.289 0.486 1 96.19 188 TYR A O 1
ATOM 1517 N N . ALA A 1 189 ? 3.4 6.73 2 1 96.5 189 ALA A N 1
ATOM 1518 C CA . ALA A 1 189 ? 2.408 6.359 3.006 1 96.5 189 ALA A CA 1
ATOM 1519 C C . ALA A 1 189 ? 0.994 6.648 2.514 1 96.5 189 ALA A C 1
ATOM 1521 O O . ALA A 1 189 ? 0.094 5.82 2.668 1 96.5 189 ALA A O 1
ATOM 1522 N N . HIS A 1 190 ? 0.846 7.77 1.909 1 95.75 190 HIS A N 1
ATOM 1523 C CA . HIS A 1 190 ? -0.463 8.148 1.393 1 95.75 190 HIS A CA 1
ATOM 1524 C C . HIS A 1 190 ? -0.926 7.195 0.299 1 95.75 190 HIS A C 1
ATOM 1526 O O . HIS A 1 190 ? -2.078 6.758 0.3 1 95.75 190 HIS A O 1
ATOM 1532 N N . ARG A 1 191 ? -0.053 6.898 -0.582 1 94.44 191 ARG A N 1
ATOM 1533 C CA . ARG A 1 191 ? -0.395 6.031 -1.704 1 94.44 191 ARG A CA 1
ATOM 1534 C C . ARG A 1 191 ? -0.742 4.625 -1.225 1 94.44 191 ARG A C 1
ATOM 1536 O O . ARG A 1 191 ? -1.706 4.023 -1.7 1 94.44 191 ARG A O 1
ATOM 1543 N N . VAL A 1 192 ? 0.052 4.109 -0.348 1 95.19 192 VAL A N 1
ATOM 1544 C CA . VAL A 1 192 ? -0.186 2.771 0.184 1 95.19 192 VAL A CA 1
ATOM 1545 C C . VAL A 1 192 ? -1.557 2.717 0.853 1 95.19 192 VAL A C 1
ATOM 1547 O O . VAL A 1 192 ? -2.357 1.821 0.572 1 95.19 192 VAL A O 1
ATOM 1550 N N . THR A 1 193 ? -1.853 3.693 1.615 1 93.62 193 THR A N 1
ATOM 1551 C CA . THR A 1 193 ? -3.119 3.723 2.338 1 93.62 193 THR A CA 1
ATOM 1552 C C . THR A 1 193 ? -4.289 3.867 1.369 1 93.62 193 THR A C 1
ATOM 1554 O O . THR A 1 193 ? -5.312 3.193 1.518 1 93.62 193 THR A O 1
ATOM 1557 N N . THR A 1 194 ? -4.133 4.73 0.407 1 93.12 194 THR A N 1
ATOM 1558 C CA . THR A 1 194 ? -5.184 4.941 -0.581 1 93.12 194 THR A CA 1
ATOM 1559 C C . THR A 1 194 ? -5.477 3.652 -1.344 1 93.12 194 THR A C 1
ATOM 1561 O O . THR A 1 194 ? -6.637 3.27 -1.507 1 93.12 194 THR A O 1
ATOM 1564 N N . LEU A 1 195 ? -4.441 3.006 -1.729 1 94.19 195 LEU A N 1
ATOM 1565 C CA . LEU A 1 195 ? -4.602 1.766 -2.48 1 94.19 195 LEU A CA 1
ATOM 1566 C C . LEU A 1 195 ? -5.238 0.682 -1.614 1 94.19 195 LEU A C 1
ATOM 1568 O O . LEU A 1 195 ? -6.035 -0.119 -2.102 1 94.19 195 LEU A O 1
ATOM 1572 N N . GLU A 1 196 ? -4.863 0.586 -0.385 1 94.44 196 GLU A N 1
ATOM 1573 C CA . GLU A 1 196 ? -5.453 -0.388 0.528 1 94.44 196 GLU A CA 1
ATOM 1574 C C . GLU A 1 196 ? -6.953 -0.157 0.686 1 94.44 196 GLU A C 1
ATOM 1576 O O . GLU A 1 196 ? -7.738 -1.106 0.657 1 94.44 196 GLU A O 1
ATOM 1581 N N . ILE A 1 197 ? -7.328 1.073 0.867 1 91.44 197 ILE A N 1
ATOM 1582 C CA . ILE A 1 197 ? -8.734 1.418 1.019 1 91.44 197 ILE A CA 1
ATOM 1583 C C . ILE A 1 197 ? -9.492 1.071 -0.261 1 91.44 197 ILE A C 1
ATOM 1585 O O . ILE A 1 197 ? -10.57 0.469 -0.21 1 91.44 197 ILE A O 1
ATOM 1589 N N . GLU A 1 198 ? -8.93 1.431 -1.363 1 92.56 198 GLU A N 1
ATOM 1590 C CA . GLU A 1 198 ? -9.555 1.118 -2.648 1 92.56 198 GLU A CA 1
ATOM 1591 C C . GLU A 1 198 ? -9.742 -0.386 -2.816 1 92.56 198 GLU A C 1
ATOM 1593 O O . GLU A 1 198 ? -10.797 -0.837 -3.262 1 92.56 198 GLU A O 1
ATOM 1598 N N . ALA A 1 199 ? -8.695 -1.109 -2.494 1 95.25 199 ALA A N 1
ATOM 1599 C CA . ALA A 1 199 ? -8.742 -2.562 -2.631 1 95.25 199 ALA A CA 1
ATOM 1600 C C . ALA A 1 199 ? -9.844 -3.16 -1.764 1 95.25 199 ALA A C 1
ATOM 1602 O O . ALA A 1 199 ? -10.602 -4.027 -2.215 1 95.25 199 ALA A O 1
ATOM 1603 N N . LYS A 1 200 ? -9.938 -2.689 -0.521 1 93.12 200 LYS A N 1
ATOM 1604 C CA . LYS A 1 200 ? -10.945 -3.205 0.403 1 93.12 200 LYS A CA 1
ATOM 1605 C C . LYS A 1 200 ? -12.352 -2.846 -0.061 1 93.12 200 LYS A C 1
ATOM 1607 O O . LYS A 1 200 ? -13.273 -3.664 0.033 1 93.12 200 LYS A O 1
ATOM 1612 N N . HIS A 1 201 ? -12.516 -1.664 -0.549 1 91.69 201 HIS A N 1
ATOM 1613 C CA . HIS A 1 201 ? -13.797 -1.265 -1.107 1 91.69 201 HIS A CA 1
ATOM 1614 C C . HIS A 1 201 ? -14.164 -2.121 -2.316 1 91.69 201 HIS A C 1
ATOM 1616 O O . HIS A 1 201 ? -15.32 -2.531 -2.465 1 91.69 201 HIS A O 1
ATOM 1622 N N . TYR A 1 202 ? -13.18 -2.287 -3.162 1 92.19 202 TYR A N 1
ATOM 1623 C CA . TYR A 1 202 ? -13.375 -3.104 -4.355 1 92.19 202 TYR A CA 1
ATOM 1624 C C . TYR A 1 202 ? -13.734 -4.539 -3.98 1 92.19 202 TYR A C 1
ATOM 1626 O O . TYR A 1 202 ? -14.656 -5.125 -4.551 1 92.19 202 TYR A O 1
ATOM 1634 N N . LEU A 1 203 ? -13.047 -5.082 -3.031 1 93.75 203 LEU A N 1
ATOM 1635 C CA . LEU A 1 203 ? -13.273 -6.449 -2.572 1 93.75 203 LEU A CA 1
ATOM 1636 C C . LEU A 1 203 ? -14.695 -6.613 -2.039 1 93.75 203 LEU A C 1
ATOM 1638 O O . LEU A 1 203 ? -15.359 -7.605 -2.33 1 93.75 203 LEU A O 1
ATOM 1642 N N . ASN A 1 204 ? -15.188 -5.676 -1.302 1 91 204 ASN A N 1
ATOM 1643 C CA . ASN A 1 204 ? -16.5 -5.73 -0.653 1 91 204 ASN A CA 1
ATOM 1644 C C . ASN A 1 204 ? -17.625 -5.723 -1.675 1 91 204 ASN A C 1
ATOM 1646 O O . ASN A 1 204 ? -18.766 -6.062 -1.349 1 91 204 ASN A O 1
ATOM 1650 N N . ARG A 1 205 ? -17.328 -5.383 -2.852 1 87.5 205 ARG A N 1
ATOM 1651 C CA . ARG A 1 205 ? -18.328 -5.398 -3.908 1 87.5 205 ARG A CA 1
ATOM 1652 C C . ARG A 1 205 ? -18.578 -6.82 -4.402 1 87.5 205 ARG A C 1
ATOM 1654 O O . ARG A 1 205 ? -19.609 -7.086 -5.039 1 87.5 205 ARG A O 1
ATOM 1661 N N . PHE A 1 206 ? -17.672 -7.695 -4.059 1 82.12 206 PHE A N 1
ATOM 1662 C CA . PHE A 1 206 ? -17.781 -9 -4.703 1 82.12 206 PHE A CA 1
ATOM 1663 C C . PHE A 1 206 ? -17.859 -10.109 -3.664 1 82.12 206 PHE A C 1
ATOM 1665 O O . PHE A 1 206 ? -18.188 -11.25 -3.994 1 82.12 206 PHE A O 1
ATOM 1672 N N . ILE A 1 207 ? -17.484 -9.828 -2.557 1 77.62 207 ILE A N 1
ATOM 1673 C CA . ILE A 1 207 ? -17.609 -10.875 -1.548 1 77.62 207 ILE A CA 1
ATOM 1674 C C . ILE A 1 207 ? -18.484 -10.391 -0.397 1 77.62 207 ILE A C 1
ATOM 1676 O O . ILE A 1 207 ? -18.5 -9.203 -0.081 1 77.62 207 ILE A O 1
ATOM 1680 N N . MET B 1 1 ? 7.285 -10.375 -0.493 1 63.47 1 MET B N 1
ATOM 1681 C CA . MET B 1 1 ? 6.539 -10.391 -1.749 1 63.47 1 MET B CA 1
ATOM 1682 C C . MET B 1 1 ? 7.484 -10.367 -2.943 1 63.47 1 MET B C 1
ATOM 1684 O O . MET B 1 1 ? 8.609 -9.875 -2.838 1 63.47 1 MET B O 1
ATOM 1688 N N . ARG B 1 2 ? 6.867 -10.961 -3.908 1 73.81 2 ARG B N 1
ATOM 1689 C CA . ARG B 1 2 ? 7.633 -11.141 -5.137 1 73.81 2 ARG B CA 1
ATOM 1690 C C . ARG B 1 2 ? 7.496 -9.93 -6.055 1 73.81 2 ARG B C 1
ATOM 1692 O O . ARG B 1 2 ? 6.41 -9.367 -6.188 1 73.81 2 ARG B O 1
ATOM 1699 N N . ASP B 1 3 ? 8.656 -9.453 -6.5 1 88.19 3 ASP B N 1
ATOM 1700 C CA . ASP B 1 3 ? 8.625 -8.398 -7.508 1 88.19 3 ASP B CA 1
ATOM 1701 C C . ASP B 1 3 ? 8.07 -8.914 -8.836 1 88.19 3 ASP B C 1
ATOM 1703 O O . ASP B 1 3 ? 7.902 -10.125 -9.008 1 88.19 3 ASP B O 1
ATOM 1707 N N . ALA B 1 4 ? 7.801 -8.031 -9.688 1 90.94 4 ALA B N 1
ATOM 1708 C CA . ALA B 1 4 ? 7.117 -8.367 -10.938 1 90.94 4 ALA B CA 1
ATOM 1709 C C . ALA B 1 4 ? 7.941 -9.344 -11.766 1 90.94 4 ALA B C 1
ATOM 1711 O O . ALA B 1 4 ? 7.391 -10.25 -12.391 1 90.94 4 ALA B O 1
ATOM 1712 N N . ILE B 1 5 ? 9.211 -9.195 -11.727 1 91.12 5 ILE B N 1
ATOM 1713 C CA . ILE B 1 5 ? 10.102 -10.062 -12.5 1 91.12 5 ILE B CA 1
ATOM 1714 C C . ILE B 1 5 ? 10.07 -11.477 -11.93 1 91.12 5 ILE B C 1
ATOM 1716 O O . ILE B 1 5 ? 10.016 -12.453 -12.68 1 91.12 5 ILE B O 1
ATOM 1720 N N . SER B 1 6 ? 10.102 -11.555 -10.68 1 92.75 6 SER B N 1
ATOM 1721 C CA . SER B 1 6 ? 10.039 -12.852 -10.016 1 92.75 6 SER B CA 1
ATOM 1722 C C . SER B 1 6 ? 8.703 -13.547 -10.273 1 92.75 6 SER B C 1
ATOM 1724 O O . SER B 1 6 ? 8.656 -14.758 -10.5 1 92.75 6 SER B O 1
ATOM 1726 N N . ILE B 1 7 ? 7.617 -12.797 -10.227 1 95.12 7 ILE B N 1
ATOM 1727 C CA . ILE B 1 7 ? 6.301 -13.359 -10.508 1 95.12 7 ILE B CA 1
ATOM 1728 C C . ILE B 1 7 ? 6.27 -13.906 -11.93 1 95.12 7 ILE B C 1
ATOM 1730 O O . ILE B 1 7 ? 5.816 -15.031 -12.164 1 95.12 7 ILE B O 1
ATOM 1734 N N . GLN B 1 8 ? 6.805 -13.164 -12.836 1 95.38 8 GLN B N 1
ATOM 1735 C CA . GLN B 1 8 ? 6.836 -13.586 -14.234 1 95.38 8 GLN B CA 1
ATOM 1736 C C . GLN B 1 8 ? 7.664 -14.852 -14.406 1 95.38 8 GLN B C 1
ATOM 1738 O O . GLN B 1 8 ? 7.254 -15.773 -15.117 1 95.38 8 GLN B O 1
ATOM 1743 N N . THR B 1 9 ? 8.789 -14.859 -13.773 1 95.56 9 THR B N 1
ATOM 1744 C CA . THR B 1 9 ? 9.672 -16.016 -13.875 1 95.56 9 THR B CA 1
ATOM 1745 C C . THR B 1 9 ? 8.984 -17.266 -13.328 1 95.56 9 THR B C 1
ATOM 1747 O O . THR B 1 9 ? 9.023 -18.328 -13.961 1 95.56 9 THR B O 1
ATOM 1750 N N . LEU B 1 10 ? 8.367 -17.141 -12.195 1 95.69 10 LEU B N 1
ATOM 1751 C CA . LEU B 1 10 ? 7.676 -18.266 -11.594 1 95.69 10 LEU B CA 1
ATOM 1752 C C . LEU B 1 10 ? 6.512 -18.734 -12.461 1 95.69 10 LEU B C 1
ATOM 1754 O O . LEU B 1 10 ? 6.316 -19.922 -12.664 1 95.69 10 LEU B O 1
ATOM 1758 N N . ALA B 1 11 ? 5.727 -17.766 -12.961 1 97.12 11 ALA B N 1
ATOM 1759 C CA . ALA B 1 11 ? 4.586 -18.078 -13.812 1 97.12 11 ALA B CA 1
ATOM 1760 C C . ALA B 1 11 ? 5.031 -18.828 -15.07 1 97.12 11 ALA B C 1
ATOM 1762 O O . ALA B 1 11 ? 4.449 -19.859 -15.43 1 97.12 11 ALA B O 1
ATOM 1763 N N . ASP B 1 12 ? 6.07 -18.344 -15.688 1 97.5 12 ASP B N 1
ATOM 1764 C CA . ASP B 1 12 ? 6.586 -18.969 -16.906 1 97.5 12 ASP B CA 1
ATOM 1765 C C . ASP B 1 12 ? 7.219 -20.312 -16.594 1 97.5 12 ASP B C 1
ATOM 1767 O O . ASP B 1 12 ? 7.117 -21.25 -17.391 1 97.5 12 ASP B O 1
ATOM 1771 N N . CYS B 1 13 ? 7.875 -20.375 -15.5 1 97.19 13 CYS B N 1
ATOM 1772 C CA . CYS B 1 13 ? 8.461 -21.656 -15.094 1 97.19 13 CYS B CA 1
ATOM 1773 C C . CYS B 1 13 ? 7.391 -22.734 -14.977 1 97.19 13 CYS B C 1
ATOM 1775 O O . CYS B 1 13 ? 7.504 -23.797 -15.578 1 97.19 13 CYS B O 1
ATOM 1777 N N . LEU B 1 14 ? 6.348 -22.422 -14.258 1 97.38 14 LEU B N 1
ATOM 1778 C CA . LEU B 1 14 ? 5.258 -23.375 -14.086 1 97.38 14 LEU B CA 1
ATOM 1779 C C . LEU B 1 14 ? 4.633 -23.719 -15.438 1 97.38 14 LEU B C 1
ATOM 1781 O O . LEU B 1 14 ? 4.305 -24.891 -15.695 1 97.38 14 LEU B O 1
ATOM 1785 N N . HIS B 1 15 ? 4.473 -22.734 -16.297 1 97.44 15 HIS B N 1
ATOM 1786 C CA . HIS B 1 15 ? 3.883 -22.938 -17.609 1 97.44 15 HIS B CA 1
ATOM 1787 C C . HIS B 1 15 ? 4.73 -23.906 -18.438 1 97.44 15 HIS B C 1
ATOM 1789 O O . HIS B 1 15 ? 4.215 -24.891 -18.984 1 97.44 15 HIS B O 1
ATOM 1795 N N . TYR B 1 16 ? 5.996 -23.656 -18.516 1 97.5 16 TYR B N 1
ATOM 1796 C CA . TYR B 1 16 ? 6.871 -24.469 -19.344 1 97.5 16 TYR B CA 1
ATOM 1797 C C . TYR B 1 16 ? 7.004 -25.875 -18.781 1 97.5 16 TYR B C 1
ATOM 1799 O O . TYR B 1 16 ? 7.066 -26.859 -19.531 1 97.5 16 TYR B O 1
ATOM 1807 N N . MET B 1 17 ? 7.082 -26 -17.453 1 96.44 17 MET B N 1
ATOM 1808 C CA . MET B 1 17 ? 7.051 -27.328 -16.844 1 96.44 17 MET B CA 1
ATOM 1809 C C . MET B 1 17 ? 5.762 -28.062 -17.203 1 96.44 17 MET B C 1
ATOM 1811 O O . MET B 1 17 ? 5.781 -29.25 -17.484 1 96.44 17 MET B O 1
ATOM 1815 N N . GLY B 1 18 ? 4.703 -27.297 -17.234 1 95.12 18 GLY B N 1
ATOM 1816 C CA . GLY B 1 18 ? 3.391 -27.859 -17.5 1 95.12 18 GLY B CA 1
ATOM 1817 C C . GLY B 1 18 ? 3.229 -28.328 -18.938 1 95.12 18 GLY B C 1
ATOM 1818 O O . GLY B 1 18 ? 2.352 -29.141 -19.234 1 95.12 18 GLY B O 1
ATOM 1819 N N . VAL B 1 19 ? 4.012 -27.812 -19.828 1 95.19 19 VAL B N 1
ATOM 1820 C CA . VAL B 1 19 ? 3.928 -28.234 -21.219 1 95.19 19 VAL B CA 1
ATOM 1821 C C . VAL B 1 19 ? 5.094 -29.172 -21.531 1 95.19 19 VAL B C 1
ATOM 1823 O O . VAL B 1 19 ? 5.332 -29.5 -22.703 1 95.19 19 VAL B O 1
ATOM 1826 N N . GLY B 1 20 ? 5.914 -29.547 -20.516 1 94.19 20 GLY B N 1
ATOM 1827 C CA . GLY B 1 20 ? 6.949 -30.547 -20.656 1 94.19 20 GLY B CA 1
ATOM 1828 C C . GLY B 1 20 ? 8.297 -29.984 -21.062 1 94.19 20 GLY B C 1
ATOM 1829 O O . GLY B 1 20 ? 9.227 -30.734 -21.359 1 94.19 20 GLY B O 1
ATOM 1830 N N . ASP B 1 21 ? 8.391 -28.688 -21.125 1 96.06 21 ASP B N 1
ATOM 1831 C CA . ASP B 1 21 ? 9.656 -28.047 -21.469 1 96.06 21 ASP B CA 1
ATOM 1832 C C . ASP B 1 21 ? 10.406 -27.594 -20.219 1 96.06 21 ASP B C 1
ATOM 1834 O O . ASP B 1 21 ? 10.57 -26.391 -19.984 1 96.06 21 ASP B O 1
ATOM 1838 N N . VAL B 1 22 ? 10.938 -28.516 -19.5 1 95.25 22 VAL B N 1
ATOM 1839 C CA . VAL B 1 22 ? 11.57 -28.281 -18.203 1 95.25 22 VAL B CA 1
ATOM 1840 C C . VAL B 1 22 ? 12.883 -27.516 -18.406 1 95.25 22 VAL B C 1
ATOM 1842 O O . VAL B 1 22 ? 13.258 -26.672 -17.578 1 95.25 22 VAL B O 1
ATOM 1845 N N . ASP B 1 23 ? 13.578 -27.844 -19.469 1 94.19 23 ASP B N 1
ATOM 1846 C CA . ASP B 1 23 ? 14.828 -27.156 -19.766 1 94.19 23 ASP B CA 1
ATOM 1847 C C . ASP B 1 23 ? 14.594 -25.656 -19.906 1 94.19 23 ASP B C 1
ATOM 1849 O O . ASP B 1 23 ? 15.359 -24.844 -19.375 1 94.19 23 ASP B O 1
ATOM 1853 N N . ARG B 1 24 ? 13.57 -25.344 -20.609 1 96.06 24 ARG B N 1
ATOM 1854 C CA . ARG B 1 24 ? 13.234 -23.922 -20.75 1 96.06 24 ARG B CA 1
ATOM 1855 C C . ARG B 1 24 ? 12.836 -23.312 -19.406 1 96.06 24 ARG B C 1
ATOM 1857 O O . ARG B 1 24 ? 13.203 -22.188 -19.109 1 96.06 24 ARG B O 1
ATOM 1864 N N . ALA B 1 25 ? 12.086 -24.047 -18.641 1 96.06 25 ALA B N 1
ATOM 1865 C CA . ALA B 1 25 ? 11.68 -23.578 -17.312 1 96.06 25 ALA B CA 1
ATOM 1866 C C . ALA B 1 25 ? 12.891 -23.219 -16.469 1 96.06 25 ALA B C 1
ATOM 1868 O O . ALA B 1 25 ? 12.945 -22.141 -15.859 1 96.06 25 ALA B O 1
ATOM 1869 N N . ILE B 1 26 ? 13.867 -24.031 -16.484 1 93.75 26 ILE B N 1
ATOM 1870 C CA . ILE B 1 26 ? 15.062 -23.875 -15.656 1 93.75 26 ILE B CA 1
ATOM 1871 C C . ILE B 1 26 ? 15.906 -22.719 -16.203 1 93.75 26 ILE B C 1
ATOM 1873 O O . ILE B 1 26 ? 16.5 -21.953 -15.438 1 93.75 26 ILE B O 1
ATOM 1877 N N . SER B 1 27 ? 15.922 -22.516 -17.5 1 95 27 SER B N 1
ATOM 1878 C CA . SER B 1 27 ? 16.75 -21.5 -18.141 1 95 27 SER B CA 1
ATOM 1879 C C . SER B 1 27 ? 16.25 -20.094 -17.812 1 95 27 SER B C 1
ATOM 1881 O O . SER B 1 27 ? 16.953 -19.109 -18.031 1 95 27 SER B O 1
ATOM 1883 N N . LEU B 1 28 ? 15.031 -20.031 -17.281 1 94.81 28 LEU B N 1
ATOM 1884 C CA . LEU B 1 28 ? 14.461 -18.734 -16.906 1 94.81 28 LEU B CA 1
ATOM 1885 C C . LEU B 1 28 ? 15.164 -18.156 -15.68 1 94.81 28 LEU B C 1
ATOM 1887 O O . LEU B 1 28 ? 15.094 -16.953 -15.422 1 94.81 28 LEU B O 1
ATOM 1891 N N . PHE B 1 29 ? 15.773 -19.047 -14.852 1 93.12 29 PHE B N 1
ATOM 1892 C CA . PHE B 1 29 ? 16.469 -18.609 -13.648 1 93.12 29 PHE B CA 1
ATOM 1893 C C . PHE B 1 29 ? 17.859 -18.094 -13.992 1 93.12 29 PHE B C 1
ATOM 1895 O O . PHE B 1 29 ? 18.531 -18.641 -14.875 1 93.12 29 PHE B O 1
ATOM 1902 N N . PRO B 1 30 ? 18.25 -17.047 -13.289 1 90.19 30 PRO B N 1
ATOM 1903 C CA . PRO B 1 30 ? 19.609 -16.578 -13.516 1 90.19 30 PRO B CA 1
ATOM 1904 C C . PRO B 1 30 ? 20.656 -17.672 -13.297 1 90.19 30 PRO B C 1
ATOM 1906 O O . PRO B 1 30 ? 20.469 -18.562 -12.469 1 90.19 30 PRO B O 1
ATOM 1909 N N . GLU B 1 31 ? 21.797 -17.516 -14.062 1 90.38 31 GLU B N 1
ATOM 1910 C CA . GLU B 1 31 ? 22.844 -18.531 -14.047 1 90.38 31 GLU B CA 1
ATOM 1911 C C . GLU B 1 31 ? 23.391 -18.719 -12.633 1 90.38 31 GLU B C 1
ATOM 1913 O O . GLU B 1 31 ? 23.641 -19.859 -12.211 1 90.38 31 GLU B O 1
ATOM 1918 N N . ASP B 1 32 ? 23.578 -17.641 -11.977 1 89.81 32 ASP B N 1
ATOM 1919 C CA . ASP B 1 32 ? 24.125 -17.703 -10.625 1 89.81 32 ASP B CA 1
ATOM 1920 C C . ASP B 1 32 ? 23.172 -18.438 -9.68 1 89.81 32 ASP B C 1
ATOM 1922 O O . ASP B 1 32 ? 23.609 -19.125 -8.75 1 89.81 32 ASP B O 1
ATOM 1926 N N . VAL B 1 33 ? 21.938 -18.359 -9.883 1 88 33 VAL B N 1
ATOM 1927 C CA . VAL B 1 33 ? 20.922 -19.031 -9.078 1 88 33 VAL B CA 1
ATOM 1928 C C . VAL B 1 33 ? 20.875 -20.516 -9.43 1 88 33 VAL B C 1
ATO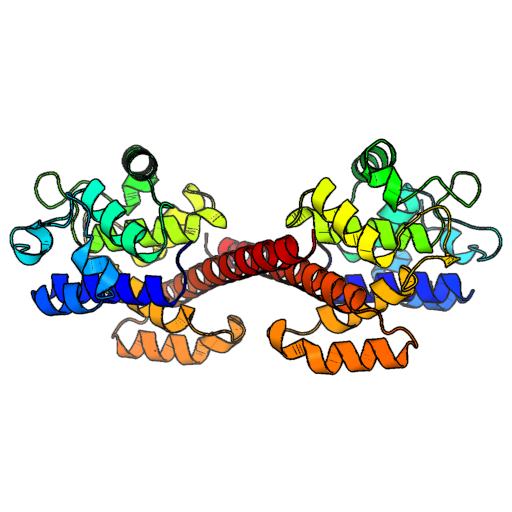M 1930 O O . VAL B 1 33 ? 20.859 -21.375 -8.539 1 88 33 VAL B O 1
ATOM 1933 N N . ARG B 1 34 ? 20.938 -20.828 -10.703 1 89.38 34 ARG B N 1
ATOM 1934 C CA . ARG B 1 34 ? 20.875 -22.219 -11.18 1 89.38 34 ARG B CA 1
ATOM 1935 C C . ARG B 1 34 ? 22.047 -23.031 -10.656 1 89.38 34 ARG B C 1
ATOM 1937 O O . ARG B 1 34 ? 21.875 -24.203 -10.312 1 89.38 34 ARG B O 1
ATOM 1944 N N . GLU B 1 35 ? 23.156 -22.375 -10.547 1 89.31 35 GLU B N 1
ATOM 1945 C CA . GLU B 1 35 ? 24.375 -23.062 -10.102 1 89.31 35 GLU B CA 1
ATOM 1946 C C . GLU B 1 35 ? 24.312 -23.391 -8.617 1 89.31 35 GLU B C 1
ATOM 1948 O O . GLU B 1 35 ? 25 -24.297 -8.148 1 89.31 35 GLU B O 1
ATOM 1953 N N . HIS B 1 36 ? 23.453 -22.656 -7.945 1 89 36 HIS B N 1
ATOM 1954 C CA . HIS B 1 36 ? 23.391 -22.844 -6.5 1 89 36 HIS B CA 1
ATOM 1955 C C . HIS B 1 36 ? 21.984 -23.266 -6.062 1 89 36 HIS B C 1
ATOM 1957 O O . HIS B 1 36 ? 21.5 -22.828 -5.023 1 89 36 HIS B O 1
ATOM 1963 N N . PHE B 1 37 ? 21.375 -23.969 -6.926 1 91.06 37 PHE B N 1
ATOM 1964 C CA . PHE B 1 37 ? 20.062 -24.484 -6.562 1 91.06 37 PHE B CA 1
ATOM 1965 C C . PHE B 1 37 ? 20.125 -25.281 -5.266 1 91.06 37 PHE B C 1
ATOM 1967 O O . PHE B 1 37 ? 21.062 -26.047 -5.051 1 91.06 37 PHE B O 1
ATOM 1974 N N . PRO B 1 38 ? 19.219 -25.078 -4.426 1 91.81 38 PRO B N 1
ATOM 1975 C CA . PRO B 1 38 ? 19.188 -25.891 -3.207 1 91.81 38 PRO B CA 1
ATOM 1976 C C . PRO B 1 38 ? 18.922 -27.375 -3.484 1 91.81 38 PRO B C 1
ATOM 1978 O O . PRO B 1 38 ? 18.578 -27.734 -4.613 1 91.81 38 PRO B O 1
ATOM 1981 N N . LYS B 1 39 ? 19.078 -28.188 -2.459 1 92.25 39 LYS B N 1
ATOM 1982 C CA . LYS B 1 39 ? 18.984 -29.641 -2.572 1 92.25 39 LYS B CA 1
ATOM 1983 C C . LYS B 1 39 ? 17.641 -30.062 -3.143 1 92.25 39 LYS B C 1
ATOM 1985 O O . LYS B 1 39 ? 17.562 -31 -3.941 1 92.25 39 LYS B O 1
ATOM 1990 N N . GLU B 1 40 ? 16.578 -29.359 -2.826 1 91 40 GLU B N 1
ATOM 1991 C CA . GLU B 1 40 ? 15.211 -29.688 -3.23 1 91 40 GLU B CA 1
ATOM 1992 C C . GLU B 1 40 ? 15.023 -29.516 -4.734 1 91 40 GLU B C 1
ATOM 1994 O O . GLU B 1 40 ? 14.117 -30.109 -5.324 1 91 40 GLU B O 1
ATOM 1999 N N . LEU B 1 41 ? 15.93 -28.75 -5.402 1 93.75 41 LEU B N 1
ATOM 2000 C CA . LEU B 1 41 ? 15.734 -28.438 -6.816 1 93.75 41 LEU B CA 1
ATOM 2001 C C . LEU B 1 41 ? 16.828 -29.078 -7.668 1 93.75 41 LEU B C 1
ATOM 2003 O O . LEU B 1 41 ? 16.828 -28.938 -8.891 1 93.75 41 LEU B O 1
ATOM 2007 N N . ARG B 1 42 ? 17.688 -29.797 -7.117 1 89.75 42 ARG B N 1
ATOM 2008 C CA . ARG B 1 42 ? 18.812 -30.375 -7.84 1 89.75 42 ARG B CA 1
ATOM 2009 C C . ARG B 1 42 ? 18.344 -31.344 -8.922 1 89.75 42 ARG B C 1
ATOM 2011 O O . ARG B 1 42 ? 18.953 -31.406 -9.992 1 89.75 42 ARG B O 1
ATOM 2018 N N . LYS B 1 43 ? 17.203 -32.031 -8.641 1 89.94 43 LYS B N 1
ATOM 2019 C CA . LYS B 1 43 ? 16.719 -33.031 -9.602 1 89.94 43 LYS B CA 1
ATOM 2020 C C . LYS B 1 43 ? 15.516 -32.5 -10.383 1 89.94 43 LYS B C 1
ATOM 2022 O O . LYS B 1 43 ? 14.734 -33.281 -10.922 1 89.94 43 LYS B O 1
ATOM 2027 N N . ILE B 1 44 ? 15.383 -31.234 -10.43 1 91.25 44 ILE B N 1
ATOM 2028 C CA . ILE B 1 44 ? 14.211 -30.641 -11.047 1 91.25 44 ILE B CA 1
ATOM 2029 C C . ILE B 1 44 ? 14.219 -30.906 -12.547 1 91.25 44 ILE B C 1
ATOM 2031 O O . ILE B 1 44 ? 13.164 -30.969 -13.18 1 91.25 44 ILE B O 1
ATOM 2035 N N . HIS B 1 45 ? 15.445 -31.062 -13.156 1 88.75 45 HIS B N 1
ATOM 2036 C CA . HIS B 1 45 ? 15.57 -31.328 -14.586 1 88.75 45 HIS B CA 1
ATOM 2037 C C . HIS B 1 45 ? 14.969 -32.688 -14.953 1 88.75 45 HIS B C 1
ATOM 2039 O O . HIS B 1 45 ? 14.672 -32.938 -16.125 1 88.75 45 HIS B O 1
ATOM 2045 N N . LEU B 1 46 ? 14.727 -33.531 -13.977 1 89.81 46 LEU B N 1
ATOM 2046 C CA . LEU B 1 46 ? 14.164 -34.875 -14.203 1 89.81 46 LEU B CA 1
ATOM 2047 C C . LEU B 1 46 ? 12.648 -34.844 -14.102 1 89.81 46 LEU B C 1
ATOM 2049 O O . LEU B 1 46 ? 11.984 -35.875 -14.266 1 89.81 46 LEU B O 1
ATOM 2053 N N . PHE B 1 47 ? 12.109 -33.688 -13.883 1 90.44 47 PHE B N 1
ATOM 2054 C CA . PHE B 1 47 ? 10.664 -33.531 -13.742 1 90.44 47 PHE B CA 1
ATOM 2055 C C . PHE B 1 47 ? 9.953 -33.938 -15.016 1 90.44 47 PHE B C 1
ATOM 2057 O O . PHE B 1 47 ? 10.359 -33.562 -16.125 1 90.44 47 PHE B O 1
ATOM 2064 N N . HIS B 1 48 ? 8.938 -34.71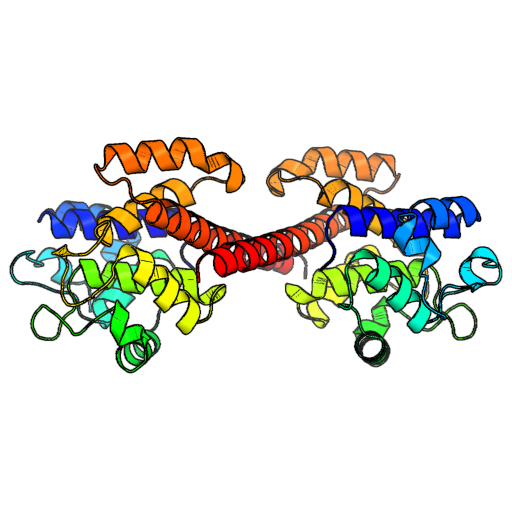9 -14.82 1 87.88 48 HIS B N 1
ATOM 2065 C CA . HIS B 1 48 ? 8.078 -35.156 -15.922 1 87.88 48 HIS B CA 1
ATOM 2066 C C . HIS B 1 48 ? 6.625 -34.75 -15.656 1 87.88 48 HIS B C 1
ATOM 2068 O O . HIS B 1 48 ? 6.055 -35.125 -14.633 1 87.88 48 HIS B O 1
ATOM 2074 N N . ILE B 1 49 ? 6.004 -34.188 -16.609 1 84.25 49 ILE B N 1
ATOM 2075 C CA . ILE B 1 49 ? 4.699 -33.562 -16.453 1 84.25 49 ILE B CA 1
ATOM 2076 C C . ILE B 1 49 ? 3.645 -34.594 -16.125 1 84.25 49 ILE B C 1
ATOM 2078 O O . ILE B 1 49 ? 2.666 -34.312 -15.43 1 84.25 49 ILE B O 1
ATOM 2082 N N . GLU B 1 50 ? 3.748 -35.812 -16.609 1 84.38 50 GLU B N 1
ATOM 2083 C CA . GLU B 1 50 ? 2.748 -36.844 -16.422 1 84.38 50 GLU B CA 1
ATOM 2084 C C . GLU B 1 50 ? 2.939 -37.562 -15.078 1 84.38 50 GLU B C 1
ATOM 2086 O O . GLU B 1 50 ? 2.023 -38.219 -14.578 1 84.38 50 GLU B O 1
ATOM 2091 N N . LYS B 1 51 ? 4.082 -37.375 -14.508 1 85.75 51 LYS B N 1
ATOM 2092 C CA . LYS B 1 51 ? 4.402 -38.25 -13.375 1 85.75 51 LYS B CA 1
ATOM 2093 C C . LYS B 1 51 ? 4.691 -37.438 -12.117 1 85.75 51 LYS B C 1
ATOM 2095 O O . LYS B 1 51 ? 4.574 -37.938 -11 1 85.75 51 LYS B O 1
ATOM 2100 N N . ASN B 1 52 ? 4.996 -36.188 -12.438 1 88.06 52 ASN B N 1
ATOM 2101 C CA . ASN B 1 52 ? 5.559 -35.469 -11.289 1 88.06 52 ASN B CA 1
ATOM 2102 C C . ASN B 1 52 ? 4.676 -34.312 -10.852 1 88.06 52 ASN B C 1
ATOM 2104 O O . ASN B 1 52 ? 3.984 -33.719 -11.68 1 88.06 52 ASN B O 1
ATOM 2108 N N . GLY B 1 53 ? 4.598 -34.156 -9.492 1 94.56 53 GLY B N 1
ATOM 2109 C CA . GLY B 1 53 ? 4.184 -32.938 -8.836 1 94.56 53 GLY B CA 1
ATOM 2110 C C . GLY B 1 53 ? 5.309 -32.25 -8.062 1 94.56 53 GLY B C 1
ATOM 2111 O O . GLY B 1 53 ? 6.48 -32.594 -8.242 1 94.56 53 GLY B O 1
ATOM 2112 N N . LEU B 1 54 ? 4.949 -31.266 -7.367 1 96.69 54 LEU B N 1
ATOM 2113 C CA . LEU B 1 54 ? 5.941 -30.562 -6.551 1 96.69 54 LEU B CA 1
ATOM 2114 C C . LEU B 1 54 ? 5.648 -30.75 -5.066 1 96.69 54 LEU B C 1
ATOM 2116 O O . LEU B 1 54 ? 4.504 -30.609 -4.629 1 96.69 54 LEU B O 1
ATOM 2120 N N . SER B 1 55 ? 6.695 -31.094 -4.387 1 95.31 55 SER B N 1
ATOM 2121 C CA . SER B 1 55 ? 6.57 -31.078 -2.934 1 95.31 55 SER B CA 1
ATOM 2122 C C . SER B 1 55 ? 6.496 -29.656 -2.396 1 95.31 55 SER B C 1
ATOM 2124 O O . SER B 1 55 ? 6.883 -28.703 -3.082 1 95.31 55 SER B O 1
ATOM 2126 N N . ILE B 1 56 ? 6.027 -29.531 -1.144 1 96.12 56 ILE B N 1
ATOM 2127 C CA . ILE B 1 56 ? 5.965 -28.234 -0.492 1 96.12 56 ILE B CA 1
ATOM 2128 C C . ILE B 1 56 ? 7.352 -27.594 -0.477 1 96.12 56 ILE B C 1
ATOM 2130 O O . ILE B 1 56 ? 7.5 -26.406 -0.772 1 96.12 56 ILE B O 1
ATOM 2134 N N . ASN B 1 57 ? 8.367 -28.375 -0.176 1 95.75 57 ASN B N 1
ATOM 2135 C CA . ASN B 1 57 ? 9.727 -27.859 -0.133 1 95.75 57 ASN B CA 1
ATOM 2136 C C . ASN B 1 57 ? 10.195 -27.391 -1.508 1 95.75 57 ASN B C 1
ATOM 2138 O O . ASN B 1 57 ? 10.938 -26.406 -1.615 1 95.75 57 ASN B O 1
ATOM 2142 N N . GLN B 1 58 ? 9.805 -28.109 -2.51 1 96.12 58 GLN B N 1
ATOM 2143 C CA . GLN B 1 58 ? 10.156 -27.703 -3.865 1 96.12 58 GLN B CA 1
ATOM 2144 C C . GLN B 1 58 ? 9.43 -26.406 -4.258 1 96.12 58 GLN B C 1
ATOM 2146 O O . GLN B 1 58 ? 10.008 -25.547 -4.906 1 96.12 58 GLN B O 1
ATOM 2151 N N . ILE B 1 59 ? 8.164 -26.266 -3.861 1 96.69 59 ILE B N 1
ATOM 2152 C CA . ILE B 1 59 ? 7.391 -25.047 -4.113 1 96.69 59 ILE B CA 1
ATOM 2153 C C . ILE B 1 59 ? 8.055 -23.859 -3.42 1 96.69 59 ILE B C 1
ATOM 2155 O O . ILE B 1 59 ? 8.242 -22.797 -4.027 1 96.69 59 ILE B O 1
ATOM 2159 N N . VAL B 1 60 ? 8.453 -24.062 -2.234 1 96.56 60 VAL B N 1
ATOM 2160 C CA . VAL B 1 60 ? 9.102 -23.016 -1.437 1 96.56 60 VAL B CA 1
ATOM 2161 C C . VAL B 1 60 ? 10.445 -22.656 -2.061 1 96.56 60 VAL B C 1
ATOM 2163 O O . VAL B 1 60 ? 10.773 -21.484 -2.205 1 96.56 60 VAL B O 1
ATOM 2166 N N . ALA B 1 61 ? 11.195 -23.672 -2.438 1 94.94 61 ALA B N 1
ATOM 2167 C CA . ALA B 1 61 ? 12.531 -23.453 -2.984 1 94.94 61 ALA B CA 1
ATOM 2168 C C . ALA B 1 61 ? 12.477 -22.672 -4.289 1 94.94 61 ALA B C 1
ATOM 2170 O O . ALA B 1 61 ? 13.273 -21.75 -4.504 1 94.94 61 ALA B O 1
ATOM 2171 N N . LEU B 1 62 ? 11.547 -23 -5.16 1 94.69 62 LEU B N 1
ATOM 2172 C CA . LEU B 1 62 ? 11.406 -22.297 -6.426 1 94.69 62 LEU B CA 1
ATOM 2173 C C . LEU B 1 62 ? 11.172 -20.812 -6.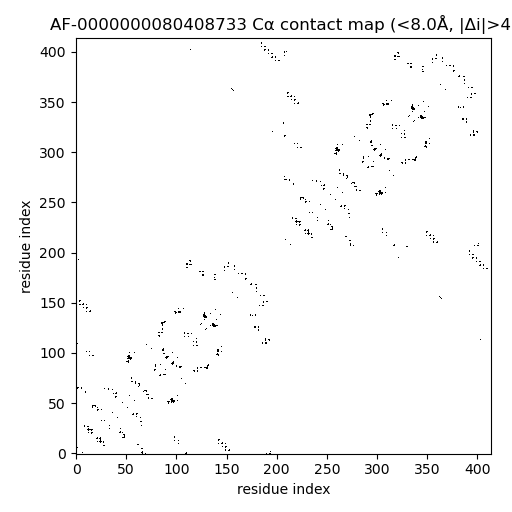195 1 94.69 62 LEU B C 1
ATOM 2175 O O . LEU B 1 62 ? 11.805 -19.969 -6.832 1 94.69 62 LEU B O 1
ATOM 2179 N N . ALA B 1 63 ? 10.281 -20.516 -5.305 1 94.44 63 ALA B N 1
ATOM 2180 C CA . ALA B 1 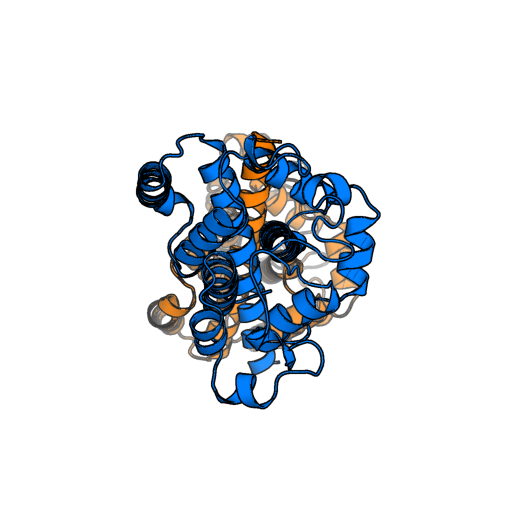63 ? 9.945 -19.125 -5.012 1 94.44 63 ALA B CA 1
ATOM 2181 C C . ALA B 1 63 ? 11.109 -18.422 -4.328 1 94.44 63 ALA B C 1
ATOM 2183 O O . ALA B 1 63 ? 11.469 -17.297 -4.707 1 94.44 63 ALA B O 1
ATOM 2184 N N . ASN B 1 64 ? 11.758 -19.062 -3.379 1 93.75 64 ASN B N 1
ATOM 2185 C CA . ASN B 1 64 ? 12.758 -18.438 -2.523 1 93.75 64 ASN B CA 1
ATOM 2186 C C . ASN B 1 64 ? 14.07 -18.219 -3.27 1 93.75 64 ASN B C 1
ATOM 2188 O O . ASN B 1 64 ? 14.875 -17.359 -2.887 1 93.75 64 ASN B O 1
ATOM 2192 N N . THR B 1 65 ? 14.305 -18.938 -4.281 1 91.94 65 THR B N 1
ATOM 2193 C CA . THR B 1 65 ? 15.5 -18.719 -5.094 1 91.94 65 THR B CA 1
ATOM 2194 C C . THR B 1 65 ? 15.406 -17.375 -5.828 1 91.94 65 THR B C 1
ATOM 2196 O O . THR B 1 65 ? 16.438 -16.766 -6.145 1 91.94 65 THR B O 1
ATOM 2199 N N . LEU B 1 66 ? 14.211 -16.953 -6.062 1 88.12 66 LEU B N 1
ATOM 2200 C CA . LEU B 1 66 ? 14.016 -15.719 -6.812 1 88.12 66 LEU B CA 1
ATOM 2201 C C . LEU B 1 66 ? 13.883 -14.523 -5.875 1 88.12 66 LEU B C 1
ATOM 2203 O O . LEU B 1 66 ? 14.367 -13.43 -6.184 1 88.12 66 LEU B O 1
ATOM 2207 N N . THR B 1 67 ? 13.195 -14.617 -4.785 1 82.5 67 THR B N 1
ATOM 2208 C CA . THR B 1 67 ? 12.781 -13.461 -3.996 1 82.5 67 THR B CA 1
ATOM 2209 C C . THR B 1 67 ? 13.453 -13.477 -2.623 1 82.5 67 THR B C 1
ATOM 2211 O O . THR B 1 67 ? 13.289 -12.539 -1.838 1 82.5 67 THR B O 1
ATOM 2214 N N . GLY B 1 68 ? 14.125 -14.484 -2.355 1 79.12 68 GLY B N 1
ATOM 2215 C CA . GLY B 1 68 ? 14.656 -14.633 -1.011 1 79.12 68 GLY B CA 1
ATOM 2216 C C . GLY B 1 68 ? 13.742 -15.422 -0.089 1 79.12 68 GLY B C 1
ATOM 2217 O O . GLY B 1 68 ? 12.719 -15.945 -0.525 1 79.12 68 GLY B O 1
ATOM 2218 N N . GLU B 1 69 ? 14.164 -15.617 1.15 1 75.38 69 GLU B N 1
ATOM 2219 C CA . GLU B 1 69 ? 13.461 -16.453 2.117 1 75.38 69 GLU B CA 1
ATOM 2220 C C . GLU B 1 69 ? 12.203 -15.758 2.643 1 75.38 69 GLU B C 1
ATOM 2222 O O . GLU B 1 69 ? 12.219 -15.18 3.732 1 75.38 69 GLU B O 1
ATOM 2227 N N . HIS B 1 70 ? 11.172 -15.844 1.865 1 83 70 HIS B N 1
ATOM 2228 C CA . HIS B 1 70 ? 9.93 -15.18 2.25 1 83 70 HIS B CA 1
ATOM 2229 C C . HIS B 1 70 ? 8.812 -16.203 2.473 1 83 70 HIS B C 1
ATOM 2231 O O . HIS B 1 70 ? 8.016 -16.062 3.396 1 83 70 HIS B O 1
ATOM 2237 N N . LEU B 1 71 ? 8.836 -17.25 1.704 1 91.25 71 LEU B N 1
ATOM 2238 C CA . LEU B 1 71 ? 7.809 -18.281 1.811 1 91.25 71 LEU B CA 1
ATOM 2239 C C . LEU B 1 71 ? 8.312 -19.453 2.637 1 91.25 71 LEU B C 1
ATOM 2241 O O . LEU B 1 71 ? 9.414 -19.969 2.406 1 91.25 71 LEU B O 1
ATOM 2245 N N . SER B 1 72 ? 7.559 -19.844 3.58 1 93.19 72 SER B N 1
ATOM 2246 C CA . SER B 1 72 ? 7.977 -20.938 4.434 1 93.19 72 SER B CA 1
ATOM 2247 C C . SER B 1 72 ? 7.078 -22.156 4.238 1 93.19 72 SER B C 1
ATOM 2249 O O . SER B 1 72 ? 5.887 -22.016 3.961 1 93.19 72 SER B O 1
ATOM 2251 N N . ALA B 1 73 ? 7.734 -23.359 4.449 1 94.75 73 ALA B N 1
ATOM 2252 C CA . ALA B 1 73 ? 6.996 -24.625 4.363 1 94.75 73 ALA B CA 1
ATOM 2253 C C . ALA B 1 73 ? 5.91 -24.688 5.43 1 94.75 73 ALA B C 1
ATOM 2255 O O . ALA B 1 73 ? 4.812 -25.203 5.176 1 94.75 73 ALA B O 1
ATOM 2256 N N . THR B 1 74 ? 6.25 -24.156 6.621 1 94.62 74 THR B N 1
ATOM 2257 C CA . THR B 1 74 ? 5.305 -24.172 7.73 1 94.62 74 THR B CA 1
ATOM 2258 C C . THR B 1 74 ? 4.043 -23.391 7.379 1 94.62 74 THR B C 1
ATOM 2260 O O . THR B 1 74 ? 2.93 -23.812 7.688 1 94.62 74 THR B O 1
ATOM 2263 N N . THR B 1 75 ? 4.207 -22.281 6.707 1 93.5 75 THR B N 1
ATOM 2264 C CA . THR B 1 75 ? 3.066 -21.469 6.293 1 93.5 75 THR B CA 1
ATOM 2265 C C . THR B 1 75 ? 2.162 -22.25 5.344 1 93.5 75 THR B C 1
ATOM 2267 O O . THR B 1 75 ? 0.945 -22.297 5.535 1 93.5 75 THR B O 1
ATOM 2270 N N . ILE B 1 76 ? 2.73 -22.891 4.363 1 94.38 76 ILE B N 1
ATOM 2271 C CA . ILE B 1 76 ? 1.964 -23.672 3.396 1 94.38 76 ILE B CA 1
ATOM 2272 C C . ILE B 1 76 ? 1.264 -24.828 4.105 1 94.38 76 ILE B C 1
ATOM 2274 O O . ILE B 1 76 ? 0.094 -25.109 3.838 1 94.38 76 ILE B O 1
ATOM 2278 N N . GLN B 1 77 ? 1.951 -25.469 5 1 93.56 77 GLN B N 1
ATOM 2279 C CA . GLN B 1 77 ? 1.374 -26.562 5.758 1 93.56 77 GLN B CA 1
ATOM 2280 C C . GLN B 1 77 ? 0.166 -26.109 6.57 1 93.56 77 GLN B C 1
ATOM 2282 O O . GLN B 1 77 ? -0.836 -26.812 6.66 1 93.56 77 GLN B O 1
ATOM 2287 N N . ASN B 1 78 ? 0.281 -24.953 7.098 1 92.12 78 ASN B N 1
ATOM 2288 C CA . ASN B 1 78 ? -0.84 -24.391 7.84 1 92.12 78 ASN B CA 1
ATOM 2289 C C . ASN B 1 78 ? -2.027 -24.094 6.926 1 92.12 78 ASN B C 1
ATOM 2291 O O . ASN B 1 78 ? -3.18 -24.281 7.324 1 92.12 78 ASN B O 1
ATOM 2295 N N . TRP B 1 79 ? -1.728 -23.656 5.754 1 92.62 79 TRP B N 1
ATOM 2296 C CA . TRP B 1 79 ? -2.787 -23.375 4.789 1 92.62 79 TRP B CA 1
ATOM 2297 C C . TRP B 1 79 ? -3.537 -24.641 4.414 1 92.62 79 TRP B C 1
ATOM 2299 O O . TRP B 1 79 ? -4.762 -24.641 4.281 1 92.62 79 TRP B O 1
ATOM 2309 N N . THR B 1 80 ? -2.848 -25.703 4.223 1 88.69 80 THR B N 1
ATOM 2310 C CA . THR B 1 80 ? -3.447 -26.953 3.768 1 88.69 80 THR B CA 1
ATOM 2311 C C . THR B 1 80 ? -4.273 -27.594 4.879 1 88.69 80 THR B C 1
ATOM 2313 O O . THR B 1 80 ? -5.074 -28.5 4.625 1 88.69 80 THR B O 1
ATOM 2316 N N . LYS B 1 81 ? -4.141 -27.094 6.102 1 85.69 81 LYS B N 1
ATOM 2317 C CA . LYS B 1 81 ? -4.883 -27.625 7.246 1 85.69 81 LYS B CA 1
ATOM 2318 C C . LYS B 1 81 ? -6.094 -26.75 7.559 1 85.69 81 LYS B C 1
ATOM 2320 O O . LYS B 1 81 ? -6.902 -27.078 8.43 1 85.69 81 LYS B O 1
ATOM 2325 N N . ARG B 1 82 ? -6.223 -25.688 6.98 1 80.81 82 ARG B N 1
ATOM 2326 C CA . ARG B 1 82 ? -7.266 -24.719 7.285 1 80.81 82 ARG B CA 1
ATOM 2327 C C . ARG B 1 82 ? -8.211 -24.531 6.098 1 80.81 82 ARG B C 1
ATOM 2329 O O . ARG B 1 82 ? -8.266 -25.375 5.207 1 80.81 82 ARG B O 1
ATOM 2336 N N . GLU B 1 83 ? -8.953 -23.438 6.195 1 72.31 83 GLU B N 1
ATOM 2337 C CA . GLU B 1 83 ? -9.977 -23.125 5.207 1 72.31 83 GLU B CA 1
ATOM 2338 C C . GLU B 1 83 ? -9.375 -22.984 3.811 1 72.31 83 GLU B C 1
ATOM 2340 O O . GLU B 1 83 ? -10.055 -23.234 2.809 1 72.31 83 GLU B O 1
ATOM 2345 N N . VAL B 1 84 ? -8.164 -22.797 3.805 1 80.25 84 VAL B N 1
ATOM 2346 C CA . VAL B 1 84 ? -7.5 -22.562 2.527 1 80.25 84 VAL B CA 1
ATOM 2347 C C . VAL B 1 84 ? -7.316 -23.891 1.794 1 80.25 84 VAL B C 1
ATOM 2349 O O . VAL B 1 84 ? -7.09 -23.906 0.582 1 80.25 84 VAL B O 1
ATOM 2352 N N . ARG B 1 85 ? -7.543 -24.906 2.52 1 83.06 85 ARG B N 1
ATOM 2353 C CA . ARG B 1 85 ? -7.531 -26.219 1.897 1 83.06 85 ARG B CA 1
ATOM 2354 C C . ARG B 1 85 ? -8.586 -26.328 0.801 1 83.06 85 ARG B C 1
ATOM 2356 O O . ARG B 1 85 ? -8.383 -27.016 -0.199 1 83.06 85 ARG B O 1
ATOM 2363 N N . LYS B 1 86 ? -9.586 -25.578 1.02 1 84.44 86 LYS B N 1
ATOM 2364 C CA . LYS B 1 86 ? -10.703 -25.609 0.078 1 84.44 86 LYS B CA 1
ATOM 2365 C C . LYS B 1 86 ? -10.289 -25.062 -1.287 1 84.44 86 LYS B C 1
ATOM 2367 O O . LYS B 1 86 ? -10.898 -25.406 -2.305 1 84.44 86 LYS B O 1
ATOM 2372 N N . ILE B 1 87 ? -9.242 -24.266 -1.283 1 88.88 87 ILE B N 1
ATOM 2373 C CA . ILE B 1 87 ? -8.836 -23.656 -2.543 1 88.88 87 ILE B CA 1
ATOM 2374 C C . ILE B 1 87 ? -7.602 -24.359 -3.092 1 88.88 87 ILE B C 1
ATOM 2376 O O . ILE B 1 87 ? -7.484 -24.562 -4.301 1 88.88 87 ILE B O 1
ATOM 2380 N N . ILE B 1 88 ? -6.715 -24.781 -2.264 1 92.19 88 ILE B N 1
ATOM 2381 C CA . ILE B 1 88 ? -5.508 -25.484 -2.693 1 92.19 88 ILE B CA 1
ATOM 2382 C C . ILE B 1 88 ? -5.852 -26.938 -3.031 1 92.19 88 ILE B C 1
ATOM 2384 O O . ILE B 1 88 ? -5.344 -27.484 -4.012 1 92.19 88 ILE B O 1
ATOM 2388 N N . GLY B 1 89 ? -6.746 -27.531 -2.246 1 89.25 89 GLY B N 1
ATOM 2389 C CA . GLY B 1 89 ? -7.074 -28.938 -2.383 1 89.25 89 GLY B CA 1
ATOM 2390 C C . GLY B 1 89 ? -6 -29.859 -1.821 1 89.25 89 GLY B C 1
ATOM 2391 O O . GLY B 1 89 ? -5.008 -29.391 -1.262 1 89.25 89 GLY B O 1
ATOM 2392 N N . VAL B 1 90 ? -6.289 -31.156 -1.956 1 88.62 90 VAL B N 1
ATOM 2393 C CA . VAL B 1 90 ? -5.32 -32.156 -1.527 1 88.62 90 VAL B CA 1
ATOM 2394 C C . VAL B 1 90 ? -4.297 -32.406 -2.635 1 88.62 90 VAL B C 1
ATOM 2396 O O . VAL B 1 90 ? -4.562 -32.125 -3.805 1 88.62 90 VAL B O 1
ATOM 2399 N N . PRO B 1 91 ? -3.086 -32.906 -2.162 1 90.56 91 PRO B N 1
ATOM 2400 C CA . PRO B 1 91 ? -2.121 -33.25 -3.211 1 90.56 91 PRO B CA 1
ATOM 2401 C C . PRO B 1 91 ? -2.723 -34.125 -4.301 1 90.56 91 PRO B C 1
ATOM 2403 O O . PRO B 1 91 ? -3.418 -35.094 -3.998 1 90.56 91 PRO B O 1
ATOM 2406 N N . ARG B 1 92 ? -2.4 -33.812 -5.559 1 87.31 92 ARG B N 1
ATOM 2407 C CA . ARG B 1 92 ? -3.049 -34.5 -6.668 1 87.31 92 ARG B CA 1
ATOM 2408 C C . ARG B 1 92 ? -2.105 -35.5 -7.309 1 87.31 92 ARG B C 1
ATOM 2410 O O . ARG B 1 92 ? -2.525 -36.312 -8.148 1 87.31 92 ARG B O 1
ATOM 2417 N N . VAL B 1 93 ? -0.887 -35.406 -7.02 1 90.25 93 VAL B N 1
ATOM 2418 C CA . VAL B 1 93 ? 0.101 -36.312 -7.559 1 90.25 93 VAL B CA 1
ATOM 2419 C C . VAL B 1 93 ? 0.802 -37.062 -6.414 1 90.25 93 VAL B C 1
ATOM 2421 O O . VAL B 1 93 ? 1.877 -36.656 -5.973 1 90.25 93 VAL B O 1
ATOM 2424 N N . GLY B 1 94 ? 0.129 -38.156 -6.035 1 89.88 94 GLY B N 1
ATOM 2425 C CA . GLY B 1 94 ? 0.631 -38.781 -4.836 1 89.88 94 GLY B CA 1
ATOM 2426 C C . GLY B 1 94 ? 0.608 -37.906 -3.613 1 89.88 94 GLY B C 1
ATOM 2427 O O . GLY B 1 94 ? -0.45 -37.406 -3.223 1 89.88 94 GLY B O 1
ATOM 2428 N N . LYS B 1 95 ? 1.79 -37.594 -3.113 1 92.06 95 LYS B N 1
ATOM 2429 C CA . LYS B 1 95 ? 1.91 -36.688 -1.963 1 92.06 95 LYS B CA 1
ATOM 2430 C C . LYS B 1 95 ? 2.363 -35.312 -2.393 1 92.06 95 LYS B C 1
ATOM 2432 O O . LYS B 1 95 ? 2.654 -34.438 -1.551 1 92.06 95 LYS B O 1
ATOM 2437 N N . LYS B 1 96 ? 2.357 -35.125 -3.613 1 95.31 96 LYS B N 1
ATOM 2438 C CA . LYS B 1 96 ? 2.857 -33.875 -4.16 1 95.31 96 LYS B CA 1
ATOM 2439 C C . LYS B 1 96 ? 1.733 -33.062 -4.797 1 95.31 96 LYS B C 1
ATOM 2441 O O . LYS B 1 96 ? 0.684 -33.594 -5.141 1 95.31 96 LYS B O 1
ATOM 2446 N N . TYR B 1 97 ? 1.969 -31.797 -4.949 1 95 97 TYR B N 1
ATOM 2447 C CA . TYR B 1 97 ? 0.975 -30.891 -5.496 1 95 97 TYR B CA 1
ATOM 2448 C C . TYR B 1 97 ? 1.195 -30.672 -6.988 1 95 97 TYR B C 1
ATOM 2450 O O . TYR B 1 97 ? 2.336 -30.641 -7.457 1 95 97 TYR B O 1
ATOM 2458 N N . SER B 1 98 ? 0.079 -30.594 -7.676 1 93.94 98 SER B N 1
ATOM 2459 C CA . SER B 1 98 ? 0.182 -30.297 -9.102 1 93.94 98 SER B CA 1
ATOM 2460 C C . SER B 1 98 ? 0.764 -28.922 -9.344 1 93.94 98 SER B C 1
ATOM 2462 O O . SER B 1 98 ? 0.814 -28.094 -8.43 1 93.94 98 SER B O 1
ATOM 2464 N N . LEU B 1 99 ? 1.193 -28.672 -10.57 1 96 99 LEU B N 1
ATOM 2465 C CA . LEU B 1 99 ? 1.704 -27.359 -10.938 1 96 99 LEU B CA 1
ATOM 2466 C C . LEU B 1 99 ? 0.614 -26.297 -10.82 1 96 99 LEU B C 1
ATOM 2468 O O . LEU B 1 99 ? 0.896 -25.156 -10.477 1 96 99 LEU B O 1
ATOM 2472 N N . GLN B 1 100 ? -0.617 -26.672 -11.117 1 95 100 GLN B N 1
ATOM 2473 C CA . GLN B 1 100 ? -1.745 -25.766 -10.945 1 95 100 GLN B CA 1
ATOM 2474 C C . GLN B 1 100 ? -1.914 -25.359 -9.484 1 95 100 GLN B C 1
ATOM 2476 O O . GLN B 1 100 ? -2.123 -24.188 -9.18 1 95 100 GLN B O 1
ATOM 2481 N N . GLN B 1 101 ? -1.745 -26.297 -8.617 1 94.62 101 GLN B N 1
ATOM 2482 C CA . GLN B 1 101 ? -1.854 -26.031 -7.188 1 94.62 101 GLN B CA 1
ATOM 2483 C C . GLN B 1 101 ? -0.722 -25.125 -6.707 1 94.62 101 GLN B C 1
ATOM 2485 O O . GLN B 1 101 ? -0.928 -24.266 -5.844 1 94.62 101 GLN B O 1
ATOM 2490 N N . ALA B 1 102 ? 0.445 -25.328 -7.242 1 96.25 102 ALA B N 1
ATOM 2491 C CA . ALA B 1 102 ? 1.576 -24.469 -6.898 1 96.25 102 ALA B CA 1
ATOM 2492 C C . ALA B 1 102 ? 1.282 -23.016 -7.238 1 96.25 102 ALA B C 1
ATOM 2494 O O . ALA B 1 102 ? 1.587 -22.109 -6.453 1 96.25 102 ALA B O 1
ATOM 2495 N N . ALA B 1 103 ? 0.685 -22.828 -8.398 1 96.62 103 ALA B N 1
ATOM 2496 C CA . ALA B 1 103 ? 0.31 -21.469 -8.805 1 96.62 103 ALA B CA 1
ATOM 2497 C C . ALA B 1 103 ? -0.659 -20.844 -7.801 1 96.62 103 ALA B C 1
ATOM 2499 O O . ALA B 1 103 ? -0.533 -19.672 -7.461 1 96.62 103 ALA B O 1
ATOM 2500 N N . ILE B 1 104 ? -1.571 -21.641 -7.359 1 95.94 104 ILE B N 1
ATOM 2501 C CA . ILE B 1 104 ? -2.543 -21.156 -6.379 1 95.94 104 ILE B CA 1
ATOM 2502 C C . ILE B 1 104 ? -1.827 -20.766 -5.09 1 95.94 104 ILE B C 1
ATOM 2504 O O . ILE B 1 104 ? -2.131 -19.719 -4.5 1 95.94 104 ILE B O 1
ATOM 2508 N N . ILE B 1 105 ? -0.906 -21.531 -4.668 1 95.56 105 ILE B N 1
ATOM 2509 C CA . ILE B 1 105 ? -0.148 -21.266 -3.447 1 95.56 105 ILE B CA 1
ATOM 2510 C C . ILE B 1 105 ? 0.606 -19.953 -3.586 1 95.56 105 ILE B C 1
ATOM 2512 O O . ILE B 1 105 ? 0.619 -19.141 -2.66 1 95.56 105 ILE B O 1
ATOM 2516 N N . TYR B 1 106 ? 1.213 -19.75 -4.695 1 96.06 106 TYR B N 1
ATOM 2517 C CA . TYR B 1 106 ? 1.94 -18.516 -4.922 1 96.06 106 TYR B CA 1
ATOM 2518 C C . TYR B 1 106 ? 0.995 -17.312 -4.91 1 96.06 106 TYR B C 1
ATOM 2520 O O . TYR B 1 106 ? 1.33 -16.25 -4.379 1 96.06 106 TYR B O 1
ATOM 2528 N N . LEU B 1 107 ? -0.203 -17.5 -5.473 1 96.38 107 LEU B N 1
ATOM 2529 C CA . LEU B 1 107 ? -1.206 -16.453 -5.449 1 96.38 107 LEU B CA 1
ATOM 2530 C C . LEU B 1 107 ? -1.619 -16.125 -4.02 1 96.38 107 LEU B C 1
ATOM 2532 O O . LEU B 1 107 ? -1.735 -14.945 -3.654 1 96.38 107 LEU B O 1
ATOM 2536 N N . LEU B 1 108 ? -1.805 -17.156 -3.273 1 94.69 108 LEU B N 1
ATOM 2537 C CA . LEU B 1 108 ? -2.148 -16.984 -1.867 1 94.69 108 LEU B CA 1
ATOM 2538 C C . LEU B 1 108 ? -1.071 -16.172 -1.144 1 94.69 108 LEU B C 1
ATOM 2540 O O . LEU B 1 108 ? -1.38 -15.25 -0.391 1 94.69 108 LEU B O 1
ATOM 2544 N N . ASP B 1 109 ? 0.114 -16.531 -1.438 1 94.44 109 ASP B N 1
ATOM 2545 C CA . ASP B 1 109 ? 1.253 -15.867 -0.806 1 94.44 109 ASP B CA 1
ATOM 2546 C C . ASP B 1 109 ? 1.318 -14.391 -1.194 1 94.44 109 ASP B C 1
ATOM 2548 O O . ASP B 1 109 ? 1.687 -13.547 -0.377 1 94.44 109 ASP B O 1
ATOM 2552 N N . ASP B 1 110 ? 1.002 -14.102 -2.398 1 94.12 110 ASP B N 1
ATOM 2553 C CA . ASP B 1 110 ? 1.065 -12.727 -2.891 1 94.12 110 ASP B CA 1
ATOM 2554 C C . ASP B 1 110 ? -0.066 -11.883 -2.309 1 94.12 110 ASP B C 1
ATOM 2556 O O . ASP B 1 110 ? 0.074 -10.664 -2.158 1 94.12 110 ASP B O 1
ATOM 2560 N N . LEU B 1 111 ? -1.156 -12.516 -1.944 1 95.5 111 LEU B N 1
ATOM 2561 C CA . LEU B 1 111 ? -2.357 -11.789 -1.545 1 95.5 111 LEU B CA 1
ATOM 2562 C C . LEU B 1 111 ? -2.416 -11.633 -0.03 1 95.5 111 LEU B C 1
ATOM 2564 O O . LEU B 1 111 ? -3.092 -10.734 0.477 1 95.5 111 LEU B O 1
ATOM 2568 N N . LYS B 1 112 ? -1.668 -12.375 0.648 1 91.5 112 LYS B N 1
ATOM 2569 C CA . LYS B 1 112 ? -1.869 -12.516 2.088 1 91.5 112 LYS B CA 1
ATOM 2570 C C . LYS B 1 112 ? -1.431 -11.258 2.83 1 91.5 112 LYS B C 1
ATOM 2572 O O . LYS B 1 112 ? -1.781 -11.062 3.996 1 91.5 112 LYS B O 1
ATOM 2577 N N . HIS B 1 113 ? -0.7 -10.406 2.229 1 89.19 113 HIS B N 1
ATOM 2578 C CA . HIS B 1 113 ? -0.248 -9.195 2.904 1 89.19 113 HIS B CA 1
ATOM 2579 C C . HIS B 1 113 ? -1.353 -8.141 2.951 1 89.19 113 HIS B C 1
ATOM 2581 O O . HIS B 1 113 ? -1.338 -7.258 3.811 1 89.19 113 HIS B O 1
ATOM 2587 N N . LEU B 1 114 ? -2.27 -8.219 2.037 1 94.62 114 LEU B N 1
ATOM 2588 C CA . LEU B 1 114 ? -3.326 -7.219 1.971 1 94.62 114 LEU B CA 1
ATOM 2589 C C . LEU B 1 114 ? -4.656 -7.793 2.445 1 94.62 114 LEU B C 1
ATOM 2591 O O . LEU B 1 114 ? -5.496 -7.07 2.986 1 94.62 114 LEU B O 1
ATOM 2595 N N . PHE B 1 115 ? -4.812 -9.047 2.227 1 94.62 115 PHE B N 1
ATOM 2596 C CA . PHE B 1 115 ? -6.09 -9.688 2.527 1 94.62 115 PHE B CA 1
ATOM 2597 C C . PHE B 1 115 ? -5.906 -10.812 3.541 1 94.62 115 PHE B C 1
ATOM 2599 O O . PHE B 1 115 ? -4.887 -11.5 3.535 1 94.62 115 PHE B O 1
ATOM 2606 N N . SER B 1 116 ? -6.945 -10.969 4.359 1 93.19 116 SER B N 1
ATOM 2607 C CA . SER B 1 116 ? -6.934 -12.102 5.273 1 93.19 116 SER B CA 1
ATOM 2608 C C . SER B 1 116 ? -7.008 -13.422 4.512 1 93.19 116 SER B C 1
ATOM 2610 O O . SER B 1 116 ? -7.348 -13.445 3.326 1 93.19 116 SER B O 1
ATOM 2612 N N . LEU B 1 117 ? -6.645 -14.477 5.176 1 91.12 117 LEU B N 1
ATOM 2613 C CA . LEU B 1 117 ? -6.691 -15.805 4.566 1 91.12 117 LEU B CA 1
ATOM 2614 C C . LEU B 1 117 ? -8.102 -16.125 4.082 1 91.12 117 LEU B C 1
ATOM 2616 O O . LEU B 1 117 ? -8.273 -16.688 2.994 1 91.12 117 LEU B O 1
ATOM 2620 N N . GLU B 1 118 ? -9.102 -15.758 4.879 1 91.25 118 GLU B N 1
ATOM 2621 C CA . GLU B 1 118 ? -10.492 -15.984 4.504 1 91.25 118 GLU B CA 1
ATOM 2622 C C . GLU B 1 118 ? -10.875 -15.18 3.27 1 91.25 118 GLU B C 1
ATOM 2624 O O . GLU B 1 118 ? -11.5 -15.695 2.346 1 91.25 118 GLU B O 1
ATOM 2629 N N . GLU B 1 119 ? -10.516 -13.93 3.279 1 93.31 119 GLU B N 1
ATOM 2630 C CA . GLU B 1 119 ? -10.781 -13.062 2.131 1 93.31 119 GLU B CA 1
ATOM 2631 C C . GLU B 1 119 ? -10.094 -13.586 0.876 1 93.31 119 GLU B C 1
ATOM 2633 O O . GLU B 1 119 ? -10.688 -13.633 -0.2 1 93.31 119 GLU B O 1
ATOM 2638 N N . THR B 1 120 ? -8.82 -13.992 1.026 1 93.62 120 THR B N 1
ATOM 2639 C CA . THR B 1 120 ? -8.047 -14.5 -0.1 1 93.62 120 THR B CA 1
ATOM 2640 C C . THR B 1 120 ? -8.68 -15.766 -0.664 1 93.62 120 THR B C 1
ATOM 2642 O O . THR B 1 120 ? -8.789 -15.93 -1.882 1 93.62 120 THR B O 1
ATOM 2645 N N . SER B 1 121 ? -9.078 -16.641 0.227 1 91 121 SER B N 1
ATOM 2646 C CA . SER B 1 121 ? -9.727 -17.875 -0.183 1 91 121 SER B CA 1
ATOM 2647 C C . SER B 1 121 ? -11.016 -17.594 -0.951 1 91 121 SER B C 1
ATOM 2649 O O . SER B 1 121 ? -11.25 -18.188 -2.008 1 91 121 SER B O 1
ATOM 2651 N N . SER B 1 122 ? -11.805 -16.703 -0.42 1 91.69 122 SER B N 1
ATOM 2652 C CA . SER B 1 122 ? -13.062 -16.344 -1.067 1 91.69 122 SER B CA 1
ATOM 2653 C C . SER B 1 122 ? -12.82 -15.703 -2.43 1 91.69 122 SER B C 1
ATOM 2655 O O . SER B 1 122 ? -13.562 -15.961 -3.383 1 91.69 122 SER B O 1
ATOM 2657 N N . LEU B 1 123 ? -11.82 -14.93 -2.473 1 93.75 123 LEU B N 1
ATOM 2658 C CA . LEU B 1 123 ? -11.461 -14.234 -3.701 1 93.75 123 LEU B CA 1
ATOM 2659 C C . LEU B 1 123 ? -11.055 -15.227 -4.789 1 93.75 123 LEU B C 1
ATOM 2661 O O . LEU B 1 123 ? -11.539 -15.141 -5.922 1 93.75 123 LEU B O 1
ATOM 2665 N N . LEU B 1 124 ? -10.227 -16.141 -4.496 1 94.19 124 LEU B N 1
ATOM 2666 C CA . LEU B 1 124 ? -9.734 -17.109 -5.473 1 94.19 124 LEU B CA 1
ATOM 2667 C C . LEU B 1 124 ? -10.82 -18.094 -5.855 1 94.19 124 LEU B C 1
ATOM 2669 O O . LEU B 1 124 ? -10.828 -18.625 -6.973 1 94.19 124 LEU B O 1
ATOM 2673 N N . ALA B 1 125 ? -11.734 -18.328 -4.957 1 92 125 ALA B N 1
ATOM 2674 C CA . ALA B 1 125 ? -12.852 -19.234 -5.242 1 92 125 ALA B CA 1
ATOM 2675 C C . ALA B 1 125 ? -13.742 -18.672 -6.344 1 92 125 ALA B C 1
ATOM 2677 O O . ALA B 1 125 ? -14.469 -19.406 -7.004 1 92 125 ALA B O 1
ATOM 2678 N N . LEU B 1 126 ? -13.68 -17.391 -6.547 1 92.94 126 LEU B N 1
ATOM 2679 C CA . LEU B 1 126 ? -14.484 -16.766 -7.59 1 92.94 126 LEU B CA 1
ATOM 2680 C C . LEU B 1 126 ? -14.039 -17.234 -8.977 1 92.94 126 LEU B C 1
ATOM 2682 O O . LEU B 1 126 ? -14.812 -17.172 -9.93 1 92.94 126 LEU B O 1
ATOM 2686 N N . ILE B 1 127 ? -12.742 -17.719 -9.078 1 94.44 127 ILE B N 1
ATOM 2687 C CA . ILE B 1 127 ? -12.281 -18.047 -10.422 1 94.44 127 ILE B CA 1
ATOM 2688 C C . ILE B 1 127 ? -11.836 -19.516 -10.469 1 94.44 127 ILE B C 1
ATOM 2690 O O . ILE B 1 127 ? -11.781 -20.125 -11.539 1 94.44 127 ILE B O 1
ATOM 2694 N N . PHE B 1 128 ? -11.484 -20.141 -9.406 1 92.38 128 PHE B N 1
ATOM 2695 C CA . PHE B 1 128 ? -11.031 -21.531 -9.414 1 92.38 128 PHE B CA 1
ATOM 2696 C C . PHE B 1 128 ? -12.102 -22.453 -8.844 1 92.38 128 PHE B C 1
ATOM 2698 O O . PHE B 1 128 ? -12.062 -23.672 -9.062 1 92.38 128 PHE B O 1
ATOM 2705 N N . ASN B 1 129 ? -13.109 -21.984 -8.32 1 82.31 129 ASN B N 1
ATOM 2706 C CA . ASN B 1 129 ? -14.273 -22.688 -7.812 1 82.31 129 ASN B CA 1
ATOM 2707 C C . ASN B 1 129 ? -13.875 -23.859 -6.914 1 82.31 129 ASN B C 1
ATOM 2709 O O . ASN B 1 129 ? -13.273 -23.656 -5.859 1 82.31 129 ASN B O 1
ATOM 2713 N N . ASN B 1 130 ? -14.117 -25.219 -7.461 1 75.44 130 ASN B N 1
ATOM 2714 C CA . ASN B 1 130 ? -13.82 -26.422 -6.688 1 75.44 130 ASN B CA 1
ATOM 2715 C C . ASN B 1 130 ? -12.406 -26.922 -6.957 1 75.44 130 ASN B C 1
ATOM 2717 O O . ASN B 1 130 ? -12.07 -27.281 -8.086 1 75.44 130 ASN B O 1
ATOM 2721 N N . PRO B 1 131 ? -11.609 -26.969 -5.941 1 72.62 131 PRO B N 1
ATOM 2722 C CA . PRO B 1 131 ? -10.211 -27.359 -6.133 1 72.62 131 PRO B CA 1
ATOM 2723 C C . PRO B 1 131 ? -10.062 -28.766 -6.695 1 72.62 131 PRO B C 1
ATOM 2725 O O . PRO B 1 131 ? -9.039 -29.094 -7.316 1 72.62 131 PRO B O 1
ATOM 2728 N N . ASP B 1 132 ? -10.992 -29.562 -6.461 1 72 132 ASP B N 1
ATOM 2729 C CA . ASP B 1 132 ? -10.898 -30.953 -6.887 1 72 132 ASP B CA 1
ATOM 2730 C C . ASP B 1 132 ? -11.328 -31.109 -8.344 1 72 132 ASP B C 1
ATOM 2732 O O . ASP B 1 132 ? -11.18 -32.188 -8.922 1 72 132 ASP B O 1
ATOM 2736 N N . ARG B 1 133 ? -11.852 -30.047 -8.875 1 78 133 ARG B N 1
ATOM 2737 C CA . ARG B 1 133 ? -12.32 -30.109 -10.25 1 78 133 ARG B CA 1
ATOM 2738 C C . ARG B 1 133 ? -11.727 -28.969 -11.078 1 78 133 ARG B C 1
ATOM 2740 O O . ARG B 1 133 ? -12.148 -27.812 -10.945 1 78 133 ARG B O 1
ATOM 2747 N N . ASP B 1 134 ? -10.828 -29.281 -11.906 1 76.81 134 ASP B N 1
ATOM 2748 C CA . ASP B 1 134 ? -10.18 -28.266 -12.734 1 76.81 134 ASP B CA 1
ATOM 2749 C C . ASP B 1 134 ? -11.125 -27.781 -13.828 1 76.81 134 ASP B C 1
ATOM 2751 O O . ASP B 1 134 ? -11.016 -26.641 -14.289 1 76.81 134 ASP B O 1
ATOM 2755 N N . GLU B 1 135 ? -12.102 -28.578 -14.141 1 79.56 135 GLU B N 1
ATOM 2756 C CA . GLU B 1 135 ? -12.977 -28.281 -15.266 1 79.56 135 GLU B CA 1
ATOM 2757 C C . GLU B 1 135 ? -13.898 -27.109 -14.953 1 79.56 135 GLU B C 1
ATOM 2759 O O . GLU B 1 135 ? -14.414 -26.453 -15.859 1 79.56 135 GLU B O 1
ATOM 2764 N N . ASP B 1 136 ? -14.055 -26.812 -13.703 1 83.31 136 ASP B N 1
ATOM 2765 C CA . ASP B 1 136 ? -14.992 -25.75 -13.336 1 83.31 136 ASP B CA 1
ATOM 2766 C C . ASP B 1 136 ? -14.258 -24.422 -13.133 1 83.31 136 ASP B C 1
ATOM 2768 O O . ASP B 1 136 ? -14.883 -23.406 -12.805 1 83.31 136 ASP B O 1
ATOM 2772 N N . ASP B 1 137 ? -13.031 -24.453 -13.375 1 91 137 ASP B N 1
ATOM 2773 C CA . ASP B 1 137 ? -12.289 -23.203 -13.289 1 91 137 ASP B CA 1
ATOM 2774 C C . ASP B 1 137 ? -12.648 -22.266 -14.438 1 91 137 ASP B C 1
ATOM 2776 O O . ASP B 1 137 ? -12.812 -22.719 -15.578 1 91 137 ASP B O 1
ATOM 2780 N N . LEU B 1 138 ? -12.797 -21.047 -14.109 1 93.81 138 LEU B N 1
ATOM 2781 C CA . LEU B 1 138 ? -13.016 -20.062 -15.164 1 93.81 138 LEU B CA 1
ATOM 2782 C C . LEU B 1 138 ? -11.75 -19.844 -15.984 1 93.81 138 LEU B C 1
ATOM 2784 O O . LEU B 1 138 ? -11.82 -19.5 -17.172 1 93.81 138 LEU B O 1
ATOM 2788 N N . ILE B 1 139 ? -10.609 -20.016 -15.383 1 95.38 139 ILE B N 1
ATOM 2789 C CA . ILE B 1 139 ? -9.266 -19.938 -15.953 1 95.38 139 ILE B CA 1
ATOM 2790 C C . ILE B 1 139 ? -8.312 -20.812 -15.156 1 95.38 139 ILE B C 1
ATOM 2792 O O . ILE B 1 139 ? -8.445 -20.953 -13.938 1 95.38 139 ILE B O 1
ATOM 2796 N N . SER B 1 140 ? -7.441 -21.438 -15.875 1 94.5 140 SER B N 1
ATOM 2797 C CA . SER B 1 140 ? -6.504 -22.266 -15.125 1 94.5 140 SER B CA 1
ATOM 2798 C C . SER B 1 140 ? -5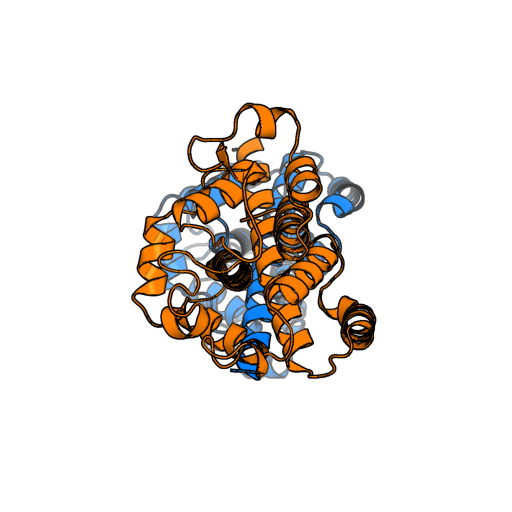.625 -21.422 -14.211 1 94.5 140 SER B C 1
ATOM 2800 O O . SER B 1 140 ? -5.254 -20.297 -14.562 1 94.5 140 SER B O 1
ATOM 2802 N N . PRO B 1 141 ? -5.195 -21.953 -13.086 1 96.12 141 PRO B N 1
ATOM 2803 C CA . PRO B 1 141 ? -4.359 -21.188 -12.148 1 96.12 141 PRO B CA 1
ATOM 2804 C C . PRO B 1 141 ? -3.059 -20.703 -12.789 1 96.12 141 PRO B C 1
ATOM 2806 O O . PRO B 1 141 ? -2.66 -19.547 -12.586 1 96.12 141 PRO B O 1
ATOM 2809 N N . ILE B 1 142 ? -2.451 -21.516 -13.539 1 96.75 142 ILE B N 1
ATOM 2810 C CA . ILE B 1 142 ? -1.196 -21.125 -14.172 1 96.75 142 ILE B CA 1
ATOM 2811 C C . ILE B 1 142 ? -1.451 -20.016 -15.18 1 96.75 142 ILE B C 1
ATOM 2813 O O . ILE B 1 142 ? -0.707 -19.031 -15.227 1 96.75 142 ILE B O 1
ATOM 2817 N N . ASP B 1 143 ? -2.492 -20.125 -15.984 1 96.56 143 ASP B N 1
ATOM 2818 C CA . ASP B 1 143 ? -2.826 -19.078 -16.953 1 96.56 143 ASP B CA 1
ATOM 2819 C C . ASP B 1 143 ? -3.154 -17.766 -16.234 1 96.56 143 ASP B C 1
ATOM 2821 O O . ASP B 1 143 ? -2.742 -16.703 -16.688 1 96.56 143 ASP B O 1
ATOM 2825 N N . PHE B 1 144 ? -3.857 -17.891 -15.18 1 97.75 144 PHE B N 1
ATOM 2826 C CA . PHE B 1 144 ? -4.184 -16.688 -14.422 1 97.75 144 PHE B CA 1
ATOM 2827 C C . PHE B 1 144 ? -2.926 -16.062 -13.828 1 97.75 144 PHE B C 1
ATOM 2829 O O . PHE B 1 144 ? -2.756 -14.836 -13.875 1 97.75 144 PHE B O 1
ATOM 2836 N N . TYR B 1 145 ? -2.125 -16.891 -13.273 1 97.88 145 TYR B N 1
ATOM 2837 C CA . TYR B 1 145 ? -0.882 -16.391 -12.688 1 97.88 145 TYR B CA 1
ATOM 2838 C C . TYR B 1 145 ? -0.022 -15.695 -13.727 1 97.88 145 TYR B C 1
ATOM 2840 O O . TYR B 1 145 ? 0.614 -14.68 -13.438 1 97.88 145 TYR B O 1
ATOM 2848 N N . ARG B 1 146 ? -0.021 -16.234 -14.922 1 96.81 146 ARG B N 1
ATOM 2849 C CA . ARG B 1 146 ? 0.705 -15.602 -16.031 1 96.81 146 ARG B CA 1
ATOM 2850 C C . ARG B 1 146 ? 0.084 -14.258 -16.391 1 96.81 146 ARG B C 1
ATOM 2852 O O . ARG B 1 146 ? 0.8 -13.289 -16.656 1 96.81 146 ARG B O 1
ATOM 2859 N N . LEU B 1 147 ? -1.177 -14.227 -16.453 1 96.88 147 LEU B N 1
ATOM 2860 C CA . LEU B 1 147 ? -1.881 -12.977 -16.719 1 96.88 147 LEU B CA 1
ATOM 2861 C C . LEU B 1 147 ? -1.532 -11.93 -15.656 1 96.88 147 LEU B C 1
ATOM 2863 O O . LEU B 1 147 ? -1.193 -10.797 -15.992 1 96.88 147 LEU B O 1
ATOM 2867 N N . TYR B 1 148 ? -1.628 -12.375 -14.414 1 97.56 148 TYR B N 1
ATOM 2868 C CA . TYR B 1 148 ? -1.264 -11.531 -13.281 1 97.56 148 TYR B CA 1
ATOM 2869 C C . TYR B 1 148 ? 0.161 -11.008 -13.422 1 97.56 148 TYR B C 1
ATOM 2871 O O . TYR B 1 148 ? 0.415 -9.82 -13.234 1 97.56 148 TYR B O 1
ATOM 2879 N N . ALA B 1 149 ? 1.022 -11.859 -13.781 1 96.62 149 ALA B N 1
ATOM 2880 C CA . ALA B 1 149 ? 2.428 -11.5 -13.945 1 96.62 149 ALA B CA 1
ATOM 2881 C C . ALA B 1 149 ? 2.6 -10.43 -15.016 1 96.62 149 ALA B C 1
ATOM 2883 O O . ALA B 1 149 ? 3.383 -9.492 -14.844 1 96.62 149 ALA B O 1
ATOM 2884 N N . GLU B 1 150 ? 1.919 -10.555 -16.078 1 94.94 150 GLU B N 1
ATOM 2885 C CA . GLU B 1 150 ? 1.996 -9.617 -17.188 1 94.94 150 GLU B CA 1
ATOM 2886 C C . GLU B 1 150 ? 1.636 -8.203 -16.75 1 94.94 150 GLU B C 1
ATOM 2888 O O . GLU B 1 150 ? 2.297 -7.238 -17.125 1 94.94 150 GLU B O 1
ATOM 2893 N N . TYR B 1 151 ? 0.687 -8.07 -15.906 1 96 151 TYR B N 1
ATOM 2894 C CA . TYR B 1 151 ? 0.173 -6.754 -15.547 1 96 151 TYR B CA 1
ATOM 2895 C C . TYR B 1 151 ? 0.846 -6.238 -14.281 1 96 151 TYR B C 1
ATOM 2897 O O . TYR B 1 151 ? 0.792 -5.043 -13.984 1 96 151 TYR B O 1
ATOM 2905 N N . ALA B 1 152 ? 1.512 -7.117 -13.578 1 94.56 152 ALA B N 1
ATOM 2906 C CA . ALA B 1 152 ? 2.209 -6.719 -12.359 1 94.56 152 ALA B CA 1
ATOM 2907 C C . ALA B 1 152 ? 3.387 -5.801 -12.672 1 94.56 152 ALA B C 1
ATOM 2909 O O . ALA B 1 152 ? 3.84 -5.043 -11.812 1 94.56 152 ALA B O 1
ATOM 2910 N N . LYS B 1 153 ? 3.809 -5.789 -13.883 1 90.81 153 LYS B N 1
ATOM 2911 C CA . LYS B 1 153 ? 4.957 -4.984 -14.297 1 90.81 153 LYS B CA 1
ATOM 2912 C C . LYS B 1 153 ? 4.555 -3.533 -14.539 1 90.81 153 LYS B C 1
ATOM 2914 O O . LYS B 1 153 ? 5.406 -2.643 -14.562 1 90.81 153 LYS B O 1
ATOM 2919 N N . SER B 1 154 ? 3.309 -3.32 -14.711 1 88.5 154 SER B N 1
ATOM 2920 C CA . SER B 1 154 ? 2.824 -1.984 -15.039 1 88.5 154 SER B CA 1
ATOM 2921 C C . SER B 1 154 ? 2.756 -1.096 -13.805 1 88.5 154 SER B C 1
ATOM 2923 O O . SER B 1 154 ? 2.4 -1.561 -12.719 1 88.5 154 SER B O 1
ATOM 2925 N N . THR B 1 155 ? 3.133 0.198 -14.008 1 83.38 155 THR B N 1
ATOM 2926 C CA . THR B 1 155 ? 3.029 1.173 -12.93 1 83.38 155 THR B CA 1
ATOM 2927 C C . THR B 1 155 ? 1.796 2.055 -13.109 1 83.38 155 THR B C 1
ATOM 2929 O O . THR B 1 155 ? 1.521 2.926 -12.289 1 83.38 155 THR B O 1
ATOM 2932 N N . SER B 1 156 ? 1.063 1.813 -14.117 1 87.12 156 SER B N 1
ATOM 2933 C CA . SER B 1 156 ? -0.139 2.594 -14.391 1 87.12 156 SER B CA 1
ATOM 2934 C C . SER B 1 156 ? -1.213 2.344 -13.336 1 87.12 156 SER B C 1
ATOM 2936 O O . SER B 1 156 ? -1.264 1.268 -12.734 1 87.12 156 SER B O 1
ATOM 2938 N N . PRO B 1 157 ? -2.047 3.4 -13.125 1 88.12 157 PRO B N 1
ATOM 2939 C CA . PRO B 1 157 ? -3.174 3.17 -12.211 1 88.12 157 PRO B CA 1
ATOM 2940 C C . PRO B 1 157 ? -4.016 1.959 -12.609 1 88.12 157 PRO B C 1
ATOM 2942 O O . PRO B 1 157 ? -4.258 1.734 -13.797 1 88.12 157 PRO B O 1
ATOM 2945 N N . ILE B 1 158 ? -4.414 1.215 -11.664 1 91.62 158 ILE B N 1
ATOM 2946 C CA . ILE B 1 158 ? -5.09 -0.06 -11.867 1 91.62 158 ILE B CA 1
ATOM 2947 C C . ILE B 1 158 ? -6.391 0.164 -12.633 1 91.62 158 ILE B C 1
ATOM 2949 O O . ILE B 1 158 ? -6.762 -0.645 -13.484 1 91.62 158 ILE B O 1
ATOM 2953 N N . GLU B 1 159 ? -7.047 1.275 -12.367 1 87.19 159 GLU B N 1
ATOM 2954 C CA . GLU B 1 159 ? -8.32 1.589 -13.008 1 87.19 159 GLU B CA 1
ATOM 2955 C C . GLU B 1 159 ? -8.148 1.783 -14.508 1 87.19 159 GLU B C 1
ATOM 2957 O O . GLU B 1 159 ? -9.102 1.648 -15.273 1 87.19 159 GLU B O 1
ATOM 2962 N N . LEU B 1 160 ? -6.992 2.109 -14.914 1 90.06 160 LEU B N 1
ATOM 2963 C CA . LEU B 1 160 ? -6.738 2.391 -16.328 1 90.06 160 LEU B CA 1
ATOM 2964 C C . LEU B 1 160 ? -6.367 1.115 -17.078 1 90.06 160 LEU B C 1
ATOM 2966 O O . LEU B 1 160 ? -6.223 1.131 -18.297 1 90.06 160 LEU B O 1
ATOM 2970 N N . LEU B 1 161 ? -6.219 0.025 -16.391 1 91 161 LEU B N 1
ATOM 2971 C CA . LEU B 1 161 ? -5.793 -1.222 -17.016 1 91 161 LEU B CA 1
ATOM 2972 C C . LEU B 1 161 ? -7 -2.037 -17.469 1 91 161 LEU B C 1
ATOM 2974 O O . LEU B 1 161 ? -6.844 -3.061 -18.141 1 91 161 LEU B O 1
ATOM 2978 N N . ASP B 1 162 ? -8.219 -1.607 -17.234 1 91 162 ASP B N 1
ATOM 2979 C CA . ASP B 1 162 ? -9.422 -2.4 -17.438 1 91 162 ASP B CA 1
ATOM 2980 C C . ASP B 1 162 ? -9.562 -2.822 -18.891 1 91 162 ASP B C 1
ATOM 2982 O O . ASP B 1 162 ? -9.766 -4 -19.188 1 91 162 ASP B O 1
ATOM 2986 N N . THR B 1 163 ? -9.453 -1.814 -19.734 1 92.38 163 THR B N 1
ATOM 2987 C CA . THR B 1 163 ? -9.688 -2.086 -21.156 1 92.38 163 THR B CA 1
ATOM 2988 C C . THR B 1 163 ? -8.656 -3.074 -21.688 1 92.38 163 THR B C 1
ATOM 2990 O O . THR B 1 163 ? -9.008 -4.066 -22.328 1 92.38 163 THR B O 1
ATOM 2993 N N . ARG B 1 164 ? -7.445 -2.869 -21.5 1 93.69 1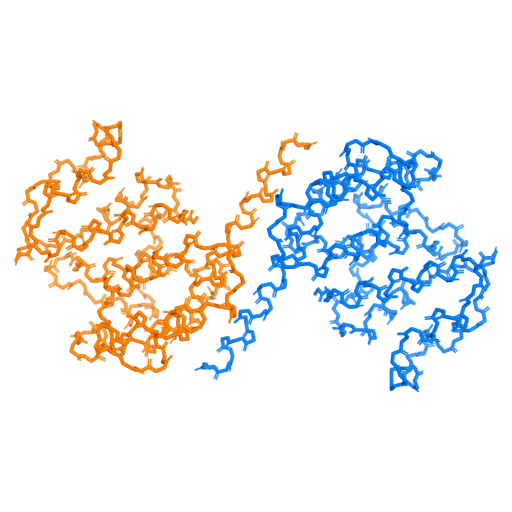64 ARG B N 1
ATOM 2994 C CA . ARG B 1 164 ? -6.375 -3.75 -21.969 1 93.69 164 ARG B CA 1
ATOM 2995 C C . ARG B 1 164 ? -6.504 -5.137 -21.344 1 93.69 164 ARG B C 1
ATOM 2997 O O . ARG B 1 164 ? -6.344 -6.148 -22.031 1 93.69 164 ARG B O 1
ATOM 3004 N N . ALA B 1 165 ? -6.77 -5.234 -20.031 1 94.94 165 ALA B N 1
ATOM 3005 C CA . ALA B 1 165 ? -6.906 -6.504 -19.328 1 94.94 165 ALA B CA 1
ATOM 3006 C C . ALA B 1 165 ? -8.086 -7.305 -19.859 1 94.94 165 ALA B C 1
ATOM 3008 O O . ALA B 1 165 ? -7.984 -8.516 -20.062 1 94.94 165 ALA B O 1
ATOM 3009 N N . LYS B 1 166 ? -9.18 -6.645 -20.109 1 94.81 166 LYS B N 1
ATOM 3010 C CA . LYS B 1 166 ? -10.352 -7.309 -20.656 1 94.81 166 LYS B CA 1
ATOM 3011 C C . LYS B 1 166 ? -10.031 -7.934 -22.016 1 94.81 166 LYS B C 1
ATOM 3013 O O . LYS B 1 166 ? -10.438 -9.062 -22.297 1 94.81 166 LYS B O 1
ATOM 3018 N N . ARG B 1 167 ? -9.352 -7.211 -22.828 1 94.25 167 ARG B N 1
ATOM 3019 C CA . ARG B 1 167 ? -8.977 -7.707 -24.156 1 94.25 167 ARG B CA 1
ATOM 3020 C C . ARG B 1 167 ? -8.078 -8.938 -24.031 1 94.25 167 ARG B C 1
ATOM 3022 O O . ARG B 1 167 ? -8.242 -9.906 -24.781 1 94.25 167 ARG B O 1
ATOM 3029 N N . SER B 1 168 ? -7.102 -8.875 -23.125 1 94.69 168 SER B N 1
ATOM 3030 C CA . SER B 1 168 ? -6.211 -10.008 -22.906 1 94.69 168 SER B CA 1
ATOM 3031 C C . SER B 1 168 ? -6.984 -11.242 -22.453 1 94.69 168 SER B C 1
ATOM 3033 O O . SER B 1 168 ? -6.723 -12.352 -22.906 1 94.69 168 SER B O 1
ATOM 3035 N N . ILE B 1 169 ? -7.957 -11.047 -21.578 1 95.56 169 ILE B N 1
ATOM 3036 C CA . ILE B 1 169 ? -8.773 -12.133 -21.047 1 95.56 169 ILE B CA 1
ATOM 3037 C C . ILE B 1 169 ? -9.633 -12.734 -22.156 1 95.56 169 ILE B C 1
ATOM 3039 O O . ILE B 1 169 ? -9.719 -13.953 -22.281 1 95.56 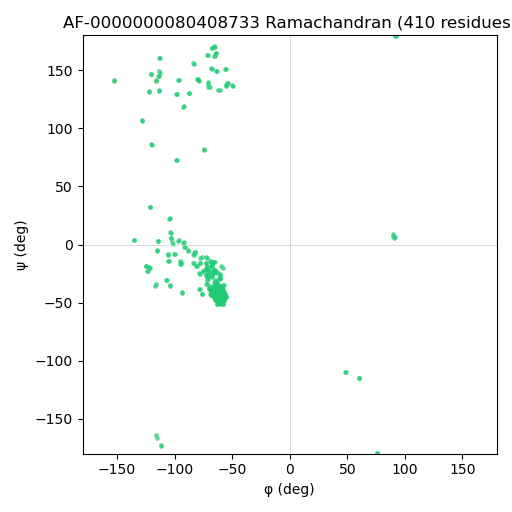169 ILE B O 1
ATOM 3043 N N . GLU B 1 170 ? -10.164 -11.906 -22.969 1 94.88 170 GLU B N 1
ATOM 3044 C CA . GLU B 1 170 ? -10.984 -12.367 -24.078 1 94.88 170 GLU B CA 1
ATOM 3045 C C . GLU B 1 170 ? -10.164 -13.195 -25.062 1 94.88 170 GLU B C 1
ATOM 3047 O O . GLU B 1 170 ? -10.648 -14.195 -25.594 1 94.88 170 GLU B O 1
ATOM 3052 N N . LYS B 1 171 ? -8.984 -12.789 -25.297 1 94.81 171 LYS B N 1
ATOM 3053 C CA . LYS B 1 171 ? -8.102 -13.5 -26.219 1 94.81 171 LYS B CA 1
ATOM 3054 C C . LYS B 1 171 ? -7.797 -14.906 -25.703 1 94.81 171 LYS B C 1
ATOM 3056 O O . LYS B 1 171 ? -7.461 -15.797 -26.484 1 94.81 171 LYS B O 1
ATOM 3061 N N . MET B 1 172 ? -7.898 -15.086 -24.406 1 94.25 172 MET B N 1
ATOM 3062 C CA . MET B 1 172 ? -7.652 -16.391 -23.812 1 94.25 172 MET B CA 1
ATOM 3063 C C . MET B 1 172 ? -8.883 -17.281 -23.922 1 94.25 172 MET B C 1
ATOM 3065 O O . MET B 1 172 ? -8.859 -18.438 -23.5 1 94.25 172 MET B O 1
ATOM 3069 N N . GLY B 1 173 ? -10.008 -16.719 -24.406 1 92.25 173 GLY B N 1
ATOM 3070 C CA . GLY B 1 173 ? -11.219 -17.5 -24.609 1 92.25 173 GLY B CA 1
ATOM 3071 C C . GLY B 1 173 ? -12.117 -17.531 -23.391 1 92.25 173 GLY B C 1
ATOM 3072 O O . GLY B 1 173 ? -12.984 -18.406 -23.281 1 92.25 173 GLY B O 1
ATOM 3073 N N . VAL B 1 174 ? -11.773 -16.766 -22.438 1 89.62 174 VAL B N 1
ATOM 3074 C CA . VAL B 1 174 ? -12.586 -16.688 -21.219 1 89.62 174 VAL B CA 1
ATOM 3075 C C . VAL B 1 174 ? -13.211 -15.297 -21.109 1 89.62 174 VAL B C 1
ATOM 3077 O O . VAL B 1 174 ? -12.617 -14.312 -21.547 1 89.62 174 VAL B O 1
ATOM 3080 N N . THR B 1 175 ? -14.484 -15.234 -20.547 1 86.56 175 THR B N 1
ATOM 3081 C CA . THR B 1 175 ? -15.156 -13.945 -20.578 1 86.56 175 THR B CA 1
ATOM 3082 C C . THR B 1 175 ? -15.812 -13.633 -19.234 1 86.56 175 THR B C 1
ATOM 3084 O O . THR B 1 175 ? -16.375 -12.562 -19.047 1 86.56 175 THR B O 1
ATOM 3087 N N . HIS B 1 176 ? -15.625 -14.43 -18.328 1 91.56 176 HIS B N 1
ATOM 3088 C CA . HIS B 1 176 ? -16.312 -14.18 -17.062 1 91.56 176 HIS B CA 1
ATOM 3089 C C . HIS B 1 176 ? -15.75 -12.961 -16.359 1 91.56 176 HIS B C 1
ATOM 3091 O O . HIS B 1 176 ? -14.531 -12.844 -16.188 1 91.56 176 HIS B O 1
ATOM 3097 N N . PRO B 1 177 ? -16.547 -12.07 -15.828 1 91.94 177 PRO B N 1
ATOM 3098 C CA . PRO B 1 177 ? -16.094 -10.812 -15.242 1 91.94 177 PRO B CA 1
ATOM 3099 C C . PRO B 1 177 ? -15.266 -11.008 -13.977 1 91.94 177 PRO B C 1
ATOM 3101 O O . PRO B 1 177 ? -14.438 -10.156 -13.633 1 91.94 177 PRO B O 1
ATOM 3104 N N . ASN B 1 178 ? -15.461 -12.125 -13.297 1 94.5 178 ASN B N 1
ATOM 3105 C CA . ASN B 1 178 ? -14.75 -12.383 -12.047 1 94.5 178 ASN B CA 1
ATOM 3106 C C . ASN B 1 178 ? -13.234 -12.438 -12.266 1 94.5 178 ASN B C 1
ATOM 3108 O O . ASN B 1 178 ? -12.461 -12.102 -11.367 1 94.5 178 ASN B O 1
ATOM 3112 N N . ILE B 1 179 ? -12.867 -12.836 -13.43 1 96.69 179 ILE B N 1
ATOM 3113 C CA . ILE B 1 179 ? -11.438 -12.953 -13.711 1 96.69 179 ILE B CA 1
ATOM 3114 C C . ILE B 1 179 ? -10.781 -11.578 -13.633 1 96.69 179 ILE B C 1
ATOM 3116 O O . ILE B 1 179 ? -9.727 -11.422 -13.008 1 96.69 179 ILE B O 1
ATOM 3120 N N . LEU B 1 180 ? -11.484 -10.617 -14.258 1 95.75 180 LEU B N 1
ATOM 3121 C CA . LEU B 1 180 ? -10.969 -9.258 -14.227 1 95.75 180 LEU B CA 1
ATOM 3122 C C . LEU B 1 180 ? -10.961 -8.711 -12.797 1 95.75 180 LEU B C 1
ATOM 3124 O O . LEU B 1 180 ? -10.008 -8.055 -12.391 1 95.75 180 LEU B O 1
ATOM 3128 N N . HIS B 1 181 ? -11.969 -9.023 -12.047 1 95.44 181 HIS B N 1
ATOM 3129 C CA . HIS B 1 181 ? -12.086 -8.539 -10.68 1 95.44 181 HIS B CA 1
ATOM 3130 C C . HIS B 1 181 ? -10.969 -9.102 -9.805 1 95.44 181 HIS B C 1
ATOM 3132 O O . HIS B 1 181 ? -10.328 -8.359 -9.055 1 95.44 181 HIS B O 1
ATOM 3138 N N . VAL B 1 182 ? -10.734 -10.352 -9.922 1 96.69 182 VAL B N 1
ATOM 3139 C CA . VAL B 1 182 ? -9.703 -11 -9.117 1 96.69 182 VAL B CA 1
ATOM 3140 C C . VAL B 1 182 ? -8.328 -10.5 -9.555 1 96.69 182 VAL B C 1
ATOM 3142 O O . VAL B 1 182 ? -7.449 -10.266 -8.719 1 96.69 182 VAL B O 1
ATOM 3145 N N . LEU B 1 183 ? -8.18 -10.336 -10.859 1 97.25 183 LEU B N 1
ATOM 3146 C CA . LEU B 1 183 ? -6.926 -9.797 -11.367 1 97.25 183 LEU B CA 1
ATOM 3147 C C . LEU B 1 183 ? -6.625 -8.438 -10.75 1 97.25 183 LEU B C 1
ATOM 3149 O O . LEU B 1 183 ? -5.516 -8.195 -10.266 1 97.25 183 LEU B O 1
ATOM 3153 N N . LYS B 1 184 ? -7.602 -7.578 -10.734 1 96.38 184 LYS B N 1
ATOM 3154 C CA . LYS B 1 184 ? -7.426 -6.238 -10.188 1 96.38 184 LYS B CA 1
ATOM 3155 C C . LYS B 1 184 ? -7.027 -6.297 -8.711 1 96.38 184 LYS B C 1
ATOM 3157 O O . LYS B 1 184 ? -6.125 -5.574 -8.281 1 96.38 184 LYS B O 1
ATOM 3162 N N . LEU B 1 185 ? -7.648 -7.121 -7.98 1 97.25 185 LEU B N 1
ATOM 3163 C CA . LEU B 1 185 ? -7.344 -7.23 -6.559 1 97.25 185 LEU B CA 1
ATOM 3164 C C . LEU B 1 185 ? -5.941 -7.781 -6.34 1 97.25 185 LEU B C 1
ATOM 3166 O O . LEU B 1 185 ? -5.246 -7.371 -5.41 1 97.25 185 LEU B O 1
ATOM 3170 N N . CYS B 1 186 ? -5.512 -8.703 -7.203 1 97.19 186 CYS B N 1
ATOM 3171 C CA . CYS B 1 186 ? -4.133 -9.172 -7.148 1 97.19 186 CYS B CA 1
ATOM 3172 C C . CYS B 1 186 ? -3.158 -8.031 -7.426 1 97.19 186 CYS B C 1
ATOM 3174 O O . CYS B 1 186 ? -2.129 -7.914 -6.758 1 97.19 186 CYS B O 1
ATOM 3176 N N . LEU B 1 187 ? -3.531 -7.223 -8.352 1 96.75 187 LEU B N 1
ATOM 3177 C CA . LEU B 1 187 ? -2.666 -6.105 -8.711 1 96.75 187 LEU B CA 1
ATOM 3178 C C . LEU B 1 187 ? -2.611 -5.078 -7.586 1 96.75 187 LEU B C 1
ATOM 3180 O O . LEU B 1 187 ? -1.558 -4.492 -7.324 1 96.75 187 LEU B O 1
ATOM 3184 N N . TYR B 1 188 ? -3.738 -4.832 -6.906 1 96.19 188 TYR B N 1
ATOM 3185 C CA . TYR B 1 188 ? -3.732 -3.971 -5.73 1 96.19 188 TYR B CA 1
ATOM 3186 C C . TYR B 1 188 ? -2.76 -4.488 -4.68 1 96.19 188 TYR B C 1
ATOM 3188 O O . TYR B 1 188 ? -1.951 -3.727 -4.141 1 96.19 188 TYR B O 1
ATOM 3196 N N . ALA B 1 189 ? -2.871 -5.766 -4.438 1 96.5 189 ALA B N 1
ATOM 3197 C CA . ALA B 1 189 ? -2.002 -6.371 -3.43 1 96.5 189 ALA B CA 1
ATOM 3198 C C . ALA B 1 189 ? -0.533 -6.23 -3.818 1 96.5 189 ALA B C 1
ATOM 3200 O O . ALA B 1 189 ? 0.305 -5.875 -2.986 1 96.5 189 ALA B O 1
ATOM 3201 N N . HIS B 1 190 ? -0.267 -6.461 -5.043 1 95.75 190 HIS B N 1
ATOM 3202 C CA . HIS B 1 190 ? 1.104 -6.359 -5.531 1 95.75 190 HIS B CA 1
ATOM 3203 C C . HIS B 1 190 ? 1.625 -4.93 -5.414 1 95.75 190 HIS B C 1
ATOM 3205 O O . HIS B 1 190 ? 2.748 -4.711 -4.957 1 95.75 190 HIS B O 1
ATOM 3211 N N . ARG B 1 191 ? 0.827 -4.012 -5.812 1 94.5 191 ARG B N 1
ATOM 3212 C CA . ARG B 1 191 ? 1.234 -2.611 -5.793 1 94.5 191 ARG B CA 1
ATOM 3213 C C . ARG B 1 191 ? 1.465 -2.127 -4.363 1 94.5 191 ARG B C 1
ATOM 3215 O O . ARG B 1 191 ? 2.443 -1.43 -4.09 1 94.5 191 ARG B O 1
ATOM 3222 N N . VAL B 1 192 ? 0.562 -2.459 -3.5 1 95.19 192 VAL B N 1
ATOM 3223 C CA . VAL B 1 192 ? 0.682 -2.055 -2.104 1 95.19 192 VAL B CA 1
ATOM 3224 C C . VAL B 1 192 ? 1.977 -2.609 -1.514 1 95.19 192 VAL B C 1
ATOM 3226 O O . VAL B 1 192 ? 2.756 -1.871 -0.907 1 95.19 192 VAL B O 1
ATOM 3229 N N . THR B 1 193 ? 2.25 -3.822 -1.78 1 93.56 193 THR B N 1
ATOM 3230 C CA . THR B 1 193 ? 3.438 -4.469 -1.234 1 93.56 193 THR B CA 1
ATOM 3231 C C . THR B 1 193 ? 4.703 -3.857 -1.827 1 93.56 193 THR B C 1
ATOM 3233 O O . THR B 1 193 ? 5.672 -3.602 -1.108 1 93.56 193 THR B O 1
ATOM 3236 N N . THR B 1 194 ? 4.68 -3.633 -3.107 1 93.12 194 THR B N 1
ATOM 3237 C CA . THR B 1 194 ? 5.832 -3.043 -3.777 1 93.12 194 THR B CA 1
ATOM 3238 C C . THR B 1 194 ? 6.137 -1.659 -3.213 1 93.12 194 THR B C 1
ATOM 3240 O O . THR B 1 194 ? 7.289 -1.35 -2.9 1 93.12 194 THR B O 1
ATOM 3243 N N . LEU B 1 195 ? 5.117 -0.905 -3.037 1 94.19 195 LEU B N 1
ATOM 3244 C CA . LEU B 1 195 ? 5.285 0.446 -2.516 1 94.19 195 LEU B CA 1
ATOM 3245 C C . LEU B 1 195 ? 5.777 0.414 -1.072 1 94.19 195 LEU B C 1
ATOM 3247 O O . LEU B 1 195 ? 6.582 1.256 -0.667 1 94.19 195 LEU B O 1
ATOM 3251 N N . GLU B 1 196 ? 5.289 -0.469 -0.28 1 94.5 196 GLU B N 1
ATOM 3252 C CA . GLU B 1 196 ? 5.738 -0.605 1.102 1 94.5 196 GLU B CA 1
ATOM 3253 C C . GLU B 1 196 ? 7.227 -0.945 1.166 1 94.5 196 GLU B C 1
ATOM 3255 O O . GLU B 1 196 ? 7.965 -0.371 1.97 1 94.5 196 GLU B O 1
ATOM 3260 N N . ILE B 1 197 ? 7.641 -1.863 0.355 1 91.38 197 ILE B N 1
ATOM 3261 C CA . ILE B 1 197 ? 9.039 -2.264 0.318 1 91.38 197 ILE B CA 1
ATOM 3262 C C . ILE B 1 197 ? 9.906 -1.083 -0.125 1 91.38 197 ILE B C 1
ATOM 3264 O O . ILE B 1 197 ? 10.938 -0.802 0.48 1 91.38 197 ILE B O 1
ATOM 3268 N N . GLU B 1 198 ? 9.477 -0.42 -1.143 1 92.62 198 GLU B N 1
ATOM 3269 C CA . GLU B 1 198 ? 10.203 0.749 -1.627 1 92.62 198 GLU B CA 1
ATOM 3270 C C . GLU B 1 198 ? 10.336 1.808 -0.537 1 92.62 198 GLU B C 1
ATOM 3272 O O . GLU B 1 198 ? 11.406 2.387 -0.354 1 92.62 198 GLU B O 1
ATOM 3277 N N . ALA B 1 199 ? 9.227 2.049 0.131 1 95.31 199 ALA B N 1
ATOM 3278 C CA . ALA B 1 199 ? 9.211 3.057 1.188 1 95.31 199 ALA B CA 1
ATOM 3279 C C . ALA B 1 199 ? 10.195 2.697 2.301 1 95.31 199 ALA B C 1
ATOM 3281 O O . ALA B 1 199 ? 10.945 3.553 2.775 1 95.31 199 ALA B O 1
ATOM 3282 N N . LYS B 1 200 ? 10.195 1.436 2.697 1 93.12 200 LYS B N 1
ATOM 3283 C CA . LYS B 1 200 ? 11.078 0.982 3.768 1 93.12 200 LYS B CA 1
ATOM 3284 C C . LYS B 1 200 ? 12.539 1.056 3.34 1 93.12 200 LYS B C 1
ATOM 3286 O O . LYS B 1 200 ? 13.406 1.444 4.129 1 93.12 200 LYS B O 1
ATOM 3291 N N . HIS B 1 201 ? 12.805 0.698 2.131 1 91.69 201 HIS B N 1
ATOM 3292 C CA . HIS B 1 201 ? 14.156 0.825 1.602 1 91.69 201 HIS B CA 1
ATOM 3293 C C . HIS B 1 201 ? 14.602 2.285 1.562 1 91.69 201 HIS B C 1
ATOM 3295 O O . HIS B 1 201 ? 15.742 2.602 1.905 1 91.69 201 HIS B O 1
ATOM 3301 N N . TYR B 1 202 ? 13.695 3.094 1.087 1 92.12 202 TYR B N 1
ATOM 3302 C CA . TYR B 1 202 ? 13.977 4.523 1.012 1 92.12 202 TYR B CA 1
ATOM 3303 C C . TYR B 1 202 ? 14.219 5.105 2.398 1 92.12 202 TYR B C 1
ATOM 3305 O O . TYR B 1 202 ? 15.164 5.875 2.598 1 92.12 202 TYR B O 1
ATOM 3313 N N . LEU B 1 203 ? 13.414 4.73 3.344 1 93.69 203 LEU B N 1
ATOM 3314 C CA . LEU B 1 203 ? 13.531 5.211 4.719 1 93.69 203 LEU B CA 1
ATOM 3315 C C . LEU B 1 203 ? 14.883 4.824 5.312 1 93.69 203 LEU B C 1
ATOM 3317 O O . LEU B 1 203 ? 15.523 5.637 5.98 1 93.69 203 LEU B O 1
ATOM 3321 N N . ASN B 1 204 ? 15.352 3.65 5.078 1 91 204 ASN B N 1
ATOM 3322 C CA . ASN B 1 204 ? 16.578 3.115 5.645 1 91 204 ASN B CA 1
ATOM 3323 C C . ASN B 1 204 ? 17.812 3.855 5.121 1 91 204 ASN B C 1
ATOM 3325 O O . ASN B 1 204 ? 18.891 3.762 5.699 1 91 204 ASN B O 1
ATOM 3329 N N . ARG B 1 205 ? 17.625 4.566 4.102 1 87.44 205 ARG B N 1
ATOM 3330 C CA . ARG B 1 205 ? 18.734 5.355 3.559 1 87.44 205 ARG B CA 1
ATOM 3331 C C . ARG B 1 205 ? 18.953 6.617 4.383 1 87.44 205 ARG B C 1
ATOM 3333 O O . ARG B 1 205 ? 20.031 7.234 4.301 1 87.44 205 ARG B O 1
ATOM 3340 N N . PHE B 1 206 ? 17.969 6.949 5.195 1 81.94 206 PHE B N 1
ATOM 3341 C CA . PHE B 1 206 ? 18.078 8.258 5.824 1 81.94 206 PHE B CA 1
ATOM 3342 C C . PHE B 1 206 ? 18 8.141 7.34 1 81.94 206 PHE B C 1
ATOM 3344 O O . PHE B 1 206 ? 18.297 9.102 8.062 1 81.94 206 PHE B O 1
ATOM 3351 N N . ILE B 1 207 ? 17.531 7.113 7.77 1 77.12 207 ILE B N 1
ATOM 3352 C CA . ILE B 1 207 ? 17.5 6.98 9.219 1 77.12 207 ILE B CA 1
ATOM 3353 C C . ILE B 1 207 ? 18.297 5.746 9.641 1 77.12 207 ILE B C 1
ATOM 3355 O O . ILE B 1 207 ? 18.344 4.754 8.914 1 77.12 207 ILE B O 1
#

Radius of gyration: 25.51 Å; Cα contacts (8 Å, |Δi|>4): 509; chains: 2; bounding box: 48×74×54 Å

Sequence (414 aa):
MRDAISIQTLADCLHYMGVGDVDRAISLFPEDVREHFPKELRKIHLFHIEKNGLSINQIVALANTLTGEHLSATTIQNWTKREVRKIIGVPRVGKKYSLQQAAIIYLLDDLKHLFSLEETSSLLALIFNNPDRDEDDLISPIDFYRLYAEYAKSTSPIELLDTRAKRSIEKMGVTHPNILHVLKLCLYAHRVTTLEIEAKHYLNRFIMRDAISIQTLADCLHYMGVGDVDRAISLFPEDVREHFPKELRKIHLFHIEKNGLSINQIVALANTLTGEHLSATTIQNWTKREVRKIIGVPRVGKKYSLQQAAIIYLLDDLKHLFSLEETSSLLALIFNNPDRDEDDLISPIDFYRLYAEYAKSTSPIELLDTRAKRSIEKMGVTHPNILHVLKLCLYAHRVTTLEIEAKHYLNRFI

Foldseek 3Di:
DAALLLLQLLLVLLVCVQVVNNVVNLVSDDPVLSVCQDPQCVCVSVRGNVQDAHALVRLQSSSCSRVHNDDDSVVVVVCCVDPNVQVLPAADRVRHHHSLSSLLVVLCSLQVVPDPSVRSSVLSCLACPGNVDNPPGLDGSSVLSNLLSVCLPDPDDLVVCQVVSQVVCVVVVGHDCSSSVSSSSSSVSSVVVVVVVVVVVVVVVPD/DDALLLLQLLLVLLVCVLVVNNVVNLVSDDPVLSVCQDPQCPCVSVRGNVQDAHALVRLQSSSCSRGHNDDDSVVVVVCCVDPNCQVLPAADRVRHHHSLSSLLVVLCSLQVVPDPSVRSSVLSCLACPGNVDNPPGLDGSSVLSNLLSVCLPDPDDLVVCQVVSQVVCVVVVGHDCSSSVSSSSSSVSSVVVVVVVVVVVVVVVPD

pLDDT: mean 91.66, std 5.66, range [63.47, 97.88]

Solvent-accessible surface area (backbone atoms only — not comparable to full-atom values): 22506 Å² total; per-residue (Å²): 123,66,51,39,66,45,39,37,44,51,27,47,25,48,47,28,34,67,72,60,38,38,69,62,24,56,64,66,46,55,68,76,50,63,77,59,49,53,82,74,49,68,62,52,80,73,61,39,60,94,75,49,45,39,41,65,61,37,53,32,47,63,52,27,71,66,62,38,94,72,64,49,56,67,58,54,52,50,36,60,71,40,80,40,19,58,55,50,37,71,52,73,37,78,88,13,27,36,64,49,38,49,38,46,51,52,50,50,61,50,34,51,84,72,32,53,70,68,56,45,41,56,51,50,37,65,31,36,44,48,43,90,36,74,84,64,28,67,51,55,43,42,59,47,42,38,53,46,21,65,57,48,65,56,79,65,61,71,83,72,41,51,67,63,50,50,52,55,39,46,74,72,73,34,78,63,67,52,53,58,54,46,45,50,50,50,43,43,27,47,51,38,51,51,47,51,52,50,41,52,56,56,48,56,74,76,98,124,67,52,38,66,45,39,36,45,53,25,48,25,47,47,29,33,68,73,60,38,37,70,59,23,58,65,65,47,55,68,76,50,62,77,62,49,53,83,72,50,68,64,51,81,72,60,39,60,93,76,46,45,40,41,63,62,37,53,30,48,62,54,25,71,64,63,37,94,73,63,50,58,67,58,54,54,52,36,60,72,41,80,40,20,58,55,52,36,73,54,73,38,75,88,12,28,36,64,49,36,50,37,45,51,51,50,50,61,51,34,51,83,73,32,52,68,68,55,46,41,57,50,49,35,66,32,37,45,48,42,89,36,74,82,63,28,68,50,55,43,43,59,48,42,38,53,46,21,64,57,48,65,54,82,65,62,71,83,73,42,50,67,63,50,51,52,57,40,45,74,71,75,34,78,65,66,52,53,57,54,46,45,50,49,50,44,42,26,46,50,38,52,51,47,52,51,50,41,52,55,56,46,57,74,75,98

InterPro domains:
  IPR014975 Protein of unknown function DUF1836 [PF08876] (53-146)
  IPR014975 Protein of unknown function DUF1836 [PTHR40056] (40-154)
  IPR018247 EF-Hand 1, calcium-binding site [PS00018] (132-144)

Secondary structure (DSSP, 8-state):
---HHHHHHHHHHHHHHHTT-HHHHHHTS-HHHHHT--GGGTTGGG--TTT--B-HHHHHHHHHHHH-TT--HHHHHHHHTSTTHHHH-S-SBTTBB-HHHHHHHHHHHHHTTTS-HHHHHHHHHHHH--TT-GGG-SS-HHHHHHHHHHHHT--S-GGGGHHHHHHHHHHTT---HHHHHHHHHHHHHHHHHHHHHHHHHHHHTT-/---HHHHHHHHHHHHHHHTT-HHHHHHTS-HHHHHT--GGGTTGGG--TTT--B-HHHHHHHHHHHH-TT--HHHHHHHHTSTTHHHH-S-SBTTBB-HHHHHHHHHHHHHTTTS-HHHHHHHHHHHH--TT-GGG-SS-HHHHHHHHHHHHT--S-GGGGHHHHHHHHHHTT---HHHHHHHHHHHHHHHHHHHHHHHHHHHHTT-

Organism: NCBI:txid1345023